Protein 2ZXR (pdb70)

Solvent-accessible surface area: 27959 Å² total; per-residue (Å²): 84,136,100,20,12,104,1,84,9,43,56,21,4,71,11,67,62,0,81,111,3,21,78,42,10,123,19,6,2,4,0,0,0,1,0,47,60,66,42,14,89,135,109,102,28,15,90,24,105,41,46,55,16,102,6,125,19,6,209,107,0,1,29,51,0,41,70,6,32,175,99,50,84,118,0,78,0,45,9,28,183,31,0,0,0,0,0,0,1,0,0,0,14,26,1,0,52,78,41,59,16,65,19,34,46,64,55,113,68,60,3,44,0,28,11,23,61,117,73,90,72,0,46,0,0,26,79,162,65,58,0,25,11,82,73,22,104,120,44,159,36,106,2,0,0,0,0,0,0,0,0,0,0,13,7,0,20,94,127,64,68,71,100,59,6,56,75,10,0,1,0,0,0,0,0,0,14,24,27,97,7,28,5,118,28,7,1,1,7,0,0,51,51,0,13,78,88,0,72,84,14,60,15,34,0,0,104,44,0,1,90,53,16,44,27,100,29,90,8,86,16,0,39,150,115,0,2,28,53,0,18,0,0,21,87,30,58,46,11,75,55,0,7,108,0,0,32,3,108,75,52,71,53,0,125,70,20,11,38,48,0,61,121,5,6,48,130,23,85,83,37,8,88,62,10,18,190,114,2,65,107,77,42,19,107,102,34,76,2,0,2,8,56,9,66,148,6,67,55,18,1,6,13,48,0,0,43,95,0,18,110,50,7,4,1,0,0,2,1,1,0,95,15,90,8,12,0,60,8,34,60,62,5,9,0,18,64,0,0,108,37,0,88,106,22,20,134,138,59,35,45,103,136,117,23,8,32,3,6,2,80,48,86,72,20,94,49,0,64,61,82,0,53,57,21,2,64,171,56,98,55,1,76,86,96,10,42,0,3,1,14,19,5,118,55,69,34,3,35,63,0,55,128,12,10,42,84,0,57,9,46,26,103,13,4,84,70,7,29,0,2,9,24,3,57,30,76,113,64,100,113,78,60,166,27,98,50,11,0,1,61,2,145,50,6,57,0,27,2,155,21,130,36,118,36,86,28,36,121,76,0,0,0,0,0,41,7,21,66,51,70,207,120,78,124,104,45,47,15,1,61,14,76,28,26,29,134,27,101,89,13,71,21,30,60,87,62,22,0,53,12,15,40,21,145,92,0,35,43,70,1,138,152,35,57,8,0,16,14,9,138,92,25,91,118,20,16,76,103,0,166,159,55,67,14,142,50,39,53,20,102,95,0,36,0,0,18,0,18,1,87,168,76,19,106,84,53,143,1,39,0,0,5,3,145,138,22,136,27,21,76,21,66,68,127,35,163,78,110,88,75,24,19,0,78,26,0,0,24,56,2,2,20,17,0,3,81,56,96,31,40,7,1,0,0,11,1,0,57,8,45,10,49,11,71,229

B-factor: mean 34.52, std 11.87, range [12.74, 74.95]

Secondary structure (DSSP, 8-state):
--TTEEEEEPPPPPHHHHHHHHHHHT--HHHHHHHHHTT--SGGGTS--------TTHHHHHHHHHHHHHTT-EEEEE--SSHHHHHHHHHHHHHHHHTT-EEEE-----EEEES----EEEEE-----EE-GGGSTT------HHHHHHHHHHHHHHHTT----GGGHHHHHHHHHHTT---SHHHHHHHHHHHHHGGG-SSHHHHHHHHHTT--S-HHHIIIIIHHHHHHHHHTT-HHHHHHHHH---HHHHHHHHHHHHHHHHHHHHHHHHHHHHHTTSS-TT-SSEEEE-TT--HHHHHHHHHHHHHHH-S-EEEEETTEEEEE--TT--HHHHHHHTGGG-SEEEE-SSEEEEE--GGGHHHHHHHHHHHHHTSPPP-EEEEE-EE---GGGHHHHHHHHGGGPSPSSSSPPP-EEEEE--EEEEESSSSSEEEEEETTEEEEEE--SS-S--SSEEEEEEEEEEEETTEEEEEEEEEEEES----B---S--EEE--HHHHHHHHHTT-EEE--SSSHHHHHHHHTTT-EE--TTT-SEESS--SS---S--EEE---SS-STT---S----SSTHHHHHHHHHHHHHHHHTT-HHHHHHHHHHHHHTT-

Radius of gyration: 29.1 Å; Cα contacts (8 Å, |Δi|>4): 1239; chains: 1; bounding box: 92×57×66 Å

Organism: Thermus thermophilus (strain ATCC 27634 / DSM 579 / HB8) (NCBI:txid300852)

Sequence (616 aa):
MRDRVRWRVLSLPPLAQWREVMAALEVGPEAALAYWHRGFRRKEDLDPPLALLPLKGLREAAALLEEALRQGKRIRVHGDYDADGLTGTAILVRGLAALGADVHPFIPSDLFLTVDCGVEVIVTDHHTLVVHPALTPDLKEKPTGAGVAFLLLWALHERLGLPPPLEYADLAAVGTIADVAPLWGWNRALVKEGLARIPASSWVGLRLLAEAVGYTGKAVEVAFRIAPRINAASRLGEAEKALRLLLTDDAAEAQALVGELHRLNARRQTLEEAMLRKLLPQADPEAKAIVLLDPEGHPGVMGIVASRILEATLRPVFLVAQGKGTVRSLAPISAVEALRSAEDLLLRYGGHKEAAGFAMDEALFPAFKARVEAYAARFPDPVREVALLDLLPEPGLLPQVFRELALLEPYGEGNPEPLFLLFGAPEEARRLGEGRHLAFRLKGVRVLAWKQGDLALPPEVEVAGLLSENAWNGHLAYEVQAVDLRKPEALEGGIAPFAYPLPLLEALARARLGEGVYVPEDNPEGLDYAWKAGFRLLPPEEAGLWLGLPPRPVLGRRVEVALGREARARLSAPPVLHTPEARLKALVHRRLLFAYERRHPGLFSEALLAYWEVNR

InterPro domains:
  IPR001667 DDH domain [PF01368] (74-218)
  IPR003156 DHHA1 domain [PF02272] (331-418)
  IPR038763 DHH phosphoesterase superfamily [SSF64182] (53-424)
  IPR041122 RecJ, OB domain [PF17768] (441-524)
  IPR051673 Single-stranded-DNA-specific exonuclease RecJ [PTHR30255] (13-529)
  IPR054598 Single-stranded-DNA-specific exonuclease RecJ, C-terminal domain, thermales [PF22047] (540-655)

Structure (mmCIF, N/CA/C/O backbone):
data_2ZXR
#
_entry.id   2ZXR
#
_cell.length_a   83.357
_cell.length_b   83.357
_cell.length_c   251.056
_cell.angle_alpha   90.00
_cell.angle_beta   90.00
_cell.angle_gamma   90.00
#
_symmetry.space_group_name_H-M   'P 43 21 2'
#
loop_
_entity.id
_entity.type
_entity.pdbx_description
1 polymer 'Single-stranded DNA specific exonuclease RecJ'
2 non-polymer 'MAGNESIUM ION'
3 water water
#
loop_
_atom_site.group_PDB
_atom_site.id
_atom_site.type_symbol
_atom_site.label_atom_id
_atom_site.label_alt_id
_atom_site.label_comp_id
_atom_site.label_asym_id
_atom_site.label_entity_id
_atom_site.label_seq_id
_atom_site.pdbx_PDB_ins_code
_atom_site.Cartn_x
_atom_site.Cartn_y
_atom_site.Cartn_z
_atom_site.occupancy
_atom_site.B_iso_or_equiv
_atom_site.auth_seq_id
_atom_site.auth_comp_id
_atom_site.auth_asym_id
_atom_site.auth_atom_id
_atom_site.pdbx_PDB_model_num
ATOM 1 N N . MET A 1 1 ? 32.444 1.690 106.353 1.00 70.15 1 MET A N 1
ATOM 2 C CA . MET A 1 1 ? 33.435 1.018 105.464 1.00 70.30 1 MET A CA 1
ATOM 3 C C . MET A 1 1 ? 33.054 1.303 104.013 1.00 69.88 1 MET A C 1
ATOM 4 O O . MET A 1 1 ? 33.810 1.931 103.261 1.00 70.01 1 MET A O 1
ATOM 9 N N . ARG A 1 2 ? 31.868 0.815 103.644 1.00 69.00 2 ARG A N 1
ATOM 10 C CA . ARG A 1 2 ? 31.292 0.972 102.307 1.00 67.37 2 ARG A CA 1
ATOM 11 C C . ARG A 1 2 ? 29.806 1.335 102.434 1.00 65.64 2 ARG A C 1
ATOM 12 O O . ARG A 1 2 ? 29.191 1.858 101.494 1.00 65.75 2 ARG A O 1
ATOM 20 N N . ASP A 1 3 ? 29.246 1.060 103.609 1.00 62.73 3 ASP A N 1
ATOM 21 C CA . ASP A 1 3 ? 27.849 1.362 103.889 1.00 59.68 3 ASP A CA 1
ATOM 22 C C . ASP A 1 3 ? 27.748 2.775 104.473 1.00 56.95 3 ASP A C 1
ATOM 23 O O . ASP A 1 3 ? 26.650 3.281 104.747 1.00 57.15 3 ASP A O 1
ATOM 28 N N . ARG A 1 4 ? 28.905 3.405 104.671 1.00 52.56 4 ARG A N 1
ATOM 29 C CA . ARG A 1 4 ? 28.959 4.769 105.177 1.00 48.09 4 ARG A CA 1
ATOM 30 C C . ARG A 1 4 ? 29.602 5.666 104.101 1.00 46.38 4 ARG A C 1
ATOM 31 O O . ARG A 1 4 ? 30.209 6.698 104.406 1.00 46.13 4 ARG A O 1
ATOM 39 N N . VAL A 1 5 ? 29.447 5.253 102.842 1.00 43.61 5 VAL A N 1
ATOM 40 C CA . VAL A 1 5 ? 29.970 5.972 101.685 1.00 41.56 5 VAL A CA 1
ATOM 41 C C . VAL A 1 5 ? 28.811 6.610 100.919 1.00 40.55 5 VAL A C 1
ATOM 42 O O . VAL A 1 5 ? 27.980 5.904 100.368 1.00 40.24 5 VAL A O 1
ATOM 46 N N . ARG A 1 6 ? 28.766 7.934 100.874 1.00 39.22 6 ARG A N 1
ATOM 47 C CA . ARG A 1 6 ? 27.704 8.642 100.158 1.00 39.37 6 ARG A CA 1
ATOM 48 C C . ARG A 1 6 ? 28.205 9.184 98.817 1.00 37.85 6 ARG A C 1
ATOM 49 O O . ARG A 1 6 ? 29.285 9.773 98.755 1.00 37.54 6 ARG A O 1
ATOM 57 N N . TRP A 1 7 ? 27.438 8.977 97.752 1.00 35.50 7 TRP A N 1
ATOM 58 C CA . TRP A 1 7 ? 27.803 9.538 96.450 1.00 33.38 7 TRP A CA 1
ATOM 59 C C . TRP A 1 7 ? 27.008 10.835 96.272 1.00 33.37 7 TRP A C 1
ATOM 60 O O . TRP A 1 7 ? 25.809 10.882 96.545 1.00 33.12 7 TRP A O 1
ATOM 71 N N . ARG A 1 8 ? 27.685 11.882 95.826 1.00 32.84 8 ARG A N 1
ATOM 72 C CA . ARG A 1 8 ? 27.064 13.170 95.592 1.00 33.30 8 ARG A CA 1
ATOM 73 C C . ARG A 1 8 ? 27.440 13.713 94.210 1.00 33.38 8 ARG A C 1
ATOM 74 O O . ARG A 1 8 ? 28.590 13.570 93.757 1.00 33.43 8 ARG A O 1
ATOM 82 N N . VAL A 1 9 ? 26.475 14.344 93.550 1.00 31.76 9 VAL A N 1
ATOM 83 C CA . VAL A 1 9 ? 26.718 14.925 92.239 1.00 31.64 9 VAL A CA 1
ATOM 84 C C . VAL A 1 9 ? 26.951 16.414 92.398 1.00 31.78 9 VAL A C 1
ATOM 85 O O . VAL A 1 9 ? 26.113 17.126 92.965 1.00 33.46 9 VAL A O 1
ATOM 89 N N . LEU A 1 10 ? 28.084 16.899 91.916 1.00 30.87 10 LEU A N 1
ATOM 90 C CA . LEU A 1 10 ? 28.379 18.318 92.021 1.00 30.82 10 LEU A CA 1
ATOM 91 C C . LEU A 1 10 ? 27.283 19.160 91.340 1.00 31.07 10 LEU A C 1
ATOM 92 O O . LEU A 1 10 ? 26.739 18.786 90.299 1.00 30.76 10 LEU A O 1
ATOM 97 N N . SER A 1 11 ? 26.983 20.309 91.931 1.00 30.93 11 SER A N 1
ATOM 98 C CA . SER A 1 11 ? 25.942 21.196 91.436 1.00 31.46 11 SER A CA 1
ATOM 99 C C . SER A 1 11 ? 26.222 21.765 90.054 1.00 31.43 11 SER A C 1
ATOM 100 O O . SER A 1 11 ? 27.384 21.895 89.653 1.00 31.68 11 SER A O 1
ATOM 103 N N . LEU A 1 12 ? 25.169 22.110 89.315 1.00 30.63 12 LEU A N 1
ATOM 104 C CA . LEU A 1 12 ? 25.387 22.727 88.007 1.00 29.90 12 LEU A CA 1
ATOM 105 C C . LEU A 1 12 ? 25.604 24.209 88.289 1.00 30.73 12 LEU A C 1
ATOM 106 O O . LEU A 1 12 ? 24.907 24.820 89.129 1.00 29.96 12 LEU A O 1
ATOM 111 N N . PRO A 1 13 ? 26.596 24.812 87.622 1.00 31.62 13 PRO A N 1
ATOM 112 C CA . PRO A 1 13 ? 26.823 26.240 87.875 1.00 32.85 13 PRO A CA 1
ATOM 113 C C . PRO A 1 13 ? 25.818 27.075 87.094 1.00 33.54 13 PRO A C 1
ATOM 114 O O . PRO A 1 13 ? 25.070 26.545 86.262 1.00 33.37 13 PRO A O 1
ATOM 118 N N . PRO A 1 14 ? 25.761 28.385 87.375 1.00 34.13 14 PRO A N 1
ATOM 119 C CA . PRO A 1 14 ? 24.812 29.209 86.619 1.00 34.24 14 PRO A CA 1
ATOM 120 C C . PRO A 1 14 ? 25.276 29.244 85.158 1.00 34.92 14 PRO A C 1
ATOM 121 O O . PRO A 1 14 ? 26.468 29.418 84.855 1.00 33.66 14 PRO A O 1
ATOM 125 N N . LEU A 1 15 ? 24.331 29.059 84.248 1.00 34.93 15 LEU A N 1
ATOM 126 C CA . LEU A 1 15 ? 24.664 29.021 82.832 1.00 35.30 15 LEU A CA 1
ATOM 127 C C . LEU A 1 15 ? 25.566 30.121 82.274 1.00 34.85 15 LEU A C 1
ATOM 128 O O . LEU A 1 15 ? 26.499 29.823 81.528 1.00 34.23 15 LEU A O 1
ATOM 133 N N . ALA A 1 16 ? 25.298 31.379 82.606 1.00 34.13 16 ALA A N 1
ATOM 134 C CA . ALA A 1 16 ? 26.148 32.448 82.083 1.00 34.99 16 ALA A CA 1
ATOM 135 C C . ALA A 1 16 ? 27.602 32.282 82.537 1.00 35.20 16 ALA A C 1
ATOM 136 O O . ALA A 1 16 ? 28.512 32.595 81.778 1.00 36.11 16 ALA A O 1
ATOM 138 N N . GLN A 1 17 ? 27.832 31.791 83.760 1.00 35.48 17 GLN A N 1
ATOM 139 C CA . GLN A 1 17 ? 29.205 31.582 84.218 1.00 35.34 17 GLN A CA 1
ATOM 140 C C . GLN A 1 17 ? 29.774 30.303 83.585 1.00 34.70 17 GLN A C 1
ATOM 141 O O . GLN A 1 17 ? 30.953 30.236 83.252 1.00 34.81 17 GLN A O 1
ATOM 147 N N . TRP A 1 18 ? 28.936 29.290 83.401 1.00 33.80 18 TRP A N 1
ATOM 148 C CA . TRP A 1 18 ? 29.397 28.033 82.801 1.00 32.64 18 TRP A CA 1
ATOM 149 C C . TRP A 1 18 ? 29.931 28.383 81.411 1.00 32.64 18 TRP A C 1
ATOM 150 O O . TRP A 1 18 ? 31.011 27.944 80.993 1.00 30.53 18 TRP A O 1
ATOM 161 N N . ARG A 1 19 ? 29.145 29.184 80.702 1.00 32.81 19 ARG A N 1
ATOM 162 C CA . ARG A 1 19 ? 29.495 29.630 79.367 1.00 33.71 19 ARG A CA 1
ATOM 163 C C . ARG A 1 19 ? 30.7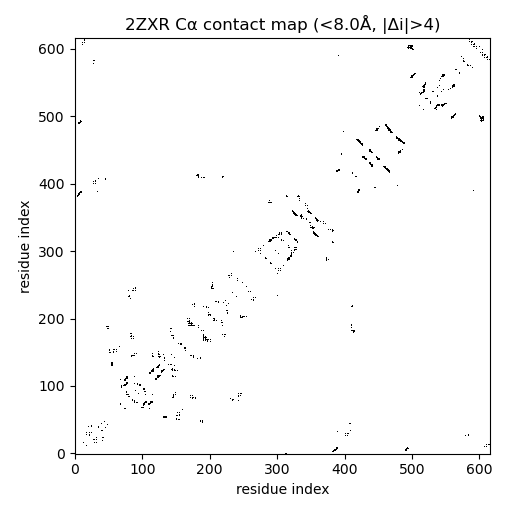72 30.468 79.345 1.00 33.70 19 ARG A C 1
ATOM 164 O O . ARG A 1 19 ? 31.594 30.317 78.442 1.00 32.88 19 ARG A O 1
ATOM 172 N N . GLU A 1 20 ? 30.922 31.355 80.325 1.00 34.86 20 GLU A N 1
ATOM 173 C CA . GLU A 1 20 ? 32.109 32.207 80.419 1.00 36.42 20 GLU A CA 1
ATOM 174 C C . GLU A 1 20 ? 33.363 31.351 80.559 1.00 35.86 20 GLU A C 1
ATOM 175 O O . GLU A 1 20 ? 34.380 31.618 79.907 1.00 36.54 20 GLU A O 1
ATOM 181 N N . VAL A 1 21 ? 33.283 30.311 81.381 1.00 34.67 21 VAL A N 1
ATOM 182 C CA . VAL A 1 21 ? 34.429 29.430 81.578 1.00 34.97 21 VAL A CA 1
ATOM 183 C C . VAL A 1 21 ? 34.748 28.661 80.304 1.00 34.99 21 VAL A C 1
ATOM 184 O O . VAL A 1 21 ? 35.910 28.576 79.895 1.00 34.61 21 VAL A O 1
ATOM 188 N N . MET A 1 22 ? 33.717 28.128 79.656 1.00 33.82 22 MET A N 1
ATOM 189 C CA . MET A 1 22 ? 33.926 27.391 78.427 1.00 33.38 22 MET A CA 1
ATOM 190 C C . MET A 1 22 ? 34.610 28.254 77.364 1.00 34.05 22 MET A C 1
ATOM 191 O O . MET A 1 22 ? 35.443 27.773 76.584 1.00 32.56 22 MET A O 1
ATOM 196 N N . ALA A 1 23 ? 34.225 29.524 77.315 1.00 34.00 23 ALA A N 1
ATOM 197 C CA . ALA A 1 23 ? 34.779 30.446 76.332 1.00 35.31 23 ALA A CA 1
ATOM 198 C C . ALA A 1 23 ? 36.192 30.876 76.673 1.00 35.72 23 ALA A C 1
ATOM 199 O O . ALA A 1 23 ? 37.073 30.852 75.825 1.00 36.69 23 ALA A O 1
ATOM 201 N N . ALA A 1 24 ? 36.399 31.259 77.926 1.00 36.83 24 ALA A N 1
ATOM 202 C CA . ALA A 1 24 ? 37.693 31.746 78.381 1.00 37.01 24 ALA A CA 1
ATOM 203 C C . ALA A 1 24 ? 38.768 30.685 78.542 1.00 37.73 24 ALA A C 1
ATOM 204 O O . ALA A 1 24 ? 39.940 31.022 78.701 1.00 39.12 24 ALA A O 1
ATOM 206 N N . LEU A 1 25 ? 38.388 29.411 78.529 1.00 37.05 25 LEU A N 1
ATOM 207 C CA . LEU A 1 25 ? 39.382 28.353 78.644 1.00 36.08 25 LEU A CA 1
ATOM 208 C C . LEU A 1 25 ? 39.359 27.485 77.396 1.00 35.97 25 LEU A C 1
ATOM 209 O O . LEU A 1 25 ? 40.173 26.572 77.249 1.00 35.97 25 LEU A O 1
ATOM 214 N N . GLU A 1 26 ? 38.419 27.773 76.500 1.00 35.04 26 GLU A N 1
ATOM 215 C CA . GLU A 1 26 ? 38.285 27.026 75.261 1.00 34.97 26 GLU A CA 1
ATOM 216 C C . GLU A 1 26 ? 38.078 25.520 75.489 1.00 33.59 26 GLU A C 1
ATOM 217 O O . GLU A 1 26 ? 38.829 24.701 74.966 1.00 33.15 26 GLU A O 1
ATOM 223 N N . VAL A 1 27 ? 37.055 25.162 76.265 1.00 30.79 27 VAL A N 1
ATOM 224 C CA . VAL A 1 27 ? 36.764 23.756 76.535 1.00 28.81 27 VAL A CA 1
ATOM 225 C C . VAL A 1 27 ? 35.268 23.474 76.544 1.00 27.71 27 VAL A C 1
ATOM 226 O O . VAL A 1 27 ? 34.451 24.383 76.678 1.00 27.43 27 VAL A O 1
ATOM 230 N N . GLY A 1 28 ? 34.916 22.205 76.388 1.00 26.88 28 GLY A N 1
ATOM 231 C CA . GLY A 1 28 ? 33.524 21.810 76.437 1.00 26.73 28 GLY A CA 1
ATOM 232 C C . GLY A 1 28 ? 32.918 21.961 77.829 1.00 26.83 28 GLY A C 1
ATOM 233 O O . GLY A 1 28 ? 33.609 22.352 78.779 1.00 25.78 28 GLY A O 1
ATOM 234 N N . PRO A 1 29 ? 31.618 21.644 77.987 1.00 26.52 29 PRO A N 1
ATOM 235 C CA . PRO A 1 29 ? 30.888 21.745 79.261 1.00 26.52 29 PRO A CA 1
ATOM 236 C C . PRO A 1 29 ? 31.368 20.867 80.444 1.00 26.64 29 PRO A C 1
ATOM 237 O O . PRO A 1 29 ? 31.324 21.302 81.575 1.00 27.26 29 PRO A O 1
ATOM 241 N N . GLU A 1 30 ? 31.838 19.654 80.191 1.00 27.83 30 GLU A N 1
ATOM 242 C CA . GLU A 1 30 ? 32.311 18.789 81.278 1.00 28.28 30 GLU A CA 1
ATOM 243 C C . GLU A 1 30 ? 33.504 19.367 82.002 1.00 27.63 30 GLU A C 1
ATOM 244 O O . GLU A 1 30 ? 33.477 19.575 83.220 1.00 28.45 30 GLU A O 1
ATOM 250 N N . ALA A 1 31 ? 34.563 19.623 81.248 1.00 27.17 31 ALA A N 1
ATOM 251 C CA . ALA A 1 31 ? 35.774 20.187 81.812 1.00 27.02 31 ALA A CA 1
ATOM 252 C C . ALA A 1 31 ? 35.487 21.557 82.436 1.00 27.28 31 ALA A C 1
ATOM 253 O O . ALA A 1 31 ? 35.999 21.882 83.515 1.00 26.17 31 ALA A O 1
ATOM 255 N N . ALA A 1 32 ? 34.661 22.365 81.772 1.00 27.43 32 ALA A N 1
ATOM 256 C CA . ALA A 1 32 ? 34.332 23.684 82.320 1.00 28.32 32 ALA A CA 1
ATOM 257 C C . ALA A 1 32 ? 33.651 23.533 83.677 1.00 28.35 32 ALA A C 1
ATOM 258 O O . ALA A 1 32 ? 33.804 24.376 84.545 1.00 28.94 32 ALA A O 1
ATOM 260 N N . LEU A 1 33 ? 32.889 22.463 83.853 1.00 29.07 33 LEU A N 1
ATOM 261 C CA . LEU A 1 33 ? 32.219 22.217 85.123 1.00 29.71 33 LEU A CA 1
ATOM 262 C C . LEU A 1 33 ? 33.300 22.060 86.207 1.00 30.05 33 LEU A C 1
ATOM 263 O O . LEU A 1 33 ? 33.211 22.651 87.296 1.00 29.61 33 LEU A O 1
ATOM 268 N N . ALA A 1 34 ? 34.315 21.256 85.897 1.00 29.80 34 ALA A N 1
ATOM 269 C CA . ALA A 1 34 ? 35.434 21.005 86.818 1.00 31.21 34 ALA A CA 1
ATOM 270 C C . ALA A 1 34 ? 36.183 22.309 87.129 1.00 32.81 34 ALA A C 1
ATOM 271 O O . ALA A 1 34 ? 36.408 22.658 88.301 1.00 32.82 34 ALA A O 1
ATOM 273 N N . TYR A 1 35 ? 36.559 23.044 86.085 1.00 33.61 35 TYR A N 1
ATOM 274 C CA . TYR A 1 35 ? 37.250 24.309 86.303 1.00 34.74 35 TYR A CA 1
ATOM 275 C C . TYR A 1 35 ? 36.401 25.258 87.152 1.00 35.57 35 TYR A C 1
ATOM 276 O O . TYR A 1 35 ? 36.917 25.865 88.105 1.00 35.03 35 TYR A O 1
ATOM 285 N N . TRP A 1 36 ? 35.105 25.376 86.838 1.00 35.97 36 TRP A N 1
ATOM 286 C CA . TRP A 1 36 ? 34.254 26.273 87.621 1.00 36.91 36 TRP A CA 1
ATOM 287 C C . TRP A 1 36 ? 34.295 25.909 89.108 1.00 38.00 36 TRP A C 1
ATOM 288 O O . TRP A 1 36 ? 34.426 26.787 89.968 1.00 39.08 36 TRP A O 1
ATOM 299 N N . HIS A 1 37 ? 34.199 24.619 89.406 1.00 39.05 37 HIS A N 1
ATOM 300 C CA . HIS A 1 37 ? 34.238 24.144 90.782 1.00 40.44 37 HIS A CA 1
ATOM 301 C C . HIS A 1 37 ? 35.577 24.352 91.486 1.00 41.37 37 HIS A C 1
ATOM 302 O O . HIS A 1 37 ? 35.602 24.585 92.689 1.00 42.30 37 HIS A O 1
ATOM 309 N N . ARG A 1 38 ? 36.678 24.248 90.744 1.00 42.09 38 ARG A N 1
ATOM 310 C CA . ARG A 1 38 ? 38.012 24.387 91.309 1.00 42.35 38 ARG A CA 1
ATOM 311 C C . ARG A 1 38 ? 38.425 25.836 91.307 1.00 43.17 38 ARG A C 1
ATOM 312 O O . ARG A 1 38 ? 39.557 26.154 91.646 1.00 44.32 38 ARG A O 1
ATOM 320 N N . GLY A 1 39 ? 37.519 26.711 90.896 1.00 44.20 39 GLY A N 1
ATOM 321 C CA . GLY A 1 39 ? 37.823 28.131 90.862 1.00 44.75 39 GLY A CA 1
ATOM 322 C C . GLY A 1 39 ? 38.633 28.623 89.677 1.00 45.71 39 GLY A C 1
ATOM 323 O O . GLY A 1 39 ? 39.126 29.750 89.709 1.00 45.51 39 GLY A O 1
ATOM 324 N N . PHE A 1 40 ? 38.801 27.806 88.639 1.00 46.17 40 PHE A N 1
ATOM 325 C CA . PHE A 1 40 ? 39.549 28.255 87.463 1.00 47.58 40 PHE A CA 1
ATOM 326 C C . PHE A 1 40 ? 38.595 28.999 86.529 1.00 49.46 40 PHE A C 1
ATOM 327 O O . PHE A 1 40 ? 37.697 28.396 85.947 1.00 49.65 40 PHE A O 1
ATOM 335 N N . ARG A 1 41 ? 38.793 30.308 86.385 1.00 51.14 41 ARG A N 1
ATOM 336 C CA . ARG A 1 41 ? 37.922 31.123 85.546 1.00 52.68 41 ARG A CA 1
ATOM 337 C C . ARG A 1 41 ? 38.565 31.678 84.278 1.00 53.35 41 ARG A C 1
ATOM 338 O O . ARG A 1 41 ? 37.950 31.648 83.215 1.00 53.19 41 ARG A O 1
ATOM 346 N N . ARG A 1 42 ? 39.791 32.186 84.389 1.00 54.23 42 ARG A N 1
ATOM 347 C CA . ARG A 1 42 ? 40.505 32.748 83.238 1.00 54.97 42 ARG A CA 1
ATOM 348 C C . ARG A 1 42 ? 41.707 31.868 82.910 1.00 55.03 42 ARG A C 1
ATOM 349 O O . ARG A 1 42 ? 42.094 31.033 83.727 1.00 55.05 42 ARG A O 1
ATOM 357 N N . LYS A 1 43 ? 42.295 32.047 81.727 1.00 54.94 43 LYS A N 1
ATOM 358 C CA . LYS A 1 43 ? 43.454 31.244 81.333 1.00 54.90 43 LYS A CA 1
ATOM 359 C C . LYS A 1 43 ? 44.614 31.327 82.325 1.00 55.19 43 LYS A C 1
ATOM 360 O O . LYS A 1 43 ? 45.330 30.346 82.534 1.00 54.89 43 LYS A O 1
ATOM 366 N N . GLU A 1 44 ? 44.797 32.493 82.939 1.00 55.42 44 GLU A N 1
ATOM 367 C CA . GLU A 1 44 ? 45.890 32.686 83.896 1.00 55.46 44 GLU A CA 1
ATOM 368 C C . GLU A 1 44 ? 45.681 31.996 85.244 1.00 54.68 44 GLU A C 1
ATOM 369 O O . GLU A 1 44 ? 46.557 32.045 86.115 1.00 55.00 44 GLU A O 1
ATOM 375 N N . ASP A 1 45 ? 44.528 31.353 85.418 1.00 53.41 45 ASP A N 1
ATOM 376 C CA . ASP A 1 45 ? 44.223 30.648 86.664 1.00 51.90 45 ASP A CA 1
ATOM 377 C C . ASP A 1 45 ? 44.761 29.228 86.529 1.00 50.30 45 ASP A C 1
ATOM 378 O O . ASP A 1 45 ? 44.967 28.520 87.519 1.00 49.49 45 ASP A O 1
ATOM 383 N N . LEU A 1 46 ? 44.967 28.821 85.282 1.00 48.24 46 LEU A N 1
ATOM 384 C CA . LEU A 1 46 ? 45.490 27.503 84.974 1.00 46.94 46 LEU A CA 1
ATOM 385 C C . LEU A 1 46 ? 46.997 27.555 85.102 1.00 46.76 46 LEU A C 1
ATOM 386 O O . LEU A 1 46 ? 47.651 26.573 85.467 1.00 46.03 46 LEU A O 1
ATOM 391 N N . ASP A 1 47 ? 47.548 28.719 84.786 1.00 46.32 47 ASP A N 1
ATOM 392 C CA . ASP A 1 47 ? 48.977 28.917 84.884 1.00 46.23 47 ASP A CA 1
ATOM 393 C C . ASP A 1 47 ? 49.294 30.140 85.701 1.00 44.23 47 ASP A C 1
ATOM 394 O O . ASP A 1 47 ? 49.729 31.167 85.179 1.00 43.42 47 ASP A O 1
ATOM 399 N N . PRO A 1 48 ? 49.077 30.039 87.016 1.00 42.95 48 PRO A N 1
ATOM 400 C CA . PRO A 1 48 ? 49.364 31.182 87.875 1.00 41.47 48 PRO A CA 1
ATOM 401 C C . PRO A 1 48 ? 50.841 31.562 87.743 1.00 40.61 48 PRO A C 1
ATOM 402 O O . PRO A 1 48 ? 51.693 30.741 87.344 1.00 38.66 48 PRO A O 1
ATOM 406 N N . PRO A 1 49 ? 51.159 32.829 88.030 1.00 40.09 49 PRO A N 1
ATOM 407 C CA . PRO A 1 49 ? 52.557 33.265 87.934 1.00 38.68 49 PRO A CA 1
ATOM 408 C C . PRO A 1 49 ? 53.306 32.758 89.164 1.00 36.41 49 PRO A C 1
ATOM 409 O O . PRO A 1 49 ? 52.752 32.737 90.269 1.00 35.08 49 PRO A O 1
ATOM 413 N N . LEU A 1 50 ? 54.542 32.313 88.975 1.00 34.73 50 LEU A N 1
ATOM 414 C CA . LEU A 1 50 ? 55.339 31.890 90.120 1.00 32.52 50 LEU A CA 1
ATOM 415 C C . LEU A 1 50 ? 55.988 33.195 90.558 1.00 32.61 50 LEU A C 1
ATOM 416 O O . LEU A 1 50 ? 56.800 33.764 89.825 1.00 32.39 50 LEU A O 1
ATOM 421 N N . ALA A 1 51 ? 55.621 33.686 91.730 1.00 31.38 51 ALA A N 1
ATOM 422 C CA . ALA A 1 51 ? 56.170 34.939 92.200 1.00 32.23 51 ALA A CA 1
ATOM 423 C C . ALA A 1 51 ? 56.700 34.842 93.623 1.00 32.11 51 ALA A C 1
ATOM 424 O O . ALA A 1 51 ? 56.462 33.857 94.326 1.00 32.27 51 ALA A O 1
ATOM 426 N N . LEU A 1 52 ? 57.415 35.873 94.046 1.00 31.40 52 LEU A N 1
ATOM 427 C CA . LEU A 1 52 ? 57.936 35.906 95.400 1.00 31.98 52 LEU A CA 1
ATOM 428 C C . LEU A 1 52 ? 56.821 36.412 96.317 1.00 33.29 52 LEU A C 1
ATOM 429 O O . LEU A 1 52 ? 56.517 37.607 96.315 1.00 34.23 52 LEU A O 1
ATOM 434 N N . LEU A 1 53 ? 56.210 35.505 97.085 1.00 34.27 53 LEU A N 1
ATOM 435 C CA . LEU A 1 53 ? 55.125 35.851 98.012 1.00 34.39 53 LEU A CA 1
ATOM 436 C C . LEU A 1 53 ? 55.664 36.712 99.139 1.00 35.50 53 LEU A C 1
ATOM 437 O O . LEU A 1 53 ? 56.736 36.450 99.654 1.00 34.58 53 LEU A O 1
ATOM 442 N N . PRO A 1 54 ? 54.904 37.741 99.552 1.00 36.35 54 PRO A N 1
ATOM 443 C CA . PRO A 1 54 ? 55.290 38.663 100.624 1.00 36.63 54 PRO A CA 1
ATOM 444 C C . PRO A 1 54 ? 54.999 38.140 102.029 1.00 36.51 54 PRO A C 1
ATOM 445 O O . PRO A 1 54 ? 54.219 38.748 102.777 1.00 37.68 54 PRO A O 1
ATOM 449 N N . LEU A 1 55 ? 55.629 37.028 102.399 1.00 35.25 55 LEU A N 1
ATOM 450 C CA . LEU A 1 55 ? 55.404 36.453 103.719 1.00 33.83 55 LEU A CA 1
ATOM 451 C C . LEU A 1 55 ? 56.021 37.365 104.751 1.00 33.54 55 LEU A C 1
ATOM 452 O O . LEU A 1 55 ? 57.049 37.991 104.496 1.00 32.47 55 LEU A O 1
ATOM 457 N N . LYS A 1 56 ? 55.405 37.411 105.928 1.00 33.79 56 LYS A N 1
ATOM 458 C CA . LYS A 1 56 ? 55.903 38.235 107.008 1.00 33.57 56 LYS A CA 1
ATOM 459 C C . LYS A 1 56 ? 57.231 37.679 107.501 1.00 32.52 56 LYS A C 1
ATOM 460 O O . LYS A 1 56 ? 57.374 36.469 107.684 1.00 32.28 56 LYS A O 1
ATOM 466 N N . GLY A 1 57 ? 58.195 38.570 107.712 1.00 31.79 57 GLY A N 1
ATOM 467 C CA . GLY A 1 57 ? 59.511 38.168 108.182 1.00 29.79 57 GLY A CA 1
ATOM 468 C C . GLY A 1 57 ? 60.462 37.820 107.050 1.00 29.81 57 GLY A C 1
ATOM 469 O O . GLY A 1 57 ? 61.665 37.729 107.256 1.00 30.05 57 GLY A O 1
ATOM 470 N N . LEU A 1 58 ? 59.931 37.650 105.844 1.00 29.63 58 LEU A N 1
ATOM 471 C CA . LEU A 1 58 ? 60.746 37.278 104.693 1.00 30.47 58 LEU A CA 1
ATOM 472 C C . LEU A 1 58 ? 61.879 38.250 104.357 1.00 31.22 58 LEU A C 1
ATOM 473 O O . LEU A 1 58 ? 63.000 37.837 104.061 0.00 31.44 58 LEU A O 1
ATOM 478 N N . ARG A 1 59 ? 61.570 39.542 104.406 1.00 32.78 59 ARG A N 1
ATOM 479 C CA . ARG A 1 59 ? 62.554 40.575 104.108 1.00 34.02 59 ARG A CA 1
ATOM 480 C C . ARG A 1 59 ? 63.634 40.672 105.187 1.00 33.15 59 ARG A C 1
ATOM 481 O O . ARG A 1 59 ? 64.834 40.760 104.890 1.00 32.54 59 ARG A O 1
ATOM 489 N N . GLU A 1 60 ? 63.212 40.634 106.441 1.00 32.69 60 GLU A N 1
ATOM 490 C CA . GLU A 1 60 ? 64.160 40.718 107.529 1.00 32.76 60 GLU A CA 1
ATOM 491 C C . GLU A 1 60 ? 65.053 39.485 107.480 1.00 31.50 60 GLU A C 1
ATOM 492 O O . GLU A 1 60 ? 66.271 39.572 107.694 1.00 32.63 60 GLU A O 1
ATOM 498 N N . ALA A 1 61 ? 64.454 38.334 107.187 1.00 28.96 61 ALA A N 1
ATOM 499 C CA . ALA A 1 61 ? 65.228 37.102 107.132 1.00 27.97 61 ALA A CA 1
ATOM 500 C C . ALA A 1 61 ? 66.259 37.127 106.012 1.00 26.68 61 ALA A C 1
ATOM 501 O O . ALA A 1 61 ? 67.394 36.682 106.192 1.00 27.34 61 ALA A O 1
ATOM 503 N N . ALA A 1 62 ? 65.880 37.656 104.858 1.00 25.36 62 ALA A N 1
ATOM 504 C CA . ALA A 1 62 ? 66.816 37.744 103.742 1.00 25.19 62 ALA A CA 1
ATOM 505 C C . ALA A 1 62 ? 67.937 38.751 104.058 1.00 25.78 62 ALA A C 1
ATOM 506 O O . ALA A 1 62 ? 69.097 38.537 103.691 1.00 26.43 62 ALA A O 1
ATOM 508 N N . ALA A 1 63 ? 67.591 39.853 104.722 1.00 26.52 63 ALA A N 1
ATOM 509 C CA . ALA A 1 63 ? 68.590 40.863 105.067 1.00 27.98 63 ALA A CA 1
ATOM 510 C C . ALA A 1 63 ? 69.634 40.272 106.019 1.00 28.42 63 ALA A C 1
ATOM 511 O O . ALA A 1 63 ? 70.843 40.521 105.903 1.00 29.35 63 ALA A O 1
ATOM 513 N N . LEU A 1 64 ? 69.146 39.468 106.954 1.00 29.42 64 LEU A N 1
ATOM 514 C CA . LEU A 1 64 ? 69.975 38.817 107.942 1.00 28.80 64 LEU A CA 1
ATOM 515 C C . LEU A 1 64 ? 70.949 37.897 107.232 1.00 29.08 64 LEU A C 1
ATOM 516 O O . LEU A 1 64 ? 72.147 37.868 107.540 1.00 29.78 64 LEU A O 1
ATOM 521 N N . LEU A 1 65 ? 70.441 37.161 106.249 1.00 28.44 65 LEU A N 1
ATOM 522 C CA . LEU A 1 65 ? 71.272 36.241 105.497 1.00 27.98 65 LEU A CA 1
ATOM 523 C C . LEU A 1 65 ? 72.309 36.988 104.650 1.00 27.65 65 LEU A C 1
ATOM 524 O O . LEU A 1 65 ? 73.440 36.519 104.491 1.00 27.21 65 LEU A O 1
ATOM 529 N N . GLU A 1 66 ? 71.928 38.128 104.083 1.00 27.95 66 GLU A N 1
ATOM 530 C CA . GLU A 1 66 ? 72.889 38.900 103.292 1.00 29.05 66 GLU A CA 1
ATOM 531 C C . GLU A 1 66 ? 74.047 39.296 104.239 1.00 29.04 66 GLU A C 1
ATOM 532 O O . GLU A 1 66 ? 75.227 39.207 103.882 1.00 27.96 66 GLU A O 1
ATOM 538 N N . GLU A 1 67 ? 73.705 39.711 105.454 1.00 28.75 67 GLU A N 1
ATOM 539 C CA . GLU A 1 67 ? 74.745 40.081 106.429 1.00 29.37 67 GLU A CA 1
ATOM 540 C C . GLU A 1 67 ? 75.650 38.894 106.756 1.00 29.02 67 GLU A C 1
ATOM 541 O O . GLU A 1 67 ? 76.877 39.031 106.778 1.00 29.09 67 GLU A O 1
ATOM 547 N N . ALA A 1 68 ? 75.041 37.734 106.994 1.00 28.15 68 ALA A N 1
ATOM 548 C CA . ALA A 1 68 ? 75.782 36.516 107.321 1.00 27.97 68 ALA A CA 1
ATOM 549 C C . ALA A 1 68 ? 76.735 36.174 106.192 1.00 28.44 68 ALA A C 1
ATOM 550 O O . ALA A 1 68 ? 77.895 35.816 106.407 1.00 28.49 68 ALA A O 1
ATOM 552 N N . LEU A 1 69 ? 76.236 36.289 104.972 1.00 28.82 69 LEU A N 1
ATOM 553 C CA . LEU A 1 69 ? 77.036 35.978 103.801 1.00 29.23 69 LEU A CA 1
ATOM 554 C C . LEU A 1 69 ? 78.252 36.884 103.672 1.00 29.49 69 LEU A C 1
ATOM 555 O O . LEU A 1 69 ? 79.391 36.411 103.518 1.00 27.08 69 LEU A O 1
ATOM 560 N N . ARG A 1 70 ? 77.999 38.191 103.711 1.00 28.92 70 ARG A N 1
ATOM 561 C CA . ARG A 1 70 ? 79.076 39.156 103.551 1.00 31.08 70 ARG A CA 1
ATOM 562 C C . ARG A 1 70 ? 80.105 39.079 104.664 1.00 31.06 70 ARG A C 1
ATOM 563 O O . ARG A 1 70 ? 81.297 39.146 104.395 1.00 31.44 70 ARG A O 1
ATOM 571 N N . GLN A 1 71 ? 79.647 38.912 105.903 1.00 31.81 71 GLN A N 1
ATOM 572 C CA . GLN A 1 71 ? 80.540 38.859 107.063 1.00 32.29 71 GLN A CA 1
ATOM 573 C C . GLN A 1 71 ? 81.127 37.493 107.310 1.00 33.08 71 GLN A C 1
ATOM 574 O O . GLN A 1 71 ? 81.871 37.290 108.277 1.00 32.53 71 GLN A O 1
ATOM 580 N N . GLY A 1 72 ? 80.773 36.550 106.445 1.00 33.50 72 GLY A N 1
ATOM 581 C CA . GLY A 1 72 ? 81.287 35.204 106.576 1.00 33.75 72 GLY A CA 1
ATOM 582 C C . GLY A 1 72 ? 80.879 34.459 107.838 1.00 34.20 72 GLY A C 1
ATOM 583 O O . GLY A 1 72 ? 81.653 33.632 108.335 1.00 33.87 72 GLY A O 1
ATOM 584 N N . LYS A 1 73 ? 79.677 34.734 108.343 1.00 33.62 73 LYS A N 1
ATOM 585 C CA . LYS A 1 73 ? 79.159 34.064 109.537 1.00 34.23 73 LYS A CA 1
ATOM 586 C C . LYS A 1 73 ? 78.842 32.616 109.231 1.00 34.81 73 LYS A C 1
ATOM 587 O O . LYS A 1 73 ? 78.472 32.281 108.099 1.00 35.36 73 LYS A O 1
ATOM 593 N N . ARG A 1 74 ? 78.972 31.755 110.238 1.00 34.90 74 ARG A N 1
ATOM 594 C CA . ARG A 1 74 ? 78.725 30.329 110.058 1.00 35.19 74 ARG A CA 1
ATOM 595 C C . ARG A 1 74 ? 77.240 29.981 110.185 1.00 33.99 74 ARG A C 1
ATOM 596 O O . ARG A 1 74 ? 76.646 30.097 111.253 1.00 34.28 74 ARG A O 1
ATOM 604 N N . ILE A 1 75 ? 76.661 29.542 109.075 1.00 32.64 75 ILE A N 1
ATOM 605 C CA . ILE A 1 75 ? 75.237 29.189 108.980 1.00 31.13 75 ILE A CA 1
ATOM 606 C C . ILE A 1 75 ? 74.992 27.681 109.116 1.00 30.77 75 ILE A C 1
ATOM 607 O O . ILE A 1 75 ? 75.617 26.877 108.431 1.00 29.18 75 ILE A O 1
ATOM 612 N N . ARG A 1 76 ? 74.085 27.291 109.999 1.00 31.84 76 ARG A N 1
ATOM 613 C CA . ARG A 1 76 ? 73.786 25.862 110.137 1.00 33.21 76 ARG A CA 1
ATOM 614 C C . ARG A 1 76 ? 72.319 25.648 109.776 1.00 31.87 76 ARG A C 1
ATOM 615 O O . ARG A 1 76 ? 71.437 26.384 110.243 1.00 30.08 76 ARG A O 1
ATOM 623 N N . VAL A 1 77 ? 72.058 24.645 108.940 1.00 31.18 77 VAL A N 1
ATOM 624 C CA . VAL A 1 77 ? 70.691 24.390 108.490 1.00 30.77 77 VAL A CA 1
ATOM 625 C C . VAL A 1 77 ? 70.119 23.083 109.029 1.00 31.98 77 VAL A C 1
ATOM 626 O O . VAL A 1 77 ? 70.737 22.030 108.915 1.00 31.25 77 VAL A O 1
ATOM 630 N N . HIS A 1 78 ? 68.926 23.149 109.608 1.00 32.71 78 HIS A N 1
ATOM 631 C CA . HIS A 1 78 ? 68.309 21.940 110.157 1.00 34.36 78 HIS A CA 1
ATOM 632 C C . HIS A 1 78 ? 66.913 21.636 109.609 1.00 33.57 78 HIS A C 1
ATOM 633 O O . HIS A 1 78 ? 66.074 22.527 109.526 1.00 34.24 78 HIS A O 1
ATOM 640 N N . GLY A 1 79 ? 66.678 20.375 109.261 1.00 32.91 79 GLY A N 1
ATOM 641 C CA . GLY A 1 79 ? 65.392 19.934 108.740 1.00 33.97 79 GLY A CA 1
ATOM 642 C C . GLY A 1 79 ? 65.536 18.564 108.085 1.00 35.33 79 GLY A C 1
ATOM 643 O O . GLY A 1 79 ? 65.901 18.457 106.909 1.00 35.64 79 GLY A O 1
ATOM 644 N N . ASP A 1 80 ? 65.245 17.498 108.828 1.00 35.76 80 ASP A N 1
ATOM 645 C CA . ASP A 1 80 ? 65.411 16.155 108.273 1.00 36.35 80 ASP A CA 1
ATOM 646 C C . ASP A 1 80 ? 64.300 15.164 108.617 1.00 35.46 80 ASP A C 1
ATOM 647 O O . ASP A 1 80 ? 64.451 13.957 108.432 1.00 35.53 80 ASP A O 1
ATOM 652 N N . TYR A 1 81 ? 63.183 15.669 109.102 1.00 34.25 81 TYR A N 1
ATOM 653 C CA . TYR A 1 81 ? 62.111 14.780 109.479 1.00 34.34 81 TYR A CA 1
ATOM 654 C C . TYR A 1 81 ? 61.483 13.993 108.325 1.00 33.61 81 TYR A C 1
ATOM 655 O O . TYR A 1 81 ? 61.157 12.810 108.478 1.00 32.31 81 TYR A O 1
ATOM 664 N N . ASP A 1 82 ? 61.316 14.651 107.180 1.00 31.47 82 ASP A N 1
ATOM 665 C CA . ASP A 1 82 ? 60.670 14.031 106.028 1.00 29.67 82 ASP A CA 1
ATOM 666 C C . ASP A 1 82 ? 61.111 14.755 104.769 1.00 27.56 82 ASP A C 1
ATOM 667 O O . ASP A 1 82 ? 61.919 15.684 104.850 1.00 26.67 82 ASP A O 1
ATOM 672 N N . ALA A 1 83 ? 60.575 14.347 103.622 1.00 24.74 83 ALA A N 1
ATOM 673 C CA . ALA A 1 83 ? 60.961 14.926 102.339 1.00 23.86 83 ALA A CA 1
ATOM 674 C C . ALA A 1 83 ? 60.863 16.453 102.266 1.00 23.11 83 ALA A C 1
ATOM 675 O O . ALA A 1 83 ? 61.709 17.099 101.652 1.00 22.53 83 ALA A O 1
ATOM 677 N N . ASP A 1 84 ? 59.829 17.011 102.881 1.00 20.86 84 ASP A N 1
ATOM 678 C CA . ASP A 1 84 ? 59.636 18.454 102.891 1.00 22.12 84 ASP A CA 1
ATOM 679 C C . ASP A 1 84 ? 60.815 19.135 103.624 1.00 22.09 84 ASP A C 1
ATOM 680 O O . ASP A 1 84 ? 61.376 20.109 103.132 1.00 23.25 84 ASP A O 1
ATOM 685 N N . GLY A 1 85 ? 61.176 18.638 104.805 1.00 21.56 85 GLY A N 1
ATOM 686 C CA . GLY A 1 85 ? 62.297 19.221 105.529 1.00 19.64 85 GLY A CA 1
ATOM 687 C C . GLY A 1 85 ? 63.636 18.978 104.820 1.00 19.56 85 GLY A C 1
ATOM 688 O O . GLY A 1 85 ? 64.497 19.870 104.757 1.00 18.62 85 GLY A O 1
ATOM 689 N N . LEU A 1 86 ? 63.828 17.780 104.279 1.00 18.01 86 LEU A N 1
ATOM 690 C CA . LEU A 1 86 ? 65.076 17.473 103.596 1.00 17.90 86 LEU A CA 1
ATOM 691 C C . LEU A 1 86 ? 65.289 18.249 102.297 1.00 18.23 86 LEU A C 1
ATOM 692 O O . LEU A 1 86 ? 66.421 18.700 102.018 1.00 17.35 86 LEU A O 1
ATOM 697 N N . THR A 1 87 ? 64.230 18.411 101.497 1.00 17.54 87 THR A N 1
ATOM 698 C CA . THR A 1 87 ? 64.396 19.140 100.254 1.00 16.57 87 THR A CA 1
ATOM 699 C C . THR A 1 87 ? 64.594 20.609 100.593 1.00 17.29 87 THR A C 1
ATOM 700 O O . THR A 1 87 ? 65.371 21.301 99.933 1.00 17.64 87 THR A O 1
ATOM 704 N N . GLY A 1 88 ? 63.917 21.068 101.644 1.00 17.37 88 GLY A N 1
ATOM 705 C CA . GLY A 1 88 ? 64.056 22.439 102.077 1.00 17.10 88 GLY A CA 1
ATOM 706 C C . GLY A 1 88 ? 65.487 22.708 102.563 1.00 18.39 88 GLY A C 1
ATOM 707 O O . GLY A 1 88 ? 66.061 23.752 102.256 1.00 17.29 88 GLY A O 1
ATOM 708 N N . THR A 1 89 ? 66.093 21.809 103.334 1.00 19.76 89 THR A N 1
ATOM 709 C CA . THR A 1 89 ? 67.463 22.123 103.742 1.00 20.11 89 THR A CA 1
ATOM 710 C C . THR A 1 89 ? 68.429 21.992 102.544 1.00 20.80 89 THR A C 1
ATOM 711 O O . THR A 1 89 ? 69.383 22.764 102.431 1.00 21.11 89 THR A O 1
ATOM 715 N N . ALA A 1 90 ? 68.158 21.078 101.610 1.00 20.06 90 ALA A N 1
ATOM 716 C CA . ALA A 1 90 ? 69.032 20.972 100.453 1.00 20.23 90 ALA A CA 1
ATOM 717 C C . ALA A 1 90 ? 68.993 22.298 99.695 1.00 20.07 90 ALA A C 1
ATOM 718 O O . ALA A 1 90 ? 70.010 22.752 99.196 1.00 21.09 90 ALA A O 1
ATOM 720 N N . ILE A 1 91 ? 67.826 22.931 99.636 1.00 19.43 91 ILE A N 1
ATOM 721 C CA . ILE A 1 91 ? 67.708 24.193 98.939 1.00 19.16 91 ILE A CA 1
ATOM 722 C C . ILE A 1 91 ? 68.561 25.252 99.627 1.00 20.19 91 ILE A C 1
ATOM 723 O O . ILE A 1 91 ? 69.350 25.929 98.986 1.00 21.12 91 ILE A O 1
ATOM 728 N N . LEU A 1 92 ? 68.393 25.404 100.935 1.00 20.37 92 LEU A N 1
ATOM 729 C CA . LEU A 1 92 ? 69.158 26.409 101.639 1.00 21.16 92 LEU A CA 1
ATOM 730 C C . LEU A 1 92 ? 70.642 26.116 101.657 1.00 21.45 92 LEU A C 1
ATOM 731 O O . LEU A 1 92 ? 71.436 27.039 101.477 1.00 21.69 92 LEU A O 1
ATOM 736 N N . VAL A 1 93 ? 71.031 24.856 101.855 1.00 19.53 93 VAL A N 1
ATOM 737 C CA . VAL A 1 93 ? 72.459 24.553 101.873 1.00 20.79 93 VAL A CA 1
ATOM 738 C C . VAL A 1 93 ? 73.100 24.763 100.496 1.00 20.72 93 VAL A C 1
ATOM 739 O O . VAL A 1 93 ? 74.103 25.471 100.385 1.00 22.19 93 VAL A O 1
ATOM 743 N N . ARG A 1 94 ? 72.550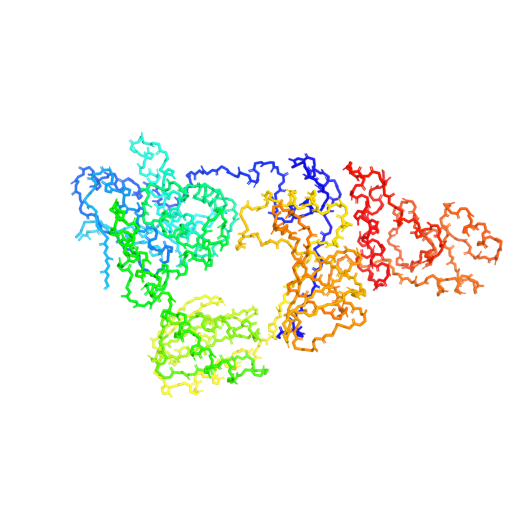 24.164 99.444 1.00 20.41 94 ARG A N 1
ATOM 744 C CA . ARG A 1 94 ? 73.130 24.379 98.114 1.00 20.16 94 ARG A CA 1
ATOM 745 C C . ARG A 1 94 ? 73.045 25.869 97.750 1.00 20.80 94 ARG A C 1
ATOM 746 O O . ARG A 1 94 ? 74.024 26.464 97.331 1.00 21.28 94 ARG A O 1
ATOM 754 N N . GLY A 1 95 ? 71.867 26.463 97.896 1.00 21.27 95 GLY A N 1
ATOM 755 C CA . GLY A 1 95 ? 71.694 27.860 97.536 1.00 22.45 95 GLY A CA 1
ATOM 756 C C . GLY A 1 95 ? 72.626 28.853 98.221 1.00 23.62 95 GLY A C 1
ATOM 757 O O . GLY A 1 95 ? 73.208 29.729 97.568 1.00 23.07 95 GLY A O 1
ATOM 758 N N . LEU A 1 96 ? 72.752 28.746 99.540 1.00 23.07 96 LEU A N 1
ATOM 759 C CA . LEU A 1 96 ? 73.613 29.651 100.278 1.00 22.60 96 LEU A CA 1
ATOM 760 C C . LEU A 1 96 ? 75.087 29.338 99.970 1.00 23.55 96 LEU A C 1
ATOM 761 O O . LEU A 1 96 ? 75.898 30.251 99.834 1.00 24.04 96 LEU A O 1
ATOM 766 N N . ALA A 1 97 ? 75.433 28.060 99.844 1.00 23.08 97 ALA A N 1
ATOM 767 C CA . ALA A 1 97 ? 76.802 27.697 99.538 1.00 22.90 97 ALA A CA 1
ATOM 768 C C . ALA A 1 97 ? 77.180 28.183 98.127 1.00 24.24 97 ALA A C 1
ATOM 769 O O . ALA A 1 97 ? 78.355 28.489 97.854 1.00 23.99 97 ALA A O 1
ATOM 771 N N . ALA A 1 98 ? 76.206 28.268 97.225 1.00 23.76 98 ALA A N 1
ATOM 772 C CA . ALA A 1 98 ? 76.524 28.748 95.882 1.00 23.95 98 ALA A CA 1
ATOM 773 C C . ALA A 1 98 ? 76.838 30.244 95.940 1.00 24.12 98 ALA A C 1
ATOM 774 O O . ALA A 1 98 ? 77.510 30.766 95.057 1.00 23.31 98 ALA A O 1
ATOM 776 N N . LEU A 1 99 ? 76.347 30.935 96.966 1.00 24.55 99 LEU A N 1
ATOM 777 C CA . LEU A 1 99 ? 76.619 32.367 97.076 1.00 26.85 99 LEU A CA 1
ATOM 778 C C . LEU A 1 99 ? 77.906 32.641 97.874 1.00 28.40 99 LEU A C 1
ATOM 779 O O . LEU A 1 99 ? 78.275 33.787 98.099 1.00 29.69 99 LEU A O 1
ATOM 784 N N . GLY A 1 100 ? 78.575 31.582 98.315 1.00 29.41 100 GLY A N 1
ATOM 785 C CA . GLY A 1 100 ? 79.806 31.752 99.055 1.00 30.42 100 GLY A CA 1
ATOM 786 C C . GLY A 1 100 ? 79.627 31.781 100.559 1.00 31.03 100 GLY A C 1
ATOM 787 O O . GLY A 1 100 ? 80.479 32.293 101.275 1.00 31.27 100 GLY A O 1
ATOM 788 N N . ALA A 1 101 ? 78.525 31.221 101.046 1.00 31.65 101 ALA A N 1
ATOM 789 C CA . ALA A 1 101 ? 78.261 31.201 102.479 1.00 32.16 101 ALA A CA 1
ATOM 790 C C . ALA A 1 101 ? 79.002 30.057 103.134 1.00 33.03 101 ALA A C 1
ATOM 791 O O . ALA A 1 101 ? 79.374 29.088 102.469 1.00 33.51 101 ALA A O 1
ATOM 793 N N . ASP A 1 102 ? 79.233 30.184 104.435 1.00 33.19 102 ASP A N 1
ATOM 794 C CA . ASP A 1 102 ? 79.861 29.114 105.203 1.00 34.07 102 ASP A CA 1
ATOM 795 C C . ASP A 1 102 ? 78.647 28.470 105.887 1.00 33.08 102 ASP A C 1
ATOM 796 O O . ASP A 1 102 ? 78.286 28.783 107.020 1.00 32.58 102 ASP A O 1
ATOM 801 N N . VAL A 1 103 ? 78.008 27.577 105.150 1.00 32.59 103 VAL A N 1
ATOM 802 C CA . VAL A 1 103 ? 76.797 26.920 105.604 1.00 32.36 103 VAL A CA 1
ATOM 803 C C . VAL A 1 103 ? 76.982 25.408 105.625 1.00 32.84 103 VAL A C 1
ATOM 804 O O . VAL A 1 103 ? 77.759 24.855 104.861 1.00 32.49 103 VAL A O 1
ATOM 808 N N . HIS A 1 104 ? 76.278 24.733 106.515 1.00 33.75 104 HIS A N 1
ATOM 809 C CA . HIS A 1 104 ? 76.396 23.284 106.584 1.00 35.39 104 HIS A CA 1
ATOM 810 C C . HIS A 1 104 ? 75.111 22.766 107.183 1.00 35.60 104 HIS A C 1
ATOM 811 O O . HIS A 1 104 ? 74.462 23.438 107.984 1.00 35.23 104 HIS A O 1
ATOM 818 N N . PRO A 1 105 ? 74.707 21.563 106.792 1.00 36.51 105 PRO A N 1
ATOM 819 C CA . PRO A 1 105 ? 73.463 21.051 107.367 1.00 38.79 105 PRO A CA 1
ATOM 820 C C . PRO A 1 105 ? 73.737 20.456 108.741 1.00 41.24 105 PRO A C 1
ATOM 821 O O . PRO A 1 105 ? 74.862 20.063 109.042 1.00 40.68 105 PRO A O 1
ATOM 825 N N . PHE A 1 106 ? 72.721 20.404 109.583 1.00 44.53 106 PHE A N 1
ATOM 826 C CA . PHE A 1 106 ? 72.915 19.802 110.885 1.00 48.91 106 PHE A CA 1
ATOM 827 C C . PHE A 1 106 ? 72.021 18.578 111.047 1.00 51.06 106 PHE A C 1
ATOM 828 O O . PHE A 1 106 ? 70.808 18.710 111.240 1.00 51.51 106 PHE A O 1
ATOM 836 N N . ILE A 1 107 ? 72.614 17.390 110.939 1.00 53.61 107 ILE A N 1
ATOM 837 C CA . ILE A 1 107 ? 71.865 16.143 111.123 1.00 56.38 107 ILE A CA 1
ATOM 838 C C . ILE A 1 107 ? 72.158 15.581 112.518 1.00 57.62 107 ILE A C 1
ATOM 839 O O . ILE A 1 107 ? 73.287 15.184 112.824 1.00 57.71 107 ILE A O 1
ATOM 844 N N . PRO A 1 108 ? 71.139 15.556 113.385 1.00 58.72 108 PRO A N 1
ATOM 845 C CA . PRO A 1 108 ? 71.298 15.040 114.746 1.00 59.77 108 PRO A CA 1
ATOM 846 C C . PRO A 1 108 ? 70.664 13.652 114.900 1.00 60.35 108 PRO A C 1
ATOM 847 O O . PRO A 1 108 ? 71.399 12.700 115.252 1.00 60.58 108 PRO A O 1
ATOM 851 N N . SER A 1 129 ? 78.028 27.646 115.494 1.00 45.03 129 SER A N 1
ATOM 852 C CA . SER A 1 129 ? 77.280 28.402 114.449 1.00 45.14 129 SER A CA 1
ATOM 853 C C . SER A 1 129 ? 76.911 29.819 114.893 1.00 44.25 129 SER A C 1
ATOM 854 O O . SER A 1 129 ? 76.796 30.099 116.086 1.00 44.54 129 SER A O 1
ATOM 857 N N . ASP A 1 130 ? 76.722 30.712 113.923 1.00 42.79 130 ASP A N 1
ATOM 858 C CA . ASP A 1 130 ? 76.348 32.088 114.209 1.00 40.96 130 ASP A CA 1
ATOM 859 C C . ASP A 1 130 ? 74.880 32.343 113.881 1.00 40.37 130 ASP A C 1
ATOM 860 O O . ASP A 1 130 ? 74.246 33.210 114.482 1.00 40.63 130 ASP A O 1
ATOM 865 N N . LEU A 1 131 ? 74.360 31.610 112.900 1.00 38.85 131 LEU A N 1
ATOM 866 C CA . LEU A 1 131 ? 72.972 31.751 112.463 1.00 37.36 131 LEU A CA 1
ATOM 867 C C . LEU A 1 131 ? 72.448 30.324 112.317 1.00 36.38 131 LEU A C 1
ATOM 868 O O . LEU A 1 131 ? 73.133 29.478 111.753 1.00 34.59 131 LEU A O 1
ATOM 873 N N . PHE A 1 132 ? 71.254 30.061 112.840 1.00 36.63 132 PHE A N 1
ATOM 874 C CA . PHE A 1 132 ? 70.669 28.717 112.791 1.00 36.88 132 PHE A CA 1
ATOM 875 C C . PHE A 1 132 ? 69.356 28.740 112.002 1.00 36.05 132 PHE A C 1
ATOM 876 O O . PHE A 1 132 ? 68.424 29.453 112.359 1.00 35.83 132 PHE A O 1
ATOM 884 N N . LEU A 1 133 ? 69.290 27.968 110.920 1.00 34.39 133 LEU A N 1
ATOM 885 C CA . LEU A 1 133 ? 68.081 27.921 110.084 1.00 33.37 133 LEU A CA 1
ATOM 886 C C . LEU A 1 133 ? 67.392 26.568 110.252 1.00 32.29 133 LEU A C 1
ATOM 887 O O . LEU A 1 133 ? 67.996 25.529 110.046 1.00 31.70 133 LEU A O 1
ATOM 892 N N . THR A 1 134 ? 66.123 26.585 110.624 1.00 32.65 134 THR A N 1
ATOM 893 C CA . THR A 1 134 ? 65.392 25.339 110.828 1.00 32.63 134 THR A CA 1
ATOM 894 C C . THR A 1 134 ? 64.242 25.253 109.847 1.00 31.71 134 THR A C 1
ATOM 895 O O . THR A 1 134 ? 63.388 26.123 109.834 1.00 30.34 134 THR A O 1
ATOM 899 N N . VAL A 1 135 ? 64.222 24.196 109.047 1.00 30.93 135 VAL A N 1
ATOM 900 C CA . VAL A 1 135 ? 63.192 24.008 108.038 1.00 31.44 135 VAL A CA 1
ATOM 901 C C . VAL A 1 135 ? 62.027 23.117 108.516 1.00 32.36 135 VAL A C 1
ATOM 902 O O . VAL A 1 135 ? 62.246 22.121 109.197 1.00 32.15 135 VAL A O 1
ATOM 906 N N . ASP A 1 136 ? 60.809 23.509 108.128 1.00 32.68 136 ASP A N 1
ATOM 907 C CA . ASP A 1 136 ? 59.518 22.857 108.428 1.00 34.36 136 ASP A CA 1
ATOM 908 C C . ASP A 1 136 ? 59.060 23.042 109.877 1.00 37.46 136 ASP A C 1
ATOM 909 O O . ASP A 1 136 ? 58.619 22.098 110.529 1.00 36.71 136 ASP A O 1
ATOM 914 N N . CYS A 1 137 ? 59.177 24.295 110.325 1.00 40.44 137 CYS A N 1
ATOM 915 C CA . CYS A 1 137 ? 58.841 24.826 111.643 1.00 43.90 137 CYS A CA 1
ATOM 916 C C . CYS A 1 137 ? 60.029 24.841 112.611 1.00 45.41 137 CYS A C 1
ATOM 917 O O . CYS A 1 137 ? 60.620 25.929 112.728 1.00 45.41 137 CYS A O 1
ATOM 920 N N . GLY A 1 152 ? 74.799 34.102 122.050 1.00 54.48 152 GLY A N 1
ATOM 921 C CA . GLY A 1 152 ? 74.278 34.879 120.888 1.00 54.57 152 GLY A CA 1
ATOM 922 C C . GLY A 1 152 ? 73.562 33.971 119.904 1.00 54.59 152 GLY A C 1
ATOM 923 O O . GLY A 1 152 ? 72.598 33.297 120.267 1.00 54.75 152 GLY A O 1
ATOM 924 N N . VAL A 1 153 ? 74.027 33.952 118.658 1.00 54.07 153 VAL A N 1
ATOM 925 C CA . VAL A 1 153 ? 73.433 33.101 117.621 1.00 53.67 153 VAL A CA 1
ATOM 926 C C . VAL A 1 153 ? 72.013 33.529 117.226 1.00 52.86 153 VAL A C 1
ATOM 927 O O . VAL A 1 153 ? 71.084 33.410 118.018 1.00 52.98 153 VAL A O 1
ATOM 931 N N . GLU A 1 154 ? 71.844 34.031 116.005 1.00 51.94 154 GLU A N 1
ATOM 932 C CA . GLU A 1 154 ? 70.515 34.448 115.559 1.00 50.82 154 GLU A CA 1
ATOM 933 C C . GLU A 1 154 ? 69.817 33.254 114.964 1.00 49.22 154 GLU A C 1
ATOM 934 O O . GLU A 1 154 ? 70.439 32.348 114.397 1.00 48.94 154 GLU A O 1
ATOM 940 N N . VAL A 1 155 ? 68.507 33.251 115.084 1.00 48.35 155 VAL A N 1
ATOM 941 C CA . VAL A 1 155 ? 67.759 32.152 114.534 1.00 47.24 155 VAL A CA 1
ATOM 942 C C . VAL A 1 155 ? 66.660 32.554 113.576 1.00 45.61 155 VAL A C 1
ATOM 943 O O . VAL A 1 155 ? 65.954 33.546 113.749 1.00 44.84 155 VAL A O 1
ATOM 947 N N . ILE A 1 156 ? 66.552 31.768 112.527 1.00 45.14 156 ILE A N 1
ATOM 948 C CA . ILE A 1 156 ? 65.516 31.976 111.557 1.00 44.21 156 ILE A CA 1
ATOM 949 C C . ILE A 1 156 ? 64.812 30.631 111.466 1.00 44.78 156 ILE A C 1
ATOM 950 O O . ILE A 1 156 ? 65.382 29.589 111.117 1.00 43.68 156 ILE A O 1
ATOM 955 N N . VAL A 1 157 ? 63.564 30.661 111.875 1.00 46.74 157 VAL A N 1
ATOM 956 C CA . VAL A 1 157 ? 62.717 29.488 111.868 1.00 49.31 157 VAL A CA 1
ATOM 957 C C . VAL A 1 157 ? 61.933 29.757 110.586 1.00 50.48 157 VAL A C 1
ATOM 958 O O . VAL A 1 157 ? 60.863 30.361 110.564 1.00 51.59 157 VAL A O 1
ATOM 962 N N . THR A 1 158 ? 62.525 29.333 109.496 1.00 52.34 158 THR A N 1
ATOM 963 C CA . THR A 1 158 ? 61.968 29.590 108.187 1.00 53.74 158 THR A CA 1
ATOM 964 C C . THR A 1 158 ? 61.080 28.508 107.653 1.00 53.35 158 THR A C 1
ATOM 965 O O . THR A 1 158 ? 61.472 27.824 106.693 1.00 53.68 158 THR A O 1
ATOM 969 N N . ASP A 1 159 ? 59.883 28.343 108.226 1.00 52.97 159 ASP A N 1
ATOM 970 C CA . ASP A 1 159 ? 59.027 27.272 107.732 1.00 52.80 159 ASP A CA 1
ATOM 971 C C . ASP A 1 159 ? 57.546 27.248 108.020 1.00 51.44 159 ASP A C 1
ATOM 972 O O . ASP A 1 159 ? 56.956 28.204 108.510 1.00 52.16 159 ASP A O 1
ATOM 977 N N . HIS A 1 160 ? 56.969 26.097 107.697 1.00 49.12 160 HIS A N 1
ATOM 978 C CA . HIS A 1 160 ? 55.564 25.833 107.871 1.00 47.35 160 HIS A CA 1
ATOM 979 C C . HIS A 1 160 ? 55.355 24.500 108.586 1.00 45.98 160 HIS A C 1
ATOM 980 O O . HIS A 1 160 ? 56.125 23.575 108.394 1.00 45.02 160 HIS A O 1
ATOM 987 N N . HIS A 1 161 ? 54.319 24.425 109.405 1.00 44.73 161 HIS A N 1
ATOM 988 C CA . HIS A 1 161 ? 53.931 23.192 110.087 1.00 45.41 161 HIS A CA 1
ATOM 989 C C . HIS A 1 161 ? 53.439 23.321 111.487 1.00 44.57 161 HIS A C 1
ATOM 990 O O . HIS A 1 161 ? 54.144 23.063 112.470 1.00 43.68 161 HIS A O 1
ATOM 997 N N . THR A 1 162 ? 52.152 23.665 111.506 1.00 45.12 162 THR A N 1
ATOM 998 C CA . THR A 1 162 ? 51.348 23.905 112.675 1.00 44.74 162 THR A CA 1
ATOM 999 C C . THR A 1 162 ? 51.313 25.415 112.719 1.00 44.39 162 THR A C 1
ATOM 1000 O O . THR A 1 162 ? 52.209 26.008 113.345 1.00 44.14 162 THR A O 1
ATOM 1004 N N . LEU A 1 171 ? 62.764 34.751 115.008 1.00 47.44 171 LEU A N 1
ATOM 1005 C CA . LEU A 1 171 ? 62.313 35.178 113.651 1.00 46.90 171 LEU A CA 1
ATOM 1006 C C . LEU A 1 171 ? 61.783 33.980 112.883 1.00 47.09 171 LEU A C 1
ATOM 1007 O O . LEU A 1 171 ? 62.541 33.122 112.427 1.00 47.87 171 LEU A O 1
ATOM 1012 N N . VAL A 1 172 ? 60.466 33.927 112.738 1.00 46.53 172 VAL A N 1
ATOM 1013 C CA . VAL A 1 172 ? 59.819 32.824 112.046 1.00 45.84 172 VAL A CA 1
ATOM 1014 C C . VAL A 1 172 ? 59.082 33.309 110.811 1.00 44.28 172 VAL A C 1
ATOM 1015 O O . VAL A 1 172 ? 58.265 34.231 110.878 1.00 43.84 172 VAL A O 1
ATOM 1019 N N . VAL A 1 173 ? 59.374 32.675 109.684 1.00 42.11 173 VAL A N 1
ATOM 1020 C CA . VAL A 1 173 ? 58.734 33.025 108.432 1.00 40.50 173 VAL A CA 1
ATOM 1021 C C . VAL A 1 173 ? 57.671 31.967 108.195 1.00 40.69 173 VAL A C 1
ATOM 1022 O O . VAL A 1 173 ? 57.989 30.794 108.001 1.00 39.61 173 VAL A O 1
ATOM 1026 N N . HIS A 1 174 ? 56.409 32.387 108.231 1.00 41.25 174 HIS A N 1
ATOM 1027 C CA . HIS A 1 174 ? 55.283 31.471 108.060 1.00 41.77 174 HIS A CA 1
ATOM 1028 C C . HIS A 1 174 ? 54.040 32.163 107.493 1.00 42.05 174 HIS A C 1
ATOM 1029 O O . HIS A 1 174 ? 53.594 33.188 108.009 1.00 41.32 174 HIS A O 1
ATOM 1036 N N . PRO A 1 175 ? 53.452 31.585 106.437 1.00 42.38 175 PRO A N 1
ATOM 1037 C CA . PRO A 1 175 ? 52.254 32.121 105.774 1.00 43.15 175 PRO A CA 1
ATOM 1038 C C . PRO A 1 175 ? 51.162 32.553 106.763 1.00 43.71 175 PRO A C 1
ATOM 1039 O O . PRO A 1 175 ? 50.639 33.661 106.682 1.00 43.93 175 PRO A O 1
ATOM 1043 N N . ALA A 1 176 ? 50.824 31.664 107.689 1.00 44.19 176 ALA A N 1
ATOM 1044 C CA . ALA A 1 176 ? 49.793 31.938 108.684 1.00 45.61 176 ALA A CA 1
ATOM 1045 C C . ALA A 1 176 ? 49.987 33.282 109.393 1.00 46.39 176 ALA A C 1
ATOM 1046 O O . ALA A 1 176 ? 49.011 33.899 109.808 1.00 46.28 176 ALA A O 1
ATOM 1048 N N . LEU A 1 177 ? 51.233 33.728 109.539 1.00 47.67 177 LEU A N 1
ATOM 1049 C CA . LEU A 1 177 ? 51.505 35.013 110.193 1.00 49.78 177 LEU A CA 1
ATOM 1050 C C . LEU A 1 177 ? 51.019 36.158 109.326 1.00 51.45 177 LEU A C 1
ATOM 1051 O O . LEU A 1 177 ? 50.768 37.266 109.804 1.00 52.30 177 LEU A O 1
ATOM 1056 N N . THR A 1 178 ? 50.895 35.862 108.039 1.00 52.86 178 THR A N 1
ATOM 1057 C CA . THR A 1 178 ? 50.473 36.815 107.032 1.00 53.94 178 THR A CA 1
ATOM 1058 C C . THR A 1 178 ? 48.956 36.762 106.889 1.00 54.63 178 THR A C 1
ATOM 1059 O O . THR A 1 178 ? 48.399 35.943 106.148 1.00 54.47 178 THR A O 1
ATOM 1063 N N . PRO A 1 179 ? 48.266 37.660 107.599 1.00 55.45 179 PRO A N 1
ATOM 1064 C CA . PRO A 1 179 ? 46.805 37.732 107.573 1.00 55.50 179 PRO A CA 1
ATOM 1065 C C . PRO A 1 179 ? 46.293 38.099 106.190 1.00 55.16 179 PRO A C 1
ATOM 1066 O O . PRO A 1 179 ? 46.758 39.076 105.600 1.00 55.93 179 PRO A O 1
ATOM 1070 N N . ASP A 1 180 ? 45.354 37.298 105.681 1.00 54.24 180 ASP A N 1
ATOM 1071 C CA . ASP A 1 180 ? 44.720 37.520 104.381 1.00 53.10 180 ASP A CA 1
ATOM 1072 C C . ASP A 1 180 ? 45.454 36.948 103.186 1.00 51.91 180 ASP A C 1
ATOM 1073 O O . ASP A 1 180 ? 44.908 36.899 102.084 1.00 52.06 180 ASP A O 1
ATOM 1078 N N . LEU A 1 181 ? 46.694 36.524 103.385 1.00 50.41 181 LEU A N 1
ATOM 1079 C CA . LEU A 1 181 ? 47.417 35.907 102.287 1.00 48.48 181 LEU A CA 1
ATOM 1080 C C . LEU A 1 181 ? 46.812 34.510 102.132 1.00 47.31 181 LEU A C 1
ATOM 1081 O O . LEU A 1 181 ? 46.860 33.698 103.060 1.00 47.40 181 LEU A O 1
ATOM 1086 N N . LYS A 1 182 ? 46.231 34.233 100.971 1.00 45.57 182 LYS A N 1
ATOM 1087 C CA . LYS A 1 182 ? 45.617 32.929 100.733 1.00 43.64 182 LYS A CA 1
ATOM 1088 C C . LYS A 1 182 ? 46.533 32.056 99.873 1.00 41.17 182 LYS A C 1
ATOM 1089 O O . LYS A 1 182 ? 46.248 31.821 98.696 1.00 40.31 182 LYS A O 1
ATOM 1095 N N . GLU A 1 183 ? 47.644 31.621 100.480 1.00 38.05 183 GLU A N 1
ATOM 1096 C CA . GLU A 1 183 ? 48.655 30.754 99.856 1.00 35.33 183 GLU A CA 1
ATOM 1097 C C . GLU A 1 183 ? 49.118 29.801 100.953 1.00 33.29 183 GLU A C 1
ATOM 1098 O O . GLU A 1 183 ? 49.164 30.188 102.120 1.00 33.34 183 GLU A O 1
ATOM 1104 N N . LYS A 1 184 ? 49.472 28.571 100.594 1.00 30.19 184 LYS A N 1
ATOM 1105 C CA . LYS A 1 184 ? 49.915 27.619 101.606 1.00 28.79 184 LYS A CA 1
ATOM 1106 C C . LYS A 1 184 ? 51.253 26.931 101.291 1.00 26.83 184 LYS A C 1
ATOM 1107 O O . LYS A 1 184 ? 51.331 25.708 101.180 1.00 26.50 184 LYS A O 1
ATOM 1113 N N . PRO A 1 185 ? 52.326 27.721 101.143 1.00 25.74 185 PRO A N 1
ATOM 1114 C CA . PRO A 1 185 ? 53.636 27.130 100.844 1.00 24.32 185 PRO A CA 1
ATOM 1115 C C . PRO A 1 185 ? 54.064 26.179 101.969 1.00 24.35 185 PRO A C 1
ATOM 1116 O O . PRO A 1 185 ? 53.613 26.304 103.106 1.00 25.20 185 PRO A O 1
ATOM 1120 N N . THR A 1 186 ? 54.907 25.203 101.662 1.00 22.76 186 THR A N 1
ATOM 1121 C CA . THR A 1 186 ? 55.319 24.252 102.699 1.00 21.97 186 THR A CA 1
ATOM 1122 C C . THR A 1 186 ? 56.698 24.614 103.261 1.00 21.02 186 THR A C 1
ATOM 1123 O O . THR A 1 186 ? 57.218 25.693 102.999 1.00 19.55 186 THR A O 1
ATOM 1127 N N . GLY A 1 187 ? 57.283 23.702 104.029 1.00 21.13 187 GLY A N 1
ATOM 1128 C CA . GLY A 1 187 ? 58.600 23.964 104.582 1.00 20.99 187 GLY A CA 1
ATOM 1129 C C . GLY A 1 187 ? 59.612 24.214 103.469 1.00 19.95 187 GLY A C 1
ATOM 1130 O O . GLY A 1 187 ? 60.429 25.132 103.556 1.00 19.87 187 GLY A O 1
ATOM 1131 N N . ALA A 1 188 ? 59.575 23.385 102.431 1.00 18.58 188 ALA A N 1
ATOM 1132 C CA . ALA A 1 188 ? 60.494 23.529 101.314 1.00 19.23 188 ALA A CA 1
ATOM 1133 C C . ALA A 1 188 ? 60.088 24.735 100.460 1.00 19.15 188 ALA A C 1
ATOM 1134 O O . ALA A 1 188 ? 60.939 25.386 99.846 1.00 18.98 188 ALA A O 1
ATOM 1136 N N . GLY A 1 189 ? 58.787 25.022 100.421 1.00 18.59 189 GLY A N 1
ATOM 1137 C CA . GLY A 1 189 ? 58.311 26.164 99.656 1.00 19.33 189 GLY A CA 1
ATOM 1138 C C . GLY A 1 189 ? 58.823 27.470 100.250 1.00 20.04 189 GLY A C 1
ATOM 1139 O O . GLY A 1 189 ? 59.236 28.392 99.520 1.00 19.77 189 GLY A O 1
ATOM 1140 N N . VAL A 1 190 ? 58.787 27.546 101.585 1.00 18.82 190 VAL A N 1
ATOM 1141 C CA . VAL A 1 190 ? 59.255 28.724 102.308 1.00 19.31 190 VAL A CA 1
ATOM 1142 C C . VAL A 1 190 ? 60.801 28.818 102.225 1.00 18.43 190 VAL A C 1
ATOM 1143 O O . VAL A 1 190 ? 61.334 29.912 102.057 1.00 18.05 190 VAL A O 1
ATOM 1147 N N . ALA A 1 191 ? 61.508 27.690 102.316 1.00 16.54 191 ALA A N 1
ATOM 1148 C CA . ALA A 1 191 ? 62.972 27.710 102.157 1.00 17.45 191 ALA A CA 1
ATOM 1149 C C . ALA A 1 191 ? 63.298 28.308 100.762 1.00 18.71 191 ALA A C 1
ATOM 1150 O O . ALA A 1 191 ? 64.235 29.097 100.590 1.00 17.30 191 ALA A O 1
ATOM 1152 N N . PHE A 1 192 ? 62.516 27.899 99.770 1.00 17.93 192 PHE A N 1
ATOM 1153 C CA . PHE A 1 192 ? 62.682 28.376 98.399 1.00 19.14 192 PHE A CA 1
ATOM 1154 C C . PHE A 1 192 ? 62.392 29.890 98.343 1.00 19.13 192 PHE A C 1
ATOM 1155 O O . PHE A 1 192 ? 63.132 30.642 97.744 1.00 19.27 192 PHE A O 1
ATOM 1163 N N . LEU A 1 193 ? 61.312 30.331 98.974 1.00 19.56 193 LEU A N 1
ATOM 1164 C CA . LEU A 1 193 ? 60.966 31.751 98.971 1.00 20.72 193 LEU A CA 1
ATOM 1165 C C . LEU A 1 193 ? 62.073 32.572 99.622 1.00 21.84 193 LEU A C 1
ATOM 1166 O O . LEU A 1 193 ? 62.424 33.646 99.127 1.00 21.62 193 LEU A O 1
ATOM 1171 N N . LEU A 1 194 ? 62.624 32.047 100.720 1.00 21.98 194 LEU A N 1
ATOM 1172 C CA . LEU A 1 194 ? 63.705 32.695 101.450 1.00 22.33 194 LEU A CA 1
ATOM 1173 C C . LEU A 1 194 ? 64.943 32.823 100.573 1.00 22.68 194 LEU A C 1
ATOM 1174 O O . LEU A 1 194 ? 65.565 33.893 100.530 1.00 23.35 194 LEU A O 1
ATOM 1179 N N . LEU A 1 195 ? 65.333 31.745 99.889 1.00 21.77 195 LEU A N 1
ATOM 1180 C CA . LEU A 1 195 ? 66.499 31.835 99.015 1.00 21.73 195 LEU A CA 1
ATOM 1181 C C . LEU A 1 195 ? 66.215 32.906 97.937 1.00 23.32 195 LEU A C 1
ATOM 1182 O O . LEU A 1 195 ? 67.094 33.682 97.556 1.00 23.11 195 LEU A O 1
ATOM 1187 N N . TRP A 1 196 ? 64.970 32.943 97.461 1.00 23.83 196 TRP A N 1
ATOM 1188 C CA . TRP A 1 196 ? 64.554 33.888 96.421 1.00 24.22 196 TRP A CA 1
ATOM 1189 C C . TRP A 1 196 ? 64.627 35.343 96.938 1.00 24.41 196 TRP A C 1
ATOM 1190 O O . TRP A 1 196 ? 65.097 36.252 96.233 1.00 23.42 196 TRP A O 1
ATOM 1201 N N . ALA A 1 197 ? 64.150 35.554 98.161 1.00 23.99 197 ALA A N 1
ATOM 1202 C CA . ALA A 1 197 ? 64.195 36.874 98.779 1.00 23.91 197 ALA A CA 1
ATOM 1203 C C . ALA A 1 197 ? 65.655 37.339 98.856 1.00 23.96 197 ALA A C 1
ATOM 1204 O O . ALA A 1 197 ? 65.954 38.496 98.588 1.00 25.12 197 ALA A O 1
ATOM 1206 N N . LEU A 1 198 ? 66.561 36.435 99.218 1.00 23.89 198 LEU A N 1
ATOM 1207 C CA . LEU A 1 198 ? 67.980 36.770 99.295 1.00 24.26 198 LEU A CA 1
ATOM 1208 C C . LEU A 1 198 ? 68.536 37.138 97.900 1.00 24.62 198 LEU A C 1
ATOM 1209 O O . LEU A 1 198 ? 69.324 38.073 97.764 1.00 23.59 198 LEU A O 1
ATOM 1214 N N . HIS A 1 199 ? 68.150 36.376 96.877 1.00 24.91 199 HIS A N 1
ATOM 1215 C CA . HIS A 1 199 ? 68.590 36.655 95.506 1.00 25.18 199 HIS A CA 1
ATOM 1216 C C . HIS A 1 199 ? 68.135 38.043 95.083 1.00 26.19 199 HIS A C 1
ATOM 1217 O O . HIS A 1 199 ? 68.867 38.790 94.431 1.00 26.47 199 HIS A O 1
ATOM 1224 N N . GLU A 1 200 ? 66.907 38.380 95.443 1.00 27.76 200 GLU A N 1
ATOM 1225 C CA . GLU A 1 200 ? 66.381 39.689 95.119 1.00 29.56 200 GLU A CA 1
ATOM 1226 C C . GLU A 1 200 ? 67.261 40.764 95.760 1.00 28.92 200 GLU A C 1
ATOM 1227 O O . GLU A 1 200 ? 67.632 41.729 95.092 1.00 28.88 200 GLU A O 1
ATOM 1233 N N . ARG A 1 201 ? 67.580 40.606 97.046 1.00 28.24 201 ARG A N 1
ATOM 1234 C CA . ARG A 1 201 ? 68.434 41.574 97.739 1.00 29.19 201 ARG A CA 1
ATOM 1235 C C . ARG A 1 201 ? 69.797 41.692 97.080 1.00 28.66 201 ARG A C 1
ATOM 1236 O O . ARG A 1 201 ? 70.352 42.786 97.008 1.00 30.07 201 ARG A O 1
ATOM 1244 N N . LEU A 1 202 ? 70.332 40.566 96.614 1.00 26.96 202 LEU A N 1
ATOM 1245 C CA . LEU A 1 202 ? 71.641 40.534 95.999 1.00 26.13 202 LEU A CA 1
ATOM 1246 C C . LEU A 1 202 ? 71.622 40.912 94.536 1.00 26.45 202 LEU A C 1
ATOM 1247 O O . LEU A 1 202 ? 72.659 40.882 93.890 1.00 25.12 202 LEU A O 1
ATOM 1252 N N . GLY A 1 203 ? 70.445 41.260 94.014 1.00 25.77 203 GLY A N 1
ATOM 1253 C CA . GLY A 1 203 ? 70.352 41.615 92.607 1.00 25.97 203 GLY A CA 1
ATOM 1254 C C . GLY A 1 203 ? 70.537 40.436 91.668 1.00 26.04 203 GLY A C 1
ATOM 1255 O O . GLY A 1 203 ? 71.039 40.601 90.557 1.00 25.96 203 GLY A O 1
ATOM 1256 N N . LEU A 1 204 ? 70.133 39.240 92.101 1.00 25.56 204 LEU A N 1
ATOM 1257 C CA . LEU A 1 204 ? 70.265 38.057 91.265 1.00 24.52 204 LEU A CA 1
ATOM 1258 C C . LEU A 1 204 ? 68.884 37.583 90.780 1.00 24.65 204 LEU A C 1
ATOM 1259 O O . LEU A 1 204 ? 67.864 37.851 91.408 1.00 24.77 204 LEU A O 1
ATOM 1264 N N . PRO A 1 205 ? 68.840 36.837 89.664 1.00 23.92 205 PRO A N 1
ATOM 1265 C CA . PRO A 1 205 ? 67.563 36.354 89.147 1.00 23.58 205 PRO A CA 1
ATOM 1266 C C . PRO A 1 205 ? 66.936 35.296 90.060 1.00 24.40 205 PRO A C 1
ATOM 1267 O O . PRO A 1 205 ? 67.601 34.746 90.950 1.00 24.19 205 PRO A O 1
ATOM 1271 N N . PRO A 1 206 ? 65.640 35.009 89.855 1.00 24.93 206 PRO A N 1
ATOM 1272 C CA . PRO A 1 206 ? 64.889 34.009 90.627 1.00 24.67 206 PRO A CA 1
ATOM 1273 C C . PRO A 1 206 ? 65.644 32.659 90.562 1.00 24.53 206 PRO A C 1
ATOM 1274 O O . PRO A 1 206 ? 66.066 32.219 89.492 1.00 24.35 206 PRO A O 1
ATOM 1278 N N . PRO A 1 207 ? 65.828 31.995 91.705 1.00 24.79 207 PRO A N 1
ATOM 1279 C CA . PRO A 1 207 ? 66.533 30.706 91.768 1.00 23.95 207 PRO A CA 1
ATOM 1280 C C . PRO A 1 207 ? 65.650 29.553 91.287 1.00 23.54 207 PRO A C 1
ATOM 1281 O O . PRO A 1 207 ? 65.398 28.617 92.044 1.00 24.19 207 PRO A O 1
ATOM 1285 N N . LEU A 1 208 ? 65.189 29.620 90.040 1.00 21.62 208 LEU A N 1
ATOM 1286 C CA . LEU A 1 208 ? 64.304 28.606 89.491 1.00 22.14 208 LEU A CA 1
ATOM 1287 C C . LEU A 1 208 ? 64.870 27.181 89.418 1.00 21.69 208 LEU A C 1
ATOM 1288 O O . LEU A 1 208 ? 64.098 26.222 89.438 1.00 20.89 208 LEU A O 1
ATOM 1293 N N . GLU A 1 209 ? 66.190 27.029 89.340 1.00 20.08 209 GLU A N 1
ATOM 1294 C CA . GLU A 1 209 ? 66.752 25.689 89.288 1.00 20.94 209 GLU A CA 1
ATOM 1295 C C . GLU A 1 209 ? 66.518 24.924 90.612 1.00 19.10 209 GLU A C 1
ATOM 1296 O O . GLU A 1 209 ? 66.755 23.732 90.679 1.00 19.64 209 GLU A O 1
ATOM 1302 N N . TYR A 1 210 ? 65.997 25.599 91.641 1.00 19.77 210 TYR A N 1
ATOM 1303 C CA . TYR A 1 210 ? 65.720 24.963 92.945 1.00 19.22 210 TYR A CA 1
ATOM 1304 C C . TYR A 1 210 ? 64.243 24.606 93.076 1.00 19.44 210 TYR A C 1
ATOM 1305 O O . TYR A 1 210 ? 63.792 24.083 94.115 1.00 19.64 210 TYR A O 1
ATOM 1314 N N . ALA A 1 211 ? 63.475 24.884 92.026 1.00 18.79 211 ALA A N 1
ATOM 1315 C CA . ALA A 1 211 ? 62.049 24.615 92.096 1.00 17.09 211 ALA A CA 1
ATOM 1316 C C . ALA A 1 211 ? 61.704 23.117 92.052 1.00 17.09 211 ALA A C 1
ATOM 1317 O O . ALA A 1 211 ? 60.641 22.739 92.524 1.00 16.75 211 ALA A O 1
ATOM 1319 N N . ASP A 1 212 ? 62.570 22.273 91.475 1.00 16.89 212 ASP A N 1
ATOM 1320 C CA . ASP A 1 212 ? 62.286 20.829 91.449 1.00 16.71 212 ASP A CA 1
ATOM 1321 C C . ASP A 1 212 ? 62.360 20.300 92.884 1.00 16.89 212 ASP A C 1
ATOM 1322 O O . ASP A 1 212 ? 61.459 19.561 93.326 1.00 16.85 212 ASP A O 1
ATOM 1327 N N . LEU A 1 213 ? 63.400 20.692 93.622 1.00 14.86 213 LEU A N 1
ATOM 1328 C CA . LEU A 1 213 ? 63.510 20.280 95.026 1.00 15.57 213 LEU A CA 1
ATOM 1329 C C . LEU A 1 213 ? 62.297 20.787 95.808 1.00 15.59 213 LEU A C 1
ATOM 1330 O O . LEU A 1 213 ? 61.722 20.064 96.606 1.00 16.36 213 LEU A O 1
ATOM 1335 N N . ALA A 1 214 ? 61.938 22.050 95.584 1.00 15.79 214 ALA A N 1
ATOM 1336 C CA . ALA A 1 214 ? 60.819 22.673 96.293 1.00 16.18 214 ALA A CA 1
ATOM 1337 C C . ALA A 1 214 ? 59.476 21.990 95.987 1.00 15.99 214 ALA A C 1
ATOM 1338 O O . ALA A 1 214 ? 58.634 21.839 96.879 1.00 14.30 214 ALA A O 1
ATOM 1340 N N . ALA A 1 215 ? 59.281 21.611 94.724 1.00 15.11 215 ALA A N 1
ATOM 1341 C CA . ALA A 1 215 ? 58.059 20.913 94.287 1.00 16.62 215 ALA A CA 1
ATOM 1342 C C . ALA A 1 215 ? 57.959 19.533 94.954 1.00 16.52 215 ALA A C 1
ATOM 1343 O O . ALA A 1 215 ? 56.878 19.118 95.389 1.00 16.99 215 ALA A O 1
ATOM 1345 N N . VAL A 1 216 ? 59.083 18.819 95.020 1.00 16.33 216 VAL A N 1
ATOM 1346 C CA . VAL A 1 216 ? 59.081 17.502 95.662 1.00 16.20 216 VAL A CA 1
ATOM 1347 C C . VAL A 1 216 ? 58.661 17.647 97.136 1.00 16.79 216 VAL A C 1
ATOM 1348 O O . VAL A 1 216 ? 57.847 16.857 97.650 1.00 16.25 216 VAL A O 1
ATOM 1352 N N . GLY A 1 217 ? 59.195 18.653 97.832 1.00 16.81 217 GLY A N 1
ATOM 1353 C CA . GLY A 1 217 ? 58.795 18.824 99.229 1.00 16.09 217 GLY A CA 1
ATOM 1354 C C . GLY A 1 217 ? 57.316 19.196 99.364 1.00 16.53 217 GLY A C 1
ATOM 1355 O O . GLY A 1 217 ? 56.618 18.742 100.272 1.00 17.08 217 GLY A O 1
ATOM 1356 N N . THR A 1 218 ? 56.841 20.049 98.462 1.00 17.56 218 THR A N 1
ATOM 1357 C CA . THR A 1 218 ? 5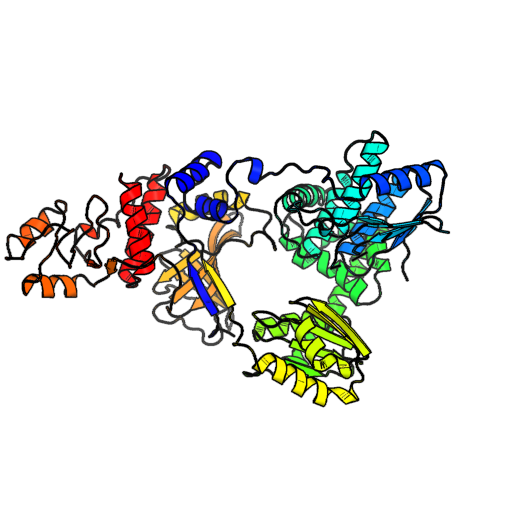5.445 20.519 98.441 1.00 17.27 218 THR A CA 1
ATOM 1358 C C . THR A 1 218 ? 54.469 19.343 98.263 1.00 17.78 218 THR A C 1
ATOM 1359 O O . THR A 1 218 ? 53.481 19.208 98.987 1.00 18.21 218 THR A O 1
ATOM 1363 N N . ILE A 1 219 ? 54.761 18.493 97.291 1.00 17.93 219 ILE A N 1
ATOM 1364 C CA . ILE A 1 219 ? 53.932 17.324 97.033 1.00 18.68 219 ILE A CA 1
ATOM 1365 C C . ILE A 1 219 ? 53.996 16.358 98.236 1.00 18.84 219 ILE A C 1
ATOM 1366 O O . ILE A 1 219 ? 52.973 15.889 98.734 1.00 18.57 219 ILE A O 1
ATOM 1371 N N . ALA A 1 220 ? 55.202 16.106 98.731 1.00 18.59 220 ALA A N 1
ATOM 1372 C CA . ALA A 1 220 ? 55.393 15.208 99.874 1.00 18.84 220 ALA A CA 1
ATOM 1373 C C . ALA A 1 220 ? 54.652 15.689 101.126 1.00 19.93 220 ALA A C 1
ATOM 1374 O O . ALA A 1 220 ? 54.180 14.880 101.923 1.00 21.49 220 ALA A O 1
ATOM 1376 N N . ASP A 1 221 ? 54.574 16.998 101.317 1.00 19.87 221 ASP A N 1
ATOM 1377 C CA . ASP A 1 221 ? 53.900 17.575 102.474 1.00 21.33 221 ASP A CA 1
ATOM 1378 C C . ASP A 1 221 ? 52.383 17.431 102.386 1.00 22.45 221 ASP A C 1
ATOM 1379 O O . ASP A 1 221 ? 51.686 17.655 103.379 1.00 21.98 221 ASP A O 1
ATOM 1384 N N . VAL A 1 222 ? 51.889 17.097 101.188 1.00 22.67 222 VAL A N 1
ATOM 1385 C CA . VAL A 1 222 ? 50.464 16.948 100.921 1.00 23.43 222 VAL A CA 1
ATOM 1386 C C . VAL A 1 222 ? 49.725 18.257 101.148 1.00 24.21 222 VAL A C 1
ATOM 1387 O O . VAL A 1 222 ? 48.637 18.282 101.695 1.00 24.33 222 VAL A O 1
ATOM 1391 N N . ALA A 1 223 ? 50.338 19.351 100.714 1.00 24.23 223 ALA A N 1
ATOM 1392 C CA . ALA A 1 223 ? 49.739 20.655 100.831 1.00 24.60 223 ALA A CA 1
ATOM 1393 C C . ALA A 1 223 ? 48.828 20.842 99.607 1.00 25.77 223 ALA A C 1
ATOM 1394 O O . ALA A 1 223 ? 48.980 20.160 98.587 1.00 25.82 223 ALA A O 1
ATOM 1396 N N . PRO A 1 224 ? 47.857 21.752 99.713 1.00 25.55 224 PRO A N 1
ATOM 1397 C CA . PRO A 1 224 ? 46.906 22.047 98.644 1.00 25.78 224 PRO A CA 1
ATOM 1398 C C . PRO A 1 224 ? 47.623 22.595 97.407 1.00 25.89 224 PRO A C 1
ATOM 1399 O O . PRO A 1 224 ? 48.362 23.598 97.475 1.00 24.65 224 PRO A O 1
ATOM 1403 N N . LEU A 1 225 ? 47.380 21.941 96.276 1.00 25.06 225 LEU A N 1
ATOM 1404 C CA . LEU A 1 225 ? 47.987 22.337 95.039 1.00 24.53 225 LEU A CA 1
ATOM 1405 C C . LEU A 1 225 ? 47.206 23.390 94.245 1.00 25.61 225 LEU A C 1
ATOM 1406 O O . LEU A 1 225 ? 46.640 23.115 93.196 1.00 25.60 225 LEU A O 1
ATOM 1411 N N . TRP A 1 226 ? 47.153 24.600 94.771 1.00 27.78 226 TRP A N 1
ATOM 1412 C CA . TRP A 1 226 ? 46.508 25.690 94.061 1.00 29.71 226 TRP A CA 1
ATOM 1413 C C . TRP A 1 226 ? 47.329 26.960 94.226 1.00 28.51 226 TRP A C 1
ATOM 1414 O O . TRP A 1 226 ? 48.236 27.021 95.067 1.00 29.53 226 TRP A O 1
ATOM 1425 N N . GLY A 1 227 ? 47.042 27.951 93.393 1.00 26.45 227 GLY A N 1
ATOM 1426 C CA . GLY A 1 227 ? 47.755 29.203 93.450 1.00 24.32 227 GLY A CA 1
ATOM 1427 C C . GLY A 1 227 ? 49.256 29.008 93.334 1.00 24.58 227 GLY A C 1
ATOM 1428 O O . GLY A 1 227 ? 49.738 28.290 92.451 1.00 24.12 227 GLY A O 1
ATOM 1429 N N . TRP A 1 228 ? 49.992 29.649 94.241 1.00 23.32 228 TRP A N 1
ATOM 1430 C CA . TRP A 1 228 ? 51.447 29.571 94.264 1.00 22.55 228 TRP A CA 1
ATOM 1431 C C . TRP A 1 228 ? 51.951 28.117 94.285 1.00 21.00 228 TRP A C 1
ATOM 1432 O O . TRP A 1 228 ? 52.888 27.761 93.559 1.00 19.86 228 TRP A O 1
ATOM 1443 N N . ASN A 1 229 ? 51.350 27.276 95.113 1.00 19.87 229 ASN A N 1
ATOM 1444 C CA . ASN A 1 229 ? 51.803 25.883 95.136 1.00 19.66 229 ASN A CA 1
ATOM 1445 C C . ASN A 1 229 ? 51.613 25.235 93.752 1.00 18.71 229 ASN A C 1
ATOM 1446 O O . ASN A 1 229 ? 52.467 24.495 93.324 1.00 19.00 229 ASN A O 1
ATOM 1451 N N . ARG A 1 230 ? 50.513 25.511 93.046 1.00 19.92 230 ARG A N 1
ATOM 1452 C CA . ARG A 1 230 ? 50.329 24.936 91.697 1.00 19.39 230 ARG A CA 1
ATOM 1453 C C . ARG A 1 230 ? 51.418 25.424 90.754 1.00 18.81 230 ARG A C 1
ATOM 1454 O O . ARG A 1 230 ? 51.956 24.659 89.959 1.00 19.58 230 ARG A O 1
ATOM 1462 N N . ALA A 1 231 ? 51.728 26.712 90.817 1.00 18.08 231 ALA A N 1
ATOM 1463 C CA . ALA A 1 231 ? 52.735 27.272 89.934 1.00 18.49 231 ALA A CA 1
ATOM 1464 C C . ALA A 1 231 ? 54.116 26.695 90.236 1.00 19.67 231 ALA A C 1
ATOM 1465 O O . ALA A 1 231 ? 54.893 26.417 89.319 1.00 18.78 231 ALA A O 1
ATOM 1467 N N . LEU A 1 232 ? 54.411 26.513 91.524 1.00 18.68 232 LEU A N 1
ATOM 1468 C CA . LEU A 1 232 ? 55.711 25.997 91.929 1.00 17.77 232 LEU A CA 1
ATOM 1469 C C . LEU A 1 232 ? 55.888 24.576 91.439 1.00 17.45 232 LEU A C 1
ATOM 1470 O O . LEU A 1 232 ? 56.940 24.227 90.859 1.00 17.51 232 LEU A O 1
ATOM 1475 N N . VAL A 1 233 ? 54.858 23.760 91.645 1.00 16.04 233 VAL A N 1
ATOM 1476 C CA . VAL A 1 233 ? 54.910 22.367 91.222 1.00 16.91 233 VAL A CA 1
ATOM 1477 C C . VAL A 1 233 ? 55.022 22.247 89.685 1.00 17.42 233 VAL A C 1
ATOM 1478 O O . VAL A 1 233 ? 55.804 21.458 89.183 1.00 17.78 233 VAL A O 1
ATOM 1482 N N . LYS A 1 234 ? 54.275 23.048 88.940 1.00 17.74 234 LYS A N 1
ATOM 1483 C CA . LYS A 1 234 ? 54.381 22.962 87.488 1.00 19.74 234 LYS A CA 1
ATOM 1484 C C . LYS A 1 234 ? 55.837 23.243 87.076 1.00 19.81 234 LYS A C 1
ATOM 1485 O O . LYS A 1 234 ? 56.418 22.505 86.290 1.00 20.94 234 LYS A O 1
ATOM 1491 N N . GLU A 1 235 ? 56.420 24.300 87.620 1.00 19.33 235 GLU A N 1
ATOM 1492 C CA . GLU A 1 235 ? 57.804 24.643 87.308 1.00 20.28 235 GLU A CA 1
ATOM 1493 C C . GLU A 1 235 ? 58.775 23.513 87.703 1.00 19.39 235 GLU A C 1
ATOM 1494 O O . GLU A 1 235 ? 59.588 23.078 86.896 1.00 19.77 235 GLU A O 1
ATOM 1500 N N . GLY A 1 236 ? 58.689 23.044 88.947 1.00 19.06 236 GLY A N 1
ATOM 1501 C CA . GLY A 1 236 ? 59.591 22.006 89.408 1.00 18.22 236 GLY A CA 1
ATOM 1502 C C . GLY A 1 236 ? 59.449 20.656 88.727 1.00 17.91 236 GLY A C 1
ATOM 1503 O O . GLY A 1 236 ? 60.458 20.011 88.424 1.00 18.25 236 GLY A O 1
ATOM 1504 N N . LEU A 1 237 ? 58.219 20.219 88.475 1.00 17.14 237 LEU A N 1
ATOM 1505 C CA . LEU A 1 237 ? 58.037 18.929 87.819 1.00 17.92 237 LEU A CA 1
ATOM 1506 C C . LEU A 1 237 ? 58.679 18.965 86.451 1.00 18.96 237 LEU A C 1
ATOM 1507 O O . LEU A 1 237 ? 59.237 17.970 85.999 1.00 19.97 237 LEU A O 1
ATOM 1512 N N . ALA A 1 238 ? 58.585 20.118 85.788 1.00 20.19 238 ALA A N 1
ATOM 1513 C CA . ALA A 1 238 ? 59.183 20.284 84.461 1.00 20.77 238 ALA A CA 1
ATOM 1514 C C . ALA A 1 238 ? 60.722 20.241 84.538 1.00 20.77 238 ALA A C 1
ATOM 1515 O O . ALA A 1 238 ? 61.370 19.796 83.596 1.00 19.40 238 ALA A O 1
ATOM 1517 N N . ARG A 1 239 ? 61.302 20.676 85.663 1.00 20.32 239 ARG A N 1
ATOM 1518 C CA . ARG A 1 239 ? 62.777 20.698 85.769 1.00 20.94 239 ARG A CA 1
ATOM 1519 C C . ARG A 1 239 ? 63.452 19.391 86.212 1.00 20.13 239 ARG A C 1
ATOM 1520 O O . ARG A 1 239 ? 64.642 19.183 85.975 1.00 20.68 239 ARG A O 1
ATOM 1528 N N . ILE A 1 240 ? 62.693 18.481 86.806 1.00 18.94 240 ILE A N 1
ATOM 1529 C CA . ILE A 1 240 ? 63.287 17.250 87.282 1.00 19.68 240 ILE A CA 1
ATOM 1530 C C . ILE A 1 240 ? 64.063 16.418 86.255 1.00 20.12 240 ILE A C 1
ATOM 1531 O O . ILE A 1 240 ? 65.168 15.974 86.531 1.00 19.58 240 ILE A O 1
ATOM 1536 N N . PRO A 1 241 ? 63.506 16.214 85.053 1.00 21.00 241 PRO A N 1
ATOM 1537 C CA . PRO A 1 241 ? 64.254 15.401 84.081 1.00 21.73 241 PRO A CA 1
ATOM 1538 C C . PRO A 1 241 ? 65.674 15.861 83.751 1.00 22.33 241 PRO A C 1
ATOM 1539 O O . PRO A 1 241 ? 66.521 15.049 83.399 1.00 22.94 241 PRO A O 1
ATOM 1543 N N . ALA A 1 242 ? 65.938 17.154 83.865 1.00 23.06 242 ALA A N 1
ATOM 1544 C CA . ALA A 1 242 ? 67.271 17.667 83.595 1.00 22.65 242 ALA A CA 1
ATOM 1545 C C . ALA A 1 242 ? 67.743 18.457 84.829 1.00 22.46 242 ALA A C 1
ATOM 1546 O O . ALA A 1 242 ? 68.425 19.474 84.730 1.00 21.57 242 ALA A O 1
ATOM 1548 N N . SER A 1 243 ? 67.397 17.965 86.010 1.00 22.71 243 SER A N 1
ATOM 1549 C CA . SER A 1 243 ? 67.774 18.647 87.233 1.00 22.34 243 SER A CA 1
ATOM 1550 C C . SER A 1 243 ? 69.223 19.042 87.347 1.00 22.40 243 SER A C 1
ATOM 1551 O O . SER A 1 243 ? 70.101 18.355 86.843 1.00 22.05 243 SER A O 1
ATOM 1554 N N . SER A 1 244 ? 69.475 20.151 88.030 1.00 21.88 244 SER A N 1
ATOM 1555 C CA . SER A 1 244 ? 70.854 20.576 88.269 1.00 23.32 244 SER A CA 1
ATOM 1556 C C . SER A 1 244 ? 71.394 19.680 89.399 1.00 23.68 244 SER A C 1
ATOM 1557 O O . SER A 1 244 ? 72.594 19.672 89.658 1.00 22.31 244 SER A O 1
ATOM 1560 N N . TRP A 1 245 ? 70.487 18.945 90.063 1.00 22.69 245 TRP A N 1
ATOM 1561 C CA . TRP A 1 245 ? 70.855 18.070 91.191 1.00 22.96 245 TRP A CA 1
ATOM 1562 C C . TRP A 1 245 ? 70.821 16.632 90.725 1.00 21.93 245 TRP A C 1
ATOM 1563 O O . TRP A 1 245 ? 69.768 16.020 90.715 1.00 22.99 245 TRP A O 1
ATOM 1574 N N . VAL A 1 246 ? 71.988 16.090 90.369 1.00 21.40 246 VAL A N 1
ATOM 1575 C CA . VAL A 1 246 ? 72.079 14.738 89.821 1.00 20.98 246 VAL A CA 1
ATOM 1576 C C . VAL A 1 246 ? 71.398 13.645 90.630 1.00 20.16 246 VAL A C 1
ATOM 1577 O O . VAL A 1 246 ? 70.864 12.712 90.058 1.00 21.31 246 VAL A O 1
ATOM 1581 N N . GLY A 1 247 ? 71.387 13.771 91.953 1.00 20.23 247 GLY A N 1
ATOM 1582 C CA . GLY A 1 247 ? 70.734 12.778 92.797 1.00 19.07 247 GLY A CA 1
ATOM 1583 C C . GLY A 1 247 ? 69.218 12.728 92.608 1.00 19.38 247 GLY A C 1
ATOM 1584 O O . GLY A 1 247 ? 68.606 11.649 92.627 1.00 18.86 247 GLY A O 1
ATOM 1585 N N . LEU A 1 248 ? 68.609 13.895 92.420 1.00 18.25 248 LEU A N 1
ATOM 1586 C CA . LEU A 1 248 ? 67.172 13.953 92.225 1.00 18.55 248 LEU A CA 1
ATOM 1587 C C . LEU A 1 248 ? 66.845 13.404 90.831 1.00 19.89 248 LEU A C 1
ATOM 1588 O O . LEU A 1 248 ? 65.913 12.626 90.650 1.00 19.15 248 LEU A O 1
ATOM 1593 N N . ARG A 1 249 ? 67.613 13.814 89.834 1.00 20.78 249 ARG A N 1
ATOM 1594 C CA . ARG A 1 249 ? 67.355 13.314 88.494 1.00 23.45 249 ARG A CA 1
ATOM 1595 C C . ARG A 1 249 ? 67.445 11.772 88.482 1.00 23.01 249 ARG A C 1
ATOM 1596 O O . ARG A 1 249 ? 66.580 11.094 87.957 1.00 23.72 249 ARG A O 1
ATOM 1604 N N . LEU A 1 250 ? 68.487 11.228 89.092 1.00 23.41 250 LEU A N 1
ATOM 1605 C CA . LEU A 1 250 ? 68.679 9.780 89.148 1.00 23.32 250 LEU A CA 1
ATOM 1606 C C . LEU A 1 250 ? 67.577 9.082 89.973 1.00 22.35 250 LEU A C 1
ATOM 1607 O O . LEU A 1 250 ? 67.126 7.996 89.619 1.00 21.74 250 LEU A O 1
ATOM 1612 N N . LEU A 1 251 ? 67.137 9.681 91.075 1.00 21.52 251 LEU A N 1
ATOM 1613 C CA . LEU A 1 251 ? 66.080 9.017 91.837 1.00 21.68 251 LEU A CA 1
ATOM 1614 C C . LEU A 1 251 ? 64.828 8.986 90.951 1.00 22.07 251 LEU A C 1
ATOM 1615 O O . LEU A 1 251 ? 64.150 7.957 90.855 1.00 21.50 251 LEU A O 1
ATOM 1620 N N . ALA A 1 252 ? 64.542 10.109 90.287 1.00 21.40 252 ALA A N 1
ATOM 1621 C CA . ALA A 1 252 ? 63.375 10.203 89.404 1.00 21.56 252 ALA A CA 1
ATOM 1622 C C . ALA A 1 252 ? 63.431 9.152 88.279 1.00 21.85 252 ALA A C 1
ATOM 1623 O O . ALA A 1 252 ? 62.451 8.453 88.029 1.00 21.84 252 ALA A O 1
ATOM 1625 N N . GLU A 1 253 ? 64.563 9.040 87.595 1.00 22.87 253 GLU A N 1
ATOM 1626 C CA . GLU A 1 253 ? 64.660 8.047 86.515 1.00 24.61 253 GLU A CA 1
ATOM 1627 C C . GLU A 1 253 ? 64.511 6.623 87.052 1.00 24.29 253 GLU A C 1
ATOM 1628 O O . GLU A 1 253 ? 63.847 5.797 86.429 1.00 24.80 253 GLU A O 1
ATOM 1634 N N . ALA A 1 254 ? 65.099 6.356 88.214 1.00 23.20 254 ALA A N 1
ATOM 1635 C CA . ALA A 1 254 ? 65.026 5.025 88.830 1.00 24.34 254 ALA A CA 1
ATOM 1636 C C . ALA A 1 254 ? 63.586 4.572 88.966 1.00 25.35 254 ALA A C 1
ATOM 1637 O O . ALA A 1 254 ? 63.287 3.389 88.790 1.00 26.13 254 ALA A O 1
ATOM 1639 N N . VAL A 1 255 ? 62.693 5.499 89.292 1.00 24.60 255 VAL A N 1
ATOM 1640 C CA . VAL A 1 255 ? 61.299 5.121 89.455 1.00 25.31 255 VAL A CA 1
ATOM 1641 C C . VAL A 1 255 ? 60.441 5.321 88.208 1.00 25.07 255 VAL A C 1
ATOM 1642 O O . VAL A 1 255 ? 59.225 5.180 88.266 1.00 26.65 255 VAL A O 1
ATOM 1646 N N . GLY A 1 256 ? 61.068 5.626 87.079 1.00 24.25 256 GLY A N 1
ATOM 1647 C CA . GLY A 1 256 ? 60.300 5.780 85.845 1.00 23.98 256 GLY A CA 1
ATOM 1648 C C . GLY A 1 256 ? 59.480 7.041 85.709 1.00 23.56 256 GLY A C 1
ATOM 1649 O O . GLY A 1 256 ? 58.414 7.042 85.122 1.00 24.80 256 GLY A O 1
ATOM 1650 N N . TYR A 1 257 ? 59.979 8.122 86.273 1.00 23.80 257 TYR A N 1
ATOM 1651 C CA . TYR A 1 257 ? 59.331 9.423 86.218 1.00 22.64 257 TYR A CA 1
ATOM 1652 C C . TYR A 1 257 ? 58.955 9.849 84.806 1.00 23.06 257 TYR A C 1
ATOM 1653 O O . TYR A 1 257 ? 59.743 9.692 83.879 1.00 21.65 257 TYR A O 1
ATOM 1662 N N . THR A 1 258 ? 57.749 10.387 84.646 1.00 24.40 258 THR A N 1
ATOM 1663 C CA . THR A 1 258 ? 57.323 10.900 83.345 1.00 25.85 258 THR A CA 1
ATOM 1664 C C . THR A 1 258 ? 56.703 12.302 83.482 1.00 26.10 258 THR A C 1
ATOM 1665 O O . THR A 1 258 ? 55.882 12.698 82.649 1.00 25.89 258 THR A O 1
ATOM 1669 N N . GLY A 1 259 ? 57.061 13.030 84.550 1.00 24.96 259 GLY A N 1
ATOM 1670 C CA . GLY A 1 259 ? 56.557 14.389 84.739 1.00 23.77 259 GLY A CA 1
ATOM 1671 C C . GLY A 1 259 ? 55.271 14.588 85.538 1.00 23.99 259 GLY A C 1
ATOM 1672 O O . GLY A 1 259 ? 54.684 15.701 85.562 1.00 23.37 259 GLY A O 1
ATOM 1673 N N . LYS A 1 260 ? 54.819 13.515 86.176 1.00 22.51 260 LYS A N 1
ATOM 1674 C CA . LYS A 1 260 ? 53.596 13.542 86.960 1.00 23.31 260 LYS A CA 1
ATOM 1675 C C . LYS A 1 260 ? 53.787 13.777 88.468 1.00 22.33 260 LYS A C 1
ATOM 1676 O O . LYS A 1 260 ? 54.714 13.266 89.080 1.00 21.40 260 LYS A O 1
ATOM 1682 N N . ALA A 1 261 ? 52.897 14.560 89.052 1.00 20.86 261 ALA A N 1
ATOM 1683 C CA . ALA A 1 261 ? 52.960 14.835 90.471 1.00 20.79 261 ALA A CA 1
ATOM 1684 C C . ALA A 1 261 ? 52.722 13.534 91.234 1.00 21.55 261 ALA A C 1
ATOM 1685 O O . ALA A 1 261 ? 53.310 13.320 92.300 1.00 21.92 261 ALA A O 1
ATOM 1687 N N . VAL A 1 262 ? 51.859 12.669 90.690 1.00 20.73 262 VAL A N 1
ATOM 1688 C CA . VAL A 1 262 ? 51.529 11.398 91.326 1.00 21.16 262 VAL A CA 1
ATOM 1689 C C . VAL A 1 262 ? 52.740 10.470 91.428 1.00 20.53 262 VAL A C 1
ATOM 1690 O O . VAL A 1 262 ? 52.843 9.671 92.348 1.00 20.32 262 VAL A O 1
ATOM 1694 N N . GLU A 1 263 ? 53.664 10.568 90.485 1.00 20.39 263 GLU A N 1
ATOM 1695 C CA . GLU A 1 263 ? 54.858 9.738 90.561 1.00 21.51 263 GLU A CA 1
ATOM 1696 C C . GLU A 1 263 ? 55.740 10.244 91.733 1.00 21.29 263 GLU A C 1
ATOM 1697 O O . GLU A 1 263 ? 56.369 9.439 92.438 1.00 21.54 263 GLU A O 1
ATOM 1703 N N . VAL A 1 264 ? 55.764 11.568 91.951 1.00 20.31 264 VAL A N 1
ATOM 1704 C CA . VAL A 1 264 ? 56.528 12.152 93.065 1.00 18.64 264 VAL A CA 1
ATOM 1705 C C . VAL A 1 264 ? 55.917 11.680 94.408 1.00 18.71 264 VAL A C 1
ATOM 1706 O O . VAL A 1 264 ? 56.618 11.228 95.319 1.00 18.18 264 VAL A O 1
ATOM 1710 N N . ALA A 1 265 ? 54.598 11.761 94.492 1.00 17.98 265 ALA A N 1
ATOM 1711 C CA . ALA A 1 265 ? 53.857 11.399 95.693 1.00 18.60 265 ALA A CA 1
ATOM 1712 C C . ALA A 1 265 ? 53.977 9.922 96.096 1.00 19.75 265 ALA A C 1
ATOM 1713 O O . ALA A 1 265 ? 54.142 9.590 97.271 1.00 19.51 265 ALA A O 1
ATOM 1715 N N . PHE A 1 266 ? 53.900 9.039 95.119 1.00 20.29 266 PHE A N 1
ATOM 1716 C CA . PHE A 1 266 ? 53.961 7.620 95.399 1.00 22.36 266 PHE A CA 1
ATOM 1717 C C . PHE A 1 266 ? 55.276 6.916 95.140 1.00 21.84 266 PHE A C 1
ATOM 1718 O O . PHE A 1 266 ? 55.455 5.781 95.592 1.00 22.38 266 PHE A O 1
ATOM 1726 N N . ARG A 1 267 ? 56.194 7.540 94.418 1.00 20.78 267 ARG A N 1
ATOM 1727 C CA . ARG A 1 267 ? 57.457 6.848 94.153 1.00 21.28 267 ARG A CA 1
ATOM 1728 C C . ARG A 1 267 ? 58.704 7.553 94.646 1.00 19.86 267 ARG A C 1
ATOM 1729 O O . ARG A 1 267 ? 59.598 6.931 95.231 1.00 20.46 267 ARG A O 1
ATOM 1737 N N . ILE A 1 268 ? 58.765 8.852 94.442 1.00 19.04 268 ILE A N 1
ATOM 1738 C CA . ILE A 1 268 ? 59.934 9.584 94.866 1.00 19.34 268 ILE A CA 1
ATOM 1739 C C . ILE A 1 268 ? 59.951 9.919 96.358 1.00 19.80 268 ILE A C 1
ATOM 1740 O O . ILE A 1 268 ? 60.873 9.532 97.076 1.00 21.12 268 ILE A O 1
ATOM 1745 N N . ALA A 1 269 ? 58.935 10.619 96.831 1.00 20.11 269 ALA A N 1
ATOM 1746 C CA . ALA A 1 269 ? 58.900 11.005 98.224 1.00 21.06 269 ALA A CA 1
ATOM 1747 C C . ALA A 1 269 ? 58.960 9.826 99.194 1.00 20.58 269 ALA A C 1
ATOM 1748 O O . ALA A 1 269 ? 59.621 9.913 100.219 1.00 21.57 269 ALA A O 1
ATOM 1750 N N . PRO A 1 270 ? 58.239 8.727 98.908 1.00 21.70 270 PRO A N 1
ATOM 1751 C CA . PRO A 1 270 ? 58.308 7.597 99.844 1.00 22.05 270 PRO A CA 1
ATOM 1752 C C . PRO A 1 270 ? 59.724 7.060 100.029 1.00 22.62 270 PRO A C 1
ATOM 1753 O O . PRO A 1 270 ? 60.070 6.613 101.129 1.00 23.56 270 PRO A O 1
ATOM 1757 N N . ARG A 1 271 ? 60.544 7.081 98.977 1.00 22.79 271 ARG A N 1
ATOM 1758 C CA . ARG A 1 271 ? 61.926 6.581 99.107 1.00 23.59 271 ARG A CA 1
ATOM 1759 C C . ARG A 1 271 ? 62.723 7.482 100.060 1.00 22.85 271 ARG A C 1
ATOM 1760 O O . ARG A 1 271 ? 63.492 7.014 100.904 1.00 20.68 271 ARG A O 1
ATOM 1768 N N . ILE A 1 272 ? 62.530 8.783 99.900 1.00 20.68 272 ILE A N 1
ATOM 1769 C CA . ILE A 1 272 ? 63.195 9.752 100.731 1.00 20.56 272 ILE A CA 1
ATOM 1770 C C . ILE A 1 272 ? 62.674 9.633 102.167 1.00 21.28 272 ILE A C 1
ATOM 1771 O O . ILE A 1 272 ? 63.461 9.645 103.125 1.00 20.44 272 ILE A O 1
ATOM 1776 N N . ASN A 1 273 ? 61.349 9.504 102.325 1.00 20.55 273 ASN A N 1
ATOM 1777 C CA . ASN A 1 273 ? 60.788 9.423 103.673 1.00 21.45 273 ASN A CA 1
ATOM 1778 C C . ASN A 1 273 ? 61.207 8.173 104.416 1.00 22.08 273 ASN A C 1
ATOM 1779 O O . ASN A 1 273 ? 61.369 8.211 105.628 1.00 22.75 273 ASN A O 1
ATOM 1784 N N . ALA A 1 274 ? 61.373 7.071 103.695 1.00 21.93 274 ALA A N 1
ATOM 1785 C CA . ALA A 1 274 ? 61.762 5.809 104.316 1.00 23.14 274 ALA A CA 1
ATOM 1786 C C . ALA A 1 274 ? 63.119 5.920 104.982 1.00 23.97 274 ALA A C 1
ATOM 1787 O O . ALA A 1 274 ? 63.341 5.320 106.026 1.00 22.70 274 ALA A O 1
ATOM 1789 N N . ALA A 1 275 ? 64.029 6.673 104.362 1.00 25.20 275 ALA A N 1
ATOM 1790 C CA . ALA A 1 275 ? 65.379 6.841 104.902 1.00 26.36 275 ALA A CA 1
ATOM 1791 C C . ALA A 1 275 ? 65.276 7.498 106.257 1.00 27.47 275 ALA A C 1
ATOM 1792 O O . ALA A 1 275 ? 65.900 7.076 107.236 1.00 27.59 275 ALA A O 1
ATOM 1794 N N . SER A 1 276 ? 64.464 8.534 106.310 1.00 28.15 276 SER A N 1
ATOM 1795 C CA . SER A 1 276 ? 64.278 9.248 107.546 1.00 30.60 276 SER A CA 1
ATOM 1796 C C . SER A 1 276 ? 63.520 8.412 108.576 1.00 30.87 276 SER A C 1
ATOM 1797 O O . SER A 1 276 ? 63.948 8.330 109.723 1.00 31.86 276 SER A O 1
ATOM 1800 N N . ARG A 1 277 ? 62.407 7.791 108.178 1.00 30.38 277 ARG A N 1
ATOM 1801 C CA . ARG A 1 277 ? 61.623 6.990 109.111 1.00 31.26 277 ARG A CA 1
ATOM 1802 C C . ARG A 1 277 ? 62.508 5.887 109.682 1.00 30.87 277 ARG A C 1
ATOM 1803 O O . ARG A 1 277 ? 62.285 5.432 110.787 1.00 29.57 277 ARG A O 1
ATOM 1811 N N . LEU A 1 278 ? 63.516 5.463 108.920 1.00 30.78 278 LEU A N 1
ATOM 1812 C CA . LEU A 1 278 ? 64.402 4.394 109.359 1.00 31.17 278 LEU A CA 1
ATOM 1813 C C . LEU A 1 278 ? 65.736 4.835 110.006 1.00 31.37 278 LEU A C 1
ATOM 1814 O O . LEU A 1 278 ? 66.648 4.027 110.207 1.00 31.94 278 LEU A O 1
ATOM 1819 N N . GLY A 1 279 ? 65.849 6.109 110.347 1.00 31.87 279 GLY A N 1
ATOM 1820 C CA . GLY A 1 279 ? 67.080 6.575 110.967 1.00 31.99 279 GLY A CA 1
ATOM 1821 C C . GLY A 1 279 ? 68.258 6.780 110.028 1.00 32.29 279 GLY A C 1
ATOM 1822 O O . GLY A 1 279 ? 69.410 6.802 110.473 1.00 33.72 279 GLY A O 1
ATOM 1823 N N . GLU A 1 280 ? 68.013 6.909 108.731 1.00 30.62 280 GLU A N 1
ATOM 1824 C CA . GLU A 1 280 ? 69.133 7.160 107.826 1.00 29.96 280 GLU A CA 1
ATOM 1825 C C . GLU A 1 280 ? 68.865 8.401 106.968 1.00 27.96 280 GLU A C 1
ATOM 1826 O O . GLU A 1 280 ? 69.152 8.430 105.779 1.00 26.80 280 GLU A O 1
ATOM 1832 N N . ALA A 1 281 ? 68.333 9.439 107.608 1.00 27.69 281 ALA A N 1
ATOM 1833 C CA . ALA A 1 281 ? 68.037 10.712 106.933 1.00 28.33 281 ALA A CA 1
ATOM 1834 C C . ALA A 1 281 ? 69.269 11.330 106.228 1.00 28.25 281 ALA A C 1
ATOM 1835 O O . ALA A 1 281 ? 69.126 11.953 105.179 1.00 27.65 281 ALA A O 1
ATOM 1837 N N . GLU A 1 282 ? 70.467 11.142 106.788 1.00 29.06 282 GLU A N 1
ATOM 1838 C CA . GLU A 1 282 ? 71.696 11.663 106.174 1.00 28.86 282 GLU A CA 1
ATOM 1839 C C . GLU A 1 282 ? 71.821 11.116 104.768 1.00 26.81 282 GLU A C 1
ATOM 1840 O O . GLU A 1 282 ? 72.246 11.807 103.868 1.00 26.98 282 GLU A O 1
ATOM 1846 N N . LYS A 1 283 ? 71.480 9.848 104.592 1.00 26.28 283 LYS A N 1
ATOM 1847 C CA . LYS A 1 283 ? 71.564 9.214 103.284 1.00 24.53 283 LYS A CA 1
ATOM 1848 C C . LYS A 1 283 ? 70.739 9.974 102.256 1.00 23.57 283 LYS A C 1
ATOM 1849 O O . LYS A 1 283 ? 71.205 10.242 101.130 1.00 21.24 283 LYS A O 1
ATOM 1855 N N . ALA A 1 284 ? 69.500 10.294 102.627 1.00 22.16 284 ALA A N 1
ATOM 1856 C CA . ALA A 1 284 ? 68.625 11.016 101.697 1.00 22.06 284 ALA A CA 1
ATOM 1857 C C . ALA A 1 284 ? 69.168 12.424 101.473 1.00 21.65 284 ALA A C 1
ATOM 1858 O O . ALA A 1 284 ? 69.276 12.875 100.329 1.00 21.58 284 ALA A O 1
ATOM 1860 N N . LEU A 1 285 ? 69.518 13.112 102.561 1.00 20.90 285 LEU A N 1
ATOM 1861 C CA . LEU A 1 285 ? 70.032 14.459 102.419 1.00 21.31 285 LEU A CA 1
ATOM 1862 C C . LEU A 1 285 ? 71.250 14.453 101.498 1.00 21.66 285 LEU A C 1
ATOM 1863 O O . LEU A 1 285 ? 71.332 15.256 100.570 1.00 20.84 285 LEU A O 1
ATOM 1868 N N . ARG A 1 286 ? 72.180 13.533 101.729 1.00 21.58 286 ARG A N 1
ATOM 1869 C CA . ARG A 1 286 ? 73.381 13.483 100.891 1.00 22.30 286 ARG A CA 1
ATOM 1870 C C . ARG A 1 286 ? 73.025 13.248 99.414 1.00 21.96 286 ARG A C 1
ATOM 1871 O O . ARG A 1 286 ? 73.655 13.806 98.519 1.00 21.42 286 ARG A O 1
ATOM 1879 N N . LEU A 1 287 ? 72.000 12.443 99.154 1.00 21.42 287 LEU A N 1
ATOM 1880 C CA . LEU A 1 287 ? 71.636 12.189 97.783 1.00 21.44 287 LEU A CA 1
ATOM 1881 C C . LEU A 1 287 ? 71.272 13.512 97.105 1.00 20.93 287 LEU A C 1
ATOM 1882 O O . LEU A 1 287 ? 71.581 13.715 95.937 1.00 21.70 287 LEU A O 1
ATOM 1887 N N . LEU A 1 288 ? 70.643 14.411 97.853 1.00 19.57 288 LEU A N 1
ATOM 1888 C CA . LEU A 1 288 ? 70.188 15.701 97.320 1.00 20.60 288 LEU A CA 1
ATOM 1889 C C . LEU A 1 288 ? 71.287 16.770 97.208 1.00 20.41 288 LEU A C 1
ATOM 1890 O O . LEU A 1 288 ? 71.123 17.764 96.474 1.00 19.66 288 LEU A O 1
ATOM 1895 N N . LEU A 1 289 ? 72.386 16.564 97.932 1.00 19.63 289 LEU A N 1
ATOM 1896 C CA . LEU A 1 289 ? 73.502 17.511 97.944 1.00 20.16 289 LEU A CA 1
ATOM 1897 C C . LEU A 1 289 ? 74.694 17.169 97.035 1.00 21.58 289 LEU A C 1
ATOM 1898 O O . LEU A 1 289 ? 75.451 18.069 96.643 1.00 19.32 289 LE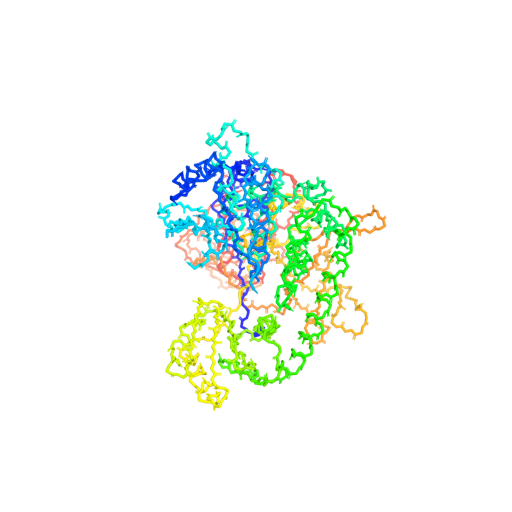U A O 1
ATOM 1903 N N . THR A 1 290 ? 74.860 15.889 96.681 1.00 21.79 290 THR A N 1
ATOM 1904 C CA . THR A 1 290 ? 76.009 15.521 95.877 1.00 22.63 290 THR A CA 1
ATOM 1905 C C . THR A 1 290 ? 75.900 15.838 94.384 1.00 23.52 290 THR A C 1
ATOM 1906 O O . THR A 1 290 ? 74.821 15.872 93.825 1.00 23.06 290 THR A O 1
ATOM 1910 N N . ASP A 1 291 ? 77.046 16.073 93.748 1.00 23.89 291 ASP A N 1
ATOM 1911 C CA . ASP A 1 291 ? 77.107 16.367 92.315 1.00 23.50 291 ASP A CA 1
ATOM 1912 C C . ASP A 1 291 ? 77.868 15.214 91.658 1.00 23.27 291 ASP A C 1
ATOM 1913 O O . ASP A 1 291 ? 78.113 15.215 90.454 1.00 23.35 291 ASP A O 1
ATOM 1918 N N . ASP A 1 292 ? 78.238 14.227 92.466 1.00 22.37 292 ASP A N 1
ATOM 1919 C CA . ASP A 1 292 ? 78.981 13.060 91.979 1.00 22.49 292 ASP A CA 1
ATOM 1920 C C . ASP A 1 292 ? 77.929 12.020 91.595 1.00 22.13 292 ASP A C 1
ATOM 1921 O O . ASP A 1 292 ? 77.259 11.460 92.450 1.00 21.55 292 ASP A O 1
ATOM 1926 N N . ALA A 1 293 ? 77.788 11.762 90.307 1.00 21.61 293 ALA A N 1
ATOM 1927 C CA . ALA A 1 293 ? 76.767 10.829 89.837 1.00 22.15 293 ALA A CA 1
ATOM 1928 C C . ALA A 1 293 ? 76.903 9.401 90.363 1.00 23.25 293 ALA A C 1
ATOM 1929 O O . ALA A 1 293 ? 75.894 8.736 90.610 1.00 22.56 293 ALA A O 1
ATOM 1931 N N . ALA A 1 294 ? 78.145 8.937 90.515 1.00 22.94 294 ALA A N 1
ATOM 1932 C CA . ALA A 1 294 ? 78.416 7.594 91.001 1.00 24.23 294 ALA A CA 1
ATOM 1933 C C . ALA A 1 294 ? 77.999 7.472 92.457 1.00 24.13 294 ALA A C 1
ATOM 1934 O O . ALA A 1 294 ? 77.433 6.477 92.855 1.00 24.97 294 ALA A O 1
ATOM 1936 N N . GLU A 1 295 ? 78.305 8.482 93.255 1.00 24.59 295 GLU A N 1
ATOM 1937 C CA . GLU A 1 295 ? 77.920 8.463 94.649 1.00 24.90 295 GLU A CA 1
ATOM 1938 C C . GLU A 1 295 ? 76.384 8.541 94.718 1.00 24.69 295 GLU A C 1
ATOM 1939 O O . GLU A 1 295 ? 75.744 7.834 95.489 1.00 24.25 295 GLU A O 1
ATOM 1945 N N . ALA A 1 296 ? 75.794 9.403 93.900 1.00 24.89 296 ALA A N 1
ATOM 1946 C CA . ALA A 1 296 ? 74.342 9.531 93.894 1.00 24.56 296 ALA A CA 1
ATOM 1947 C C . ALA A 1 296 ? 73.730 8.166 93.507 1.00 24.98 296 ALA A C 1
ATOM 1948 O O . ALA A 1 296 ? 72.810 7.680 94.180 1.00 24.11 296 ALA A O 1
ATOM 1950 N N . GLN A 1 297 ? 74.250 7.547 92.442 1.00 24.88 297 GLN A N 1
ATOM 1951 C CA . GLN A 1 297 ? 73.745 6.240 91.992 1.00 25.99 297 GLN A CA 1
ATOM 1952 C C . GLN A 1 297 ? 73.726 5.247 93.159 1.00 25.96 297 GLN A C 1
ATOM 1953 O O . GLN A 1 297 ? 72.716 4.586 93.420 1.00 24.66 297 GLN A O 1
ATOM 1959 N N . ALA A 1 298 ? 74.840 5.160 93.876 1.00 25.45 298 ALA A N 1
ATOM 1960 C CA . ALA A 1 298 ? 74.926 4.269 95.026 1.00 25.80 298 ALA A CA 1
ATOM 1961 C C . ALA A 1 298 ? 73.858 4.623 96.079 1.00 25.80 298 ALA A C 1
ATOM 1962 O O . ALA A 1 298 ? 73.219 3.726 96.638 1.00 26.71 298 ALA A O 1
ATOM 1964 N N . LEU A 1 299 ? 73.672 5.914 96.358 1.00 24.14 299 LEU A N 1
ATOM 1965 C CA . LEU A 1 299 ? 72.684 6.336 97.355 1.00 24.30 299 LEU A CA 1
ATOM 1966 C C . LEU A 1 299 ? 71.264 6.000 96.918 1.00 24.16 299 LEU A C 1
ATOM 1967 O O . LEU A 1 299 ? 70.430 5.660 97.744 1.00 23.99 299 LEU A O 1
ATOM 1972 N N . VAL A 1 300 ? 70.978 6.117 95.623 1.00 23.99 300 VAL A N 1
ATOM 1973 C CA . VAL A 1 300 ? 69.655 5.767 95.126 1.00 24.22 300 VAL A CA 1
ATOM 1974 C C . VAL A 1 300 ? 69.460 4.274 95.461 1.00 24.79 300 VAL A C 1
ATOM 1975 O O . VAL A 1 300 ? 68.405 3.866 95.941 1.00 24.15 300 VAL A O 1
ATOM 1979 N N . GLY A 1 301 ? 70.492 3.467 95.237 1.00 25.24 301 GLY A N 1
ATOM 1980 C CA . GLY A 1 301 ? 70.390 2.052 95.574 1.00 26.03 301 GLY A CA 1
ATOM 1981 C C . GLY A 1 301 ? 70.068 1.899 97.056 1.00 26.87 301 GLY A C 1
ATOM 1982 O O . GLY A 1 301 ? 69.225 1.091 97.463 1.00 26.72 301 GLY A O 1
ATOM 1983 N N . GLU A 1 302 ? 70.737 2.693 97.882 1.00 27.11 302 GLU A N 1
ATOM 1984 C CA . GLU A 1 302 ? 70.494 2.652 99.322 1.00 28.51 302 GLU A CA 1
ATOM 1985 C C . GLU A 1 302 ? 69.030 3.052 99.667 1.00 26.65 302 GLU A C 1
ATOM 1986 O O . GLU A 1 302 ? 68.369 2.394 100.466 1.00 25.44 302 GLU A O 1
ATOM 1992 N N . LEU A 1 303 ? 68.528 4.137 99.089 1.00 26.04 303 LEU A N 1
ATOM 1993 C CA . LEU A 1 303 ? 67.145 4.529 99.383 1.00 25.81 303 LEU A CA 1
ATOM 1994 C C . LEU A 1 303 ? 66.199 3.403 98.940 1.00 25.05 303 LEU A C 1
ATOM 1995 O O . LEU A 1 303 ? 65.193 3.155 99.601 1.00 24.60 303 LEU A O 1
ATOM 2000 N N . HIS A 1 304 ? 66.505 2.730 97.831 1.00 23.86 304 HIS A N 1
ATOM 2001 C CA . HIS A 1 304 ? 65.636 1.628 97.390 1.00 25.52 304 HIS A CA 1
ATOM 2002 C C . HIS A 1 304 ? 65.586 0.527 98.445 1.00 25.90 304 HIS A C 1
ATOM 2003 O O . HIS A 1 304 ? 64.525 -0.052 98.700 1.00 25.33 304 HIS A O 1
ATOM 2010 N N . ARG A 1 305 ? 66.732 0.264 99.075 1.00 25.04 305 ARG A N 1
ATOM 2011 C CA . ARG A 1 305 ? 66.806 -0.753 100.096 1.00 25.75 305 ARG A CA 1
ATOM 2012 C C . ARG A 1 305 ? 66.047 -0.338 101.349 1.00 24.60 305 ARG A C 1
ATOM 2013 O O . ARG A 1 305 ? 65.339 -1.139 101.950 1.00 24.38 305 ARG A O 1
ATOM 2021 N N . LEU A 1 306 ? 66.195 0.918 101.752 1.00 23.24 306 LEU A N 1
ATOM 2022 C CA . LEU A 1 306 ? 65.493 1.384 102.940 1.00 22.91 306 LEU A CA 1
ATOM 2023 C C . LEU A 1 306 ? 63.969 1.340 102.725 1.00 22.74 306 LEU A C 1
ATOM 2024 O O . LEU A 1 306 ? 63.212 0.957 103.626 1.00 21.71 306 LEU A O 1
ATOM 2029 N N . ASN A 1 307 ? 63.528 1.741 101.537 1.00 21.50 307 ASN A N 1
ATOM 2030 C CA . ASN A 1 307 ? 62.100 1.728 101.222 1.00 23.32 307 ASN A CA 1
ATOM 2031 C C . ASN A 1 307 ? 61.544 0.291 101.209 1.00 23.14 307 ASN A C 1
ATOM 2032 O O . ASN A 1 307 ? 60.409 0.061 101.620 1.00 22.82 307 ASN A O 1
ATOM 2037 N N . ALA A 1 308 ? 62.352 -0.663 100.749 1.00 21.88 308 ALA A N 1
ATOM 2038 C CA . ALA A 1 308 ? 61.937 -2.069 100.724 1.00 23.35 308 ALA A CA 1
ATOM 2039 C C . ALA A 1 308 ? 61.821 -2.579 102.161 1.00 23.80 308 ALA A C 1
ATOM 2040 O O . ALA A 1 308 ? 60.955 -3.402 102.478 1.00 23.61 308 ALA A O 1
ATOM 2042 N N . ARG A 1 309 ? 62.696 -2.084 103.032 1.00 24.17 309 ARG A N 1
ATOM 2043 C CA . ARG A 1 309 ? 62.664 -2.471 104.439 1.00 24.47 309 ARG A CA 1
ATOM 2044 C C . ARG A 1 309 ? 61.396 -1.878 105.075 1.00 24.14 309 ARG A C 1
ATOM 2045 O O . ARG A 1 309 ? 60.641 -2.576 105.737 1.00 23.68 309 ARG A O 1
ATOM 2053 N N . ARG A 1 310 ? 61.156 -0.593 104.849 1.00 23.07 310 ARG A N 1
ATOM 2054 C CA . ARG A 1 310 ? 59.972 0.070 105.378 1.00 22.93 310 ARG A CA 1
ATOM 2055 C C . ARG A 1 310 ? 58.728 -0.706 104.917 1.00 23.58 310 ARG A C 1
ATOM 2056 O O . ARG A 1 310 ? 57.818 -0.970 105.709 1.00 22.09 310 ARG A O 1
ATOM 2064 N N . GLN A 1 311 ? 58.710 -1.089 103.637 1.00 23.26 311 GLN A N 1
ATOM 2065 C CA . GLN A 1 311 ? 57.573 -1.810 103.084 1.00 23.45 311 GLN A CA 1
ATOM 2066 C C . GLN A 1 311 ? 57.357 -3.142 103.762 1.00 23.29 311 GLN A C 1
ATOM 2067 O O . GLN A 1 311 ? 56.227 -3.499 104.061 1.00 22.24 311 GLN A O 1
ATOM 2073 N N . THR A 1 312 ? 58.449 -3.861 104.003 1.00 23.38 312 THR A N 1
ATOM 2074 C CA . THR A 1 312 ? 58.400 -5.160 104.639 1.00 24.23 312 THR A CA 1
ATOM 2075 C C . THR A 1 312 ? 57.856 -5.060 106.049 1.00 24.80 312 THR A C 1
ATOM 2076 O O . THR A 1 312 ? 56.936 -5.784 106.404 1.00 26.28 312 THR A O 1
ATOM 2080 N N . LEU A 1 313 ? 58.416 -4.165 106.853 1.00 25.05 313 LEU A N 1
ATOM 2081 C CA . LEU A 1 313 ? 57.942 -3.971 108.228 1.00 25.00 313 LEU A CA 1
ATOM 2082 C C . LEU A 1 313 ? 56.470 -3.544 108.248 1.00 24.77 313 LEU A C 1
ATOM 2083 O O . LEU A 1 313 ? 55.668 -4.071 109.033 1.00 25.09 313 LEU A O 1
ATOM 2088 N N . GLU A 1 314 ? 56.124 -2.588 107.385 1.00 23.89 314 GLU A N 1
ATOM 2089 C CA . GLU A 1 314 ? 54.766 -2.077 107.313 1.00 24.07 314 GLU A CA 1
ATOM 2090 C C . GLU A 1 314 ? 53.774 -3.193 106.990 1.00 24.95 314 GLU A C 1
ATOM 2091 O O . GLU A 1 314 ? 52.718 -3.305 107.612 1.00 23.79 314 GLU A O 1
ATOM 2097 N N . GLU A 1 315 ? 54.122 -4.012 106.007 1.00 25.04 315 GLU A N 1
ATOM 2098 C CA . GLU A 1 315 ? 53.256 -5.100 105.622 1.00 26.62 315 GLU A CA 1
ATOM 2099 C C . GLU A 1 315 ? 53.128 -6.113 106.776 1.00 26.16 315 GLU A C 1
ATOM 2100 O O . GLU A 1 315 ? 52.033 -6.571 107.054 1.00 25.48 315 GLU A O 1
ATOM 2106 N N . ALA A 1 316 ? 54.219 -6.446 107.461 1.00 24.74 316 ALA A N 1
ATOM 2107 C CA . ALA A 1 316 ? 54.110 -7.366 108.588 1.00 26.35 316 ALA A CA 1
ATOM 2108 C C . ALA A 1 316 ? 53.265 -6.751 109.729 1.00 26.95 316 ALA A C 1
ATOM 2109 O O . ALA A 1 316 ? 52.481 -7.450 110.360 1.00 27.35 316 ALA A O 1
ATOM 2111 N N . MET A 1 317 ? 53.397 -5.450 109.987 1.00 27.01 317 MET A N 1
ATOM 2112 C CA . MET A 1 317 ? 52.603 -4.855 111.055 1.00 27.50 317 MET A CA 1
ATOM 2113 C C . MET A 1 317 ? 51.114 -4.848 110.725 1.00 27.67 317 MET A C 1
ATOM 2114 O O . MET A 1 317 ? 50.271 -5.218 111.558 1.00 27.02 317 MET A O 1
ATOM 2119 N N . LEU A 1 318 ? 50.794 -4.411 109.511 1.00 28.12 318 LEU A N 1
ATOM 2120 C CA . LEU A 1 318 ? 49.412 -4.357 109.053 1.00 29.73 318 LEU A CA 1
ATOM 2121 C C . LEU A 1 318 ? 48.833 -5.787 109.039 1.00 31.23 318 LEU A C 1
ATOM 2122 O O . LEU A 1 318 ? 47.705 -6.014 109.461 1.00 31.05 318 LEU A O 1
ATOM 2127 N N . ARG A 1 319 ? 49.616 -6.759 108.584 1.00 32.33 319 ARG A N 1
ATOM 2128 C CA . ARG A 1 319 ? 49.125 -8.125 108.558 1.00 34.02 319 ARG A CA 1
ATOM 2129 C C . ARG A 1 319 ? 48.740 -8.556 109.976 1.00 34.63 319 ARG A C 1
ATOM 2130 O O . ARG A 1 319 ? 47.698 -9.171 110.181 1.00 34.72 319 ARG A O 1
ATOM 2138 N N . LYS A 1 320 ? 49.566 -8.218 110.960 1.00 34.86 320 LYS A N 1
ATOM 2139 C CA . LYS A 1 320 ? 49.255 -8.573 112.347 1.00 35.25 320 LYS A CA 1
ATOM 2140 C C . LYS A 1 320 ? 48.136 -7.749 112.982 1.00 34.68 320 LYS A C 1
ATOM 2141 O O . LYS A 1 320 ? 47.343 -8.259 113.778 1.00 34.66 320 LYS A O 1
ATOM 2147 N N . LEU A 1 321 ? 48.084 -6.469 112.649 1.00 33.57 321 LEU A N 1
ATOM 2148 C CA . LEU A 1 321 ? 47.098 -5.583 113.257 1.00 32.69 321 LEU A CA 1
ATOM 2149 C C . LEU A 1 321 ? 45.725 -5.490 112.611 1.00 32.38 321 LEU A C 1
ATOM 2150 O O . LEU A 1 321 ? 44.727 -5.485 113.306 1.00 31.07 321 LEU A O 1
ATOM 2155 N N . LEU A 1 322 ? 45.671 -5.417 111.288 1.00 33.17 322 LEU A N 1
ATOM 2156 C CA . LEU A 1 322 ? 44.398 -5.286 110.590 1.00 34.48 322 LEU A CA 1
ATOM 2157 C C . LEU A 1 322 ? 43.339 -6.307 111.000 1.00 36.06 322 LEU A C 1
ATOM 2158 O O . LEU A 1 322 ? 42.154 -5.990 111.053 1.00 35.54 322 LEU A O 1
ATOM 2163 N N . PRO A 1 323 ? 43.742 -7.556 11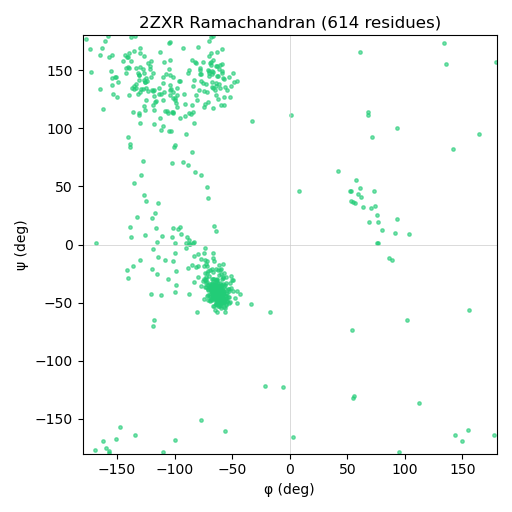1.261 1.00 37.59 323 PRO A N 1
ATOM 2164 C CA . PRO A 1 323 ? 42.727 -8.538 111.658 1.00 39.44 323 PRO A CA 1
ATOM 2165 C C . PRO A 1 323 ? 42.074 -8.209 113.011 1.00 41.38 323 PRO A C 1
ATOM 2166 O O . PRO A 1 323 ? 41.017 -8.766 113.346 1.00 41.92 323 PRO A O 1
ATOM 2170 N N . GLN A 1 324 ? 42.684 -7.295 113.766 1.00 41.91 324 GLN A N 1
ATOM 2171 C CA . GLN A 1 324 ? 42.192 -6.947 115.098 1.00 43.97 324 GLN A CA 1
ATOM 2172 C C . GLN A 1 324 ? 41.228 -5.783 115.302 1.00 45.47 324 GLN A C 1
ATOM 2173 O O . GLN A 1 324 ? 41.002 -4.974 114.417 1.00 45.85 324 GLN A O 1
ATOM 2179 N N . ALA A 1 325 ? 40.701 -5.732 116.524 1.00 47.74 325 ALA A N 1
ATOM 2180 C CA . ALA A 1 325 ? 39.749 -4.739 117.040 1.00 49.73 325 ALA A CA 1
ATOM 2181 C C . ALA A 1 325 ? 39.134 -3.745 116.073 1.00 50.95 325 ALA A C 1
ATOM 2182 O O . ALA A 1 325 ? 39.015 -2.558 116.390 1.00 50.94 325 ALA A O 1
ATOM 2184 N N . ASP A 1 326 ? 38.678 -4.240 114.926 1.00 52.35 326 ASP A N 1
ATOM 2185 C CA . ASP A 1 326 ? 38.114 -3.387 113.896 1.00 52.48 326 ASP A CA 1
ATOM 2186 C C . ASP A 1 326 ? 36.606 -3.228 113.712 1.00 52.77 326 ASP A C 1
ATOM 2187 O O . ASP A 1 326 ? 36.126 -2.108 113.504 1.00 51.40 326 ASP A O 1
ATOM 2192 N N . PRO A 1 327 ? 35.841 -4.330 113.823 1.00 53.55 327 PRO A N 1
ATOM 2193 C CA . PRO A 1 327 ? 34.379 -4.333 113.654 1.00 53.46 327 PRO A CA 1
ATOM 2194 C C . PRO A 1 327 ? 33.692 -2.976 113.468 1.00 53.31 327 PRO A C 1
ATOM 2195 O O . PRO A 1 327 ? 33.998 -2.205 112.531 1.00 53.97 327 PRO A O 1
ATOM 2199 N N . GLU A 1 328 ? 32.752 -2.689 114.357 1.00 52.16 328 GLU A N 1
ATOM 2200 C CA . GLU A 1 328 ? 32.036 -1.429 114.297 1.00 50.14 328 GLU A CA 1
ATOM 2201 C C . GLU A 1 328 ? 32.371 -0.596 115.534 1.00 47.96 328 GLU A C 1
ATOM 2202 O O . GLU A 1 328 ? 31.526 0.127 116.064 1.00 47.85 328 GLU A O 1
ATOM 2208 N N . ALA A 1 329 ? 33.625 -0.708 115.979 1.00 45.03 329 ALA A N 1
ATOM 2209 C CA . ALA A 1 329 ? 34.113 0.044 117.133 1.00 41.36 329 ALA A CA 1
ATOM 2210 C C . ALA A 1 329 ? 34.206 1.507 116.727 1.00 39.20 329 ALA A C 1
ATOM 2211 O O . ALA A 1 329 ? 34.516 1.821 115.584 1.00 39.10 329 ALA A O 1
ATOM 2213 N N . LYS A 1 330 ? 33.934 2.408 117.658 1.00 36.62 330 LYS A N 1
ATOM 2214 C CA . LYS A 1 330 ? 33.988 3.822 117.347 1.00 35.19 330 LYS A CA 1
ATOM 2215 C C . LYS A 1 330 ? 35.439 4.272 117.169 1.00 33.67 330 LYS A C 1
ATOM 2216 O O . LYS A 1 330 ? 35.703 5.320 116.585 1.00 32.02 330 LYS A O 1
ATOM 2222 N N . ALA A 1 331 ? 36.373 3.473 117.678 1.00 31.48 331 ALA A N 1
ATOM 2223 C CA . ALA A 1 331 ? 37.788 3.787 117.565 1.00 30.29 331 ALA A CA 1
ATOM 2224 C C . ALA A 1 331 ? 38.574 2.497 117.627 1.00 29.87 331 ALA A C 1
ATOM 2225 O O . ALA A 1 331 ? 38.252 1.619 118.410 1.00 30.34 331 ALA A O 1
ATOM 2227 N N . ILE A 1 332 ? 39.581 2.373 116.767 1.00 29.00 332 ILE A N 1
ATOM 2228 C CA . ILE A 1 332 ? 40.426 1.200 116.743 1.00 27.58 332 ILE A CA 1
ATOM 2229 C C . ILE A 1 332 ? 41.689 1.579 117.532 1.00 27.40 332 ILE A C 1
ATOM 2230 O O . ILE A 1 332 ? 42.373 2.564 117.219 1.00 26.57 332 ILE A O 1
ATOM 2235 N N . VAL A 1 333 ? 41.965 0.812 118.586 1.00 25.52 333 VAL A N 1
ATOM 2236 C CA . VAL A 1 333 ? 43.093 1.103 119.454 1.00 24.59 333 VAL A CA 1
ATOM 2237 C C . VAL A 1 333 ? 43.872 -0.171 119.639 1.00 25.45 333 VAL A C 1
ATOM 2238 O O . VAL A 1 333 ? 43.411 -1.116 120.267 1.00 25.74 333 VAL A O 1
ATOM 2242 N N . LEU A 1 334 ? 45.069 -0.199 119.078 1.00 26.55 334 LEU A N 1
ATOM 2243 C CA . LEU A 1 334 ? 45.874 -1.400 119.147 1.00 27.47 334 LEU A CA 1
ATOM 2244 C C . LEU A 1 334 ? 47.262 -1.146 119.686 1.00 27.43 334 LEU A C 1
ATOM 2245 O O . LEU A 1 334 ? 47.825 -0.061 119.537 1.00 26.74 334 LEU A O 1
ATOM 2250 N N . LEU A 1 335 ? 47.793 -2.184 120.314 1.00 27.25 335 LEU A N 1
ATOM 2251 C CA . LEU A 1 335 ? 49.097 -2.171 120.932 1.00 27.07 335 LEU A CA 1
ATOM 2252 C C . LEU A 1 335 ? 49.947 -3.223 120.256 1.00 27.24 335 LEU A C 1
ATOM 2253 O O . LEU A 1 335 ? 49.500 -4.348 120.072 1.00 27.44 335 LEU A O 1
ATOM 2258 N N . ASP A 1 336 ? 51.167 -2.856 119.887 1.00 27.27 336 ASP A N 1
ATOM 2259 C CA . ASP A 1 336 ? 52.094 -3.790 119.274 1.00 28.72 336 ASP A CA 1
ATOM 2260 C C . ASP A 1 336 ? 53.436 -3.465 119.920 1.00 29.19 336 ASP A C 1
ATOM 2261 O O . ASP A 1 336 ? 54.249 -2.706 119.376 1.00 28.58 336 ASP A O 1
ATOM 2266 N N . PRO A 1 337 ? 53.673 -4.045 121.110 1.00 29.64 337 PRO A N 1
ATOM 2267 C CA . PRO A 1 337 ? 54.868 -3.878 121.936 1.00 30.67 337 PRO A CA 1
ATOM 2268 C C . PRO A 1 337 ? 56.189 -3.679 121.217 1.00 31.25 337 PRO A C 1
ATOM 2269 O O . PRO A 1 337 ? 56.916 -2.741 121.519 1.00 31.59 337 PRO A O 1
ATOM 2273 N N . GLU A 1 338 ? 56.501 -4.563 120.275 1.00 31.52 338 GLU A N 1
ATOM 2274 C CA . GLU A 1 338 ? 57.766 -4.471 119.568 1.00 32.11 338 GLU A CA 1
ATOM 2275 C C . GLU A 1 338 ? 57.677 -3.869 118.168 1.00 31.28 338 GLU A C 1
ATOM 2276 O O . GLU A 1 338 ? 58.623 -3.985 117.392 1.00 30.68 338 GLU A O 1
ATOM 2282 N N . GLY A 1 339 ? 56.549 -3.237 117.849 1.00 30.07 339 GLY A N 1
ATOM 2283 C CA . GLY A 1 339 ? 56.389 -2.635 116.537 1.00 29.68 339 GLY A CA 1
ATOM 2284 C C . GLY A 1 339 ? 57.403 -1.526 116.319 1.00 29.30 339 GLY A C 1
ATOM 2285 O O . GLY A 1 339 ? 57.881 -0.930 117.284 1.00 28.75 339 GLY A O 1
ATOM 2286 N N . HIS A 1 340 ? 57.752 -1.260 115.063 1.00 28.54 340 HIS A N 1
ATOM 2287 C CA . HIS A 1 340 ? 58.709 -0.204 114.743 1.00 29.02 340 HIS A CA 1
ATOM 2288 C C . HIS A 1 340 ? 57.946 1.140 114.655 1.00 28.63 340 HIS A C 1
ATOM 2289 O O . HIS A 1 340 ? 57.035 1.295 113.862 1.00 28.25 340 HIS A O 1
ATOM 2296 N N . PRO A 1 341 ? 58.298 2.121 115.499 1.00 29.59 341 PRO A N 1
ATOM 2297 C CA . PRO A 1 341 ? 57.596 3.416 115.460 1.00 30.18 341 PRO A CA 1
ATOM 2298 C C . PRO A 1 341 ? 57.677 4.131 114.120 1.00 29.61 341 PRO A C 1
ATOM 2299 O O . PRO A 1 341 ? 56.827 4.961 113.803 1.00 30.41 341 PRO A O 1
ATOM 2303 N N . GLY A 1 342 ? 58.676 3.767 113.329 1.00 29.04 342 GLY A N 1
ATOM 2304 C CA . GLY A 1 342 ? 58.861 4.362 112.023 1.00 28.53 342 GLY A CA 1
ATOM 2305 C C . GLY A 1 342 ? 57.850 3.930 110.970 1.00 29.26 342 GLY A C 1
ATOM 2306 O O . GLY A 1 342 ? 57.706 4.596 109.924 1.00 28.70 342 GLY A O 1
ATOM 2307 N N . VAL A 1 343 ? 57.133 2.836 111.209 1.00 27.81 343 VAL A N 1
ATOM 2308 C CA . VAL A 1 343 ? 56.165 2.416 110.214 1.00 27.83 343 VAL A CA 1
ATOM 2309 C C . VAL A 1 343 ? 54.717 2.477 110.649 1.00 28.17 343 VAL A C 1
ATOM 2310 O O . VAL A 1 343 ? 53.828 2.352 109.793 1.00 28.50 343 VAL A O 1
ATOM 2314 N N . MET A 1 344 ? 54.459 2.696 111.943 1.00 27.06 344 MET A N 1
ATOM 2315 C CA . MET A 1 344 ? 53.073 2.706 112.421 1.00 27.93 344 MET A CA 1
ATOM 2316 C C . MET A 1 344 ? 52.179 3.803 111.843 1.00 26.22 344 MET A C 1
ATOM 2317 O O . MET A 1 344 ? 50.986 3.605 111.694 1.00 24.85 344 MET A O 1
ATOM 2322 N N . GLY A 1 345 ? 52.755 4.948 111.490 1.00 26.04 345 GLY A N 1
ATOM 2323 C CA . GLY A 1 345 ? 51.939 6.018 110.941 1.00 24.95 345 GLY A CA 1
ATOM 2324 C C . GLY A 1 345 ? 51.198 5.572 109.684 1.00 24.47 345 GLY A C 1
ATOM 2325 O O . GLY A 1 345 ? 49.975 5.772 109.568 1.00 24.04 345 GLY A O 1
ATOM 2326 N N . ILE A 1 346 ? 51.929 4.987 108.737 1.00 23.18 346 ILE A N 1
ATOM 2327 C CA . ILE A 1 346 ? 51.291 4.512 107.506 1.00 24.27 346 ILE A CA 1
ATOM 2328 C C . ILE A 1 346 ? 50.354 3.310 107.776 1.00 23.66 346 ILE A C 1
ATOM 2329 O O . ILE A 1 346 ? 49.302 3.200 107.164 1.00 24.30 346 ILE A O 1
ATOM 2334 N N . VAL A 1 347 ? 50.730 2.418 108.689 1.00 23.30 347 VAL A N 1
ATOM 2335 C CA . VAL A 1 347 ? 49.869 1.282 109.014 1.00 22.05 347 VAL A CA 1
ATOM 2336 C C . VAL A 1 347 ? 48.548 1.821 109.588 1.00 21.82 347 VAL A C 1
ATOM 2337 O O . VAL A 1 347 ? 47.482 1.316 109.287 1.00 21.97 347 VAL A O 1
ATOM 2341 N N . ALA A 1 348 ? 48.620 2.870 110.399 1.00 21.90 348 ALA A N 1
ATOM 2342 C CA . ALA A 1 348 ? 47.407 3.458 110.963 1.00 22.00 348 ALA A CA 1
ATOM 2343 C C . ALA A 1 348 ? 46.517 4.038 109.850 1.00 22.84 348 ALA A C 1
ATOM 2344 O O . ALA A 1 348 ? 45.302 3.848 109.868 1.00 22.87 348 ALA A O 1
ATOM 2346 N N . SER A 1 349 ? 47.109 4.759 108.890 1.00 22.68 349 SER A N 1
ATOM 2347 C CA . SER A 1 349 ? 46.311 5.338 107.805 1.00 23.07 349 SER A CA 1
ATOM 2348 C C . SER A 1 349 ? 45.689 4.217 106.979 1.00 23.68 349 SER A C 1
ATOM 2349 O O . SER A 1 349 ? 44.527 4.292 106.558 1.00 23.46 349 SER A O 1
ATOM 2352 N N . ARG A 1 350 ? 46.467 3.169 106.741 1.00 23.14 350 ARG A N 1
ATOM 2353 C CA . ARG A 1 350 ? 45.931 2.063 105.972 1.00 24.42 350 ARG A CA 1
ATOM 2354 C C . ARG A 1 350 ? 44.773 1.396 106.716 1.00 24.20 350 ARG A C 1
ATOM 2355 O O . ARG A 1 350 ? 43.804 0.966 106.100 1.00 25.01 350 ARG A O 1
ATOM 2363 N N . ILE A 1 351 ? 44.844 1.332 108.040 1.00 23.21 351 ILE A N 1
ATOM 2364 C CA . ILE A 1 351 ? 43.737 0.728 108.787 1.00 22.13 351 ILE A CA 1
ATOM 2365 C C . ILE A 1 351 ? 42.528 1.638 108.745 1.00 21.88 351 ILE A C 1
ATOM 2366 O O . ILE A 1 351 ? 41.397 1.191 108.571 1.00 20.68 351 ILE A O 1
ATOM 2371 N N . LEU A 1 352 ? 42.764 2.925 108.929 1.00 22.52 352 LEU A N 1
ATOM 2372 C CA . LEU A 1 352 ? 41.680 3.880 108.893 1.00 23.83 352 LEU A CA 1
ATOM 2373 C C . LEU A 1 352 ? 40.952 3.806 107.548 1.00 26.41 352 LEU A C 1
ATOM 2374 O O . LEU A 1 352 ? 39.725 3.981 107.476 1.00 25.69 352 LEU A O 1
ATOM 2379 N N . GLU A 1 353 ? 41.697 3.521 106.484 1.00 27.66 353 GLU A N 1
ATOM 2380 C CA . GLU A 1 353 ? 41.081 3.491 105.162 1.00 30.12 353 GLU A CA 1
ATOM 2381 C C . GLU A 1 353 ? 40.240 2.247 104.900 1.00 30.12 353 GLU A C 1
ATOM 2382 O O . GLU A 1 353 ? 39.265 2.292 104.164 1.00 31.15 353 GLU A O 1
ATOM 2388 N N . ALA A 1 354 ? 40.626 1.135 105.502 1.00 29.80 354 ALA A N 1
ATOM 2389 C CA . ALA A 1 354 ? 39.913 -0.117 105.318 1.00 30.52 354 ALA A CA 1
ATOM 2390 C C . ALA A 1 354 ? 38.703 -0.121 106.226 1.00 31.31 354 ALA A C 1
ATOM 2391 O O . ALA A 1 354 ? 37.732 -0.840 106.013 1.00 31.56 354 ALA A O 1
ATOM 2393 N N . THR A 1 355 ? 38.771 0.742 107.220 1.00 32.09 355 THR A N 1
ATOM 2394 C CA . THR A 1 355 ? 37.796 0.791 108.289 1.00 32.45 355 THR A CA 1
ATOM 2395 C C . THR A 1 355 ? 36.915 2.047 108.447 1.00 32.60 355 THR A C 1
ATOM 2396 O O . THR A 1 355 ? 35.805 1.986 109.001 1.00 32.92 355 THR A O 1
ATOM 2400 N N . LEU A 1 356 ? 37.407 3.183 107.980 1.00 31.83 356 LEU A N 1
ATOM 2401 C CA . LEU A 1 356 ? 36.673 4.436 108.130 1.00 31.82 356 LEU A CA 1
ATOM 2402 C C . LEU A 1 356 ? 36.439 4.738 109.619 1.00 31.11 356 LEU A C 1
ATOM 2403 O O . LEU A 1 356 ? 35.348 5.141 110.023 1.00 30.94 356 LEU A O 1
ATOM 2408 N N . ARG A 1 357 ? 37.479 4.530 110.428 1.00 29.95 357 ARG A N 1
ATOM 2409 C CA . ARG A 1 357 ? 37.425 4.784 111.867 1.00 28.19 357 ARG A CA 1
ATOM 2410 C C . ARG A 1 357 ? 38.744 5.406 112.335 1.00 27.58 357 ARG A C 1
ATOM 2411 O O . ARG A 1 357 ? 39.797 5.192 111.736 1.00 26.16 357 ARG A O 1
ATOM 2419 N N . PRO A 1 358 ? 38.698 6.188 113.421 1.00 26.92 358 PRO A N 1
ATOM 2420 C CA . PRO A 1 358 ? 39.921 6.804 113.936 1.00 25.83 358 PRO A CA 1
ATOM 2421 C C . PRO A 1 358 ? 40.819 5.631 114.362 1.00 25.64 358 PRO A C 1
ATOM 2422 O O . PRO A 1 358 ? 40.310 4.591 114.816 1.00 24.99 358 PRO A O 1
ATOM 2426 N N . VAL A 1 359 ? 42.133 5.760 114.199 1.00 23.99 359 VAL A N 1
ATOM 2427 C CA . VAL A 1 359 ? 43.017 4.674 114.593 1.00 23.19 359 VAL A CA 1
ATOM 2428 C C . VAL A 1 359 ? 44.124 5.212 115.470 1.00 23.40 359 VAL A C 1
ATOM 2429 O O . VAL A 1 359 ? 44.717 6.264 115.192 1.00 22.77 359 VAL A O 1
ATOM 2433 N N . PHE A 1 360 ? 44.350 4.492 116.567 1.00 22.93 360 PHE A N 1
ATOM 2434 C CA . PHE A 1 360 ? 45.361 4.797 117.563 1.00 21.11 360 PHE A CA 1
ATOM 2435 C C . PHE A 1 360 ? 46.225 3.540 117.680 1.00 21.47 360 PHE A C 1
ATOM 2436 O O . PHE A 1 360 ? 45.712 2.455 117.960 1.00 21.56 360 PHE A O 1
ATOM 2444 N N . LEU A 1 361 ? 47.527 3.691 117.485 1.00 20.18 361 LEU A N 1
ATOM 2445 C CA . LEU A 1 361 ? 48.469 2.582 117.579 1.00 20.27 361 LEU A CA 1
ATOM 2446 C C . LEU A 1 361 ? 49.567 2.974 118.549 1.00 20.65 361 LEU A C 1
ATOM 2447 O O . LEU A 1 361 ? 50.015 4.145 118.574 1.00 20.48 361 LEU A O 1
ATOM 2452 N N . VAL A 1 362 ? 50.001 2.001 119.342 1.00 21.10 362 VAL A N 1
ATOM 2453 C CA . VAL A 1 362 ? 51.062 2.206 120.324 1.00 21.14 362 VAL A CA 1
ATOM 2454 C C . VAL A 1 362 ? 52.089 1.127 120.073 1.00 21.28 362 VAL A C 1
ATOM 2455 O O . VAL A 1 362 ? 51.729 -0.031 119.886 1.00 22.49 362 VAL A O 1
ATOM 2459 N N . ALA A 1 363 ? 53.359 1.494 120.036 1.00 22.01 363 ALA A N 1
ATOM 2460 C CA . ALA A 1 363 ? 54.430 0.509 119.824 1.00 23.04 363 ALA A CA 1
ATOM 2461 C C . ALA A 1 363 ? 55.630 1.046 120.535 1.00 23.30 363 ALA A C 1
ATOM 2462 O O . ALA A 1 363 ? 56.009 2.196 120.320 1.00 23.22 363 ALA A O 1
ATOM 2464 N N . GLN A 1 364 ? 56.218 0.229 121.400 1.00 24.55 364 GLN A N 1
ATOM 2465 C CA . GLN A 1 364 ? 57.396 0.653 122.144 1.00 26.15 364 GLN A CA 1
ATOM 2466 C C . GLN A 1 364 ? 57.164 1.987 122.878 1.00 26.65 364 GLN A C 1
ATOM 2467 O O . GLN A 1 364 ? 58.054 2.835 122.965 1.00 27.46 364 GLN A O 1
ATOM 2473 N N . GLY A 1 365 ? 55.959 2.169 123.398 1.00 26.81 365 GLY A N 1
ATOM 2474 C CA . GLY A 1 365 ? 55.661 3.374 124.146 1.00 27.87 365 GLY A CA 1
ATOM 2475 C C . GLY A 1 365 ? 55.446 4.635 123.337 1.00 27.88 365 GLY A C 1
ATOM 2476 O O . GLY A 1 365 ? 55.246 5.719 123.899 1.00 27.35 365 GLY A O 1
ATOM 2477 N N . LYS A 1 366 ? 55.525 4.521 122.020 1.00 27.77 366 LYS A N 1
ATOM 2478 C CA . LYS A 1 366 ? 55.278 5.687 121.183 1.00 28.24 366 LYS A CA 1
ATOM 2479 C C . LYS A 1 366 ? 53.900 5.488 120.605 1.00 27.22 366 LYS A C 1
ATOM 2480 O O . LYS A 1 366 ? 53.487 4.362 120.346 1.00 28.31 366 LYS A O 1
ATOM 2486 N N . GLY A 1 367 ? 53.165 6.571 120.424 1.00 26.86 367 GLY A N 1
ATOM 2487 C CA . GLY A 1 367 ? 51.827 6.424 119.889 1.00 26.04 367 GLY A CA 1
ATOM 2488 C C . GLY A 1 367 ? 51.547 7.280 118.671 1.00 25.65 367 GLY A C 1
ATOM 2489 O O . GLY A 1 367 ? 52.056 8.395 118.541 1.00 24.25 367 GLY A O 1
ATOM 2490 N N . THR A 1 368 ? 50.713 6.760 117.779 1.00 24.90 368 THR A N 1
ATOM 2491 C CA . THR A 1 368 ? 50.363 7.500 116.591 1.00 25.42 368 THR A CA 1
ATOM 2492 C C . THR A 1 368 ? 48.868 7.457 116.437 1.00 24.49 368 THR A C 1
ATOM 2493 O O . THR A 1 368 ? 48.241 6.470 116.807 1.00 24.89 368 THR A O 1
ATOM 2497 N N . VAL A 1 369 ? 48.302 8.521 115.883 1.00 23.97 369 VAL A N 1
ATOM 2498 C CA . VAL A 1 369 ? 46.866 8.602 115.652 1.00 22.96 369 VAL A CA 1
ATOM 2499 C C . VAL A 1 369 ? 46.578 9.114 114.237 1.00 23.50 369 VAL A C 1
ATOM 2500 O O . VAL A 1 369 ? 47.249 10.026 113.765 1.00 23.70 369 VAL A O 1
ATOM 2504 N N . ARG A 1 370 ? 45.598 8.508 113.571 1.00 22.68 370 ARG A N 1
ATOM 2505 C CA . ARG A 1 370 ? 45.121 8.964 112.279 1.00 22.76 370 ARG A CA 1
ATOM 2506 C C . ARG A 1 370 ? 43.633 9.000 112.522 1.00 23.63 370 ARG A C 1
ATOM 2507 O O . ARG A 1 370 ? 43.061 8.045 113.052 1.00 23.70 370 ARG A O 1
ATOM 2515 N N . SER A 1 371 ? 43.000 10.103 112.164 1.00 23.63 371 SER A N 1
ATOM 2516 C CA . SER A 1 371 ? 41.576 10.221 112.364 1.00 24.94 371 SER A CA 1
ATOM 2517 C C . SER A 1 371 ? 40.918 10.876 111.157 1.00 26.14 371 SER A C 1
ATOM 2518 O O . SER A 1 371 ? 41.590 11.264 110.191 1.00 24.82 371 SER A O 1
ATOM 2521 N N . LEU A 1 372 ? 39.596 11.005 111.229 1.00 26.36 372 LEU A N 1
ATOM 2522 C CA . LEU A 1 372 ? 38.822 11.596 110.143 1.00 28.06 372 LEU A CA 1
ATOM 2523 C C . LEU A 1 372 ? 37.493 12.051 110.690 1.00 29.48 372 LEU A C 1
ATOM 2524 O O . LEU A 1 372 ? 37.232 11.972 111.885 1.00 29.35 372 LEU A O 1
ATOM 2529 N N . ALA A 1 373 ? 36.659 12.514 109.769 1.00 31.37 373 ALA A N 1
ATOM 2530 C CA . ALA A 1 373 ? 35.273 12.870 110.047 1.00 32.78 373 ALA A CA 1
ATOM 2531 C C . ALA A 1 373 ? 35.047 13.874 111.129 1.00 34.77 373 ALA A C 1
ATOM 2532 O O . ALA A 1 373 ? 35.673 14.949 111.108 1.00 38.00 373 ALA A O 1
ATOM 2534 N N . PRO A 1 374 ? 34.137 13.582 112.084 1.00 34.09 374 PRO A N 1
ATOM 2535 C CA . PRO A 1 374 ? 34.045 14.662 113.057 1.00 34.19 374 PRO A CA 1
ATOM 2536 C C . PRO A 1 374 ? 34.939 14.370 114.250 1.00 34.20 374 PRO A C 1
ATOM 2537 O O . PRO A 1 374 ? 34.798 14.988 115.295 1.00 35.01 374 PRO A O 1
ATOM 2541 N N . ILE A 1 375 ? 35.854 13.417 114.117 1.00 33.18 375 ILE A N 1
ATOM 2542 C CA . ILE A 1 375 ? 36.700 13.132 115.265 1.00 31.51 375 ILE A CA 1
ATOM 2543 C C . ILE A 1 375 ? 38.103 13.640 115.113 1.00 30.87 375 ILE A C 1
ATOM 2544 O O . ILE A 1 375 ? 38.862 13.186 114.254 1.00 30.48 375 ILE A O 1
ATOM 2549 N N . SER A 1 376 ? 38.428 14.587 115.981 1.00 29.48 376 SER A N 1
ATOM 2550 C CA . SER A 1 376 ? 39.730 15.211 116.023 1.00 28.27 376 SER A CA 1
ATOM 2551 C C . SER A 1 376 ? 40.744 14.343 116.769 1.00 28.10 376 SER A C 1
ATOM 2552 O O . SER A 1 376 ? 40.534 13.956 117.936 1.00 27.48 376 SER A O 1
ATOM 2555 N N . ALA A 1 377 ? 41.842 14.051 116.075 1.00 27.03 377 ALA A N 1
ATOM 2556 C CA . ALA A 1 377 ? 42.920 13.244 116.604 1.00 27.58 377 ALA A CA 1
ATOM 2557 C C . ALA A 1 377 ? 43.479 13.815 117.904 1.00 28.46 377 ALA A C 1
ATOM 2558 O O . ALA A 1 377 ? 43.466 13.144 118.948 1.00 27.37 377 ALA A O 1
ATOM 2560 N N . VAL A 1 378 ? 43.944 15.060 117.841 1.00 28.12 378 VAL A N 1
ATOM 2561 C CA . VAL A 1 378 ? 44.547 15.674 118.999 1.00 29.26 378 VAL A CA 1
ATOM 2562 C C . VAL A 1 378 ? 43.575 15.930 120.148 1.00 30.36 378 VAL A C 1
ATOM 2563 O O . VAL A 1 378 ? 43.977 15.902 121.311 1.00 31.13 378 VAL A O 1
ATOM 2567 N N . GLU A 1 379 ? 42.301 16.156 119.846 1.00 31.22 379 GLU A N 1
ATOM 2568 C CA . GLU A 1 379 ? 41.324 16.385 120.911 1.00 31.88 379 GLU A CA 1
ATOM 2569 C C . GLU A 1 379 ? 41.013 15.048 121.599 1.00 31.00 379 GLU A C 1
ATOM 2570 O O . GLU A 1 379 ? 40.695 15.011 122.781 1.00 31.11 379 GLU A O 1
ATOM 2576 N N . ALA A 1 380 ? 41.110 13.952 120.857 1.00 30.34 380 ALA A N 1
ATOM 2577 C CA . ALA A 1 380 ? 40.860 12.627 121.432 1.00 29.16 380 ALA A CA 1
ATOM 2578 C C . ALA A 1 380 ? 41.980 12.326 122.444 1.00 29.26 380 ALA A C 1
ATOM 2579 O O . ALA A 1 380 ? 41.737 11.763 123.520 1.00 28.31 380 ALA A O 1
ATOM 2581 N N . LEU A 1 381 ? 43.201 12.727 122.102 1.00 27.94 381 LEU A N 1
ATOM 2582 C CA . LEU A 1 381 ? 44.328 12.525 122.996 1.00 28.69 381 LEU A CA 1
ATOM 2583 C C . LEU A 1 381 ? 44.144 13.444 124.198 1.00 30.11 381 LEU A C 1
ATOM 2584 O O . LEU A 1 381 ? 44.449 13.071 125.336 1.00 28.75 381 LEU A O 1
ATOM 2589 N N . ARG A 1 382 ? 43.652 14.655 123.942 1.00 31.63 382 ARG A N 1
ATOM 2590 C CA . ARG A 1 382 ? 43.429 15.597 125.033 1.00 32.95 382 ARG A CA 1
ATOM 2591 C C . ARG A 1 382 ? 42.472 14.988 126.050 1.00 32.54 382 ARG A C 1
ATOM 2592 O O . ARG A 1 382 ? 42.694 15.103 127.239 1.00 34.22 382 ARG A O 1
ATOM 2600 N N . SER A 1 383 ? 41.427 14.317 125.588 1.00 32.50 383 SER A N 1
ATOM 2601 C CA . SER A 1 383 ? 40.466 13.713 126.504 1.00 32.83 383 SER A CA 1
ATOM 2602 C C . SER A 1 383 ? 41.116 12.683 127.417 1.00 33.24 383 SER A C 1
ATOM 2603 O O . SER A 1 383 ? 40.587 12.380 128.476 1.00 34.45 383 SER A O 1
ATOM 2606 N N . ALA A 1 384 ? 42.260 12.140 127.014 1.00 33.31 384 ALA A N 1
ATOM 2607 C CA . ALA A 1 384 ? 42.959 11.143 127.832 1.00 32.97 384 ALA A CA 1
ATOM 2608 C C . ALA A 1 384 ? 44.363 11.627 128.232 1.00 32.77 384 ALA A C 1
ATOM 2609 O O . ALA A 1 384 ? 45.225 10.811 128.565 1.00 31.00 384 ALA A O 1
ATOM 2611 N N . GLU A 1 385 ? 44.579 12.944 128.231 1.00 32.63 385 GLU A N 1
ATOM 2612 C CA . GLU A 1 385 ? 45.907 13.497 128.495 1.00 34.05 385 GLU A CA 1
ATOM 2613 C C . GLU A 1 385 ? 46.621 13.198 129.811 1.00 34.63 385 GLU A C 1
ATOM 2614 O O . GLU A 1 385 ? 47.859 13.158 129.851 1.00 34.26 385 GLU A O 1
ATOM 2620 N N . ASP A 1 386 ? 45.875 12.991 130.885 1.00 34.95 386 ASP A N 1
ATOM 2621 C CA . ASP A 1 386 ? 46.515 12.697 132.165 1.00 36.23 386 ASP A CA 1
ATOM 2622 C C . ASP A 1 386 ? 47.359 11.414 132.063 1.00 35.47 386 ASP A C 1
ATOM 2623 O O . ASP A 1 386 ? 48.325 11.229 132.811 1.00 34.99 386 ASP A O 1
ATOM 2628 N N . LEU A 1 387 ? 46.982 10.549 131.124 1.00 34.56 387 LEU A N 1
ATOM 2629 C CA . LEU A 1 387 ? 47.632 9.251 130.906 1.00 33.87 387 LEU A CA 1
ATOM 2630 C C . LEU A 1 387 ? 48.886 9.284 130.046 1.00 33.53 387 LEU A C 1
ATOM 2631 O O . LEU A 1 387 ? 49.602 8.298 129.950 1.00 34.68 387 LEU A O 1
ATOM 2636 N N . LEU A 1 388 ? 49.156 10.416 129.420 1.00 34.19 388 LEU A N 1
ATOM 2637 C CA . LEU A 1 388 ? 50.280 10.519 128.495 1.00 33.62 388 LEU A CA 1
ATOM 2638 C C . LEU A 1 388 ? 51.506 11.255 128.992 1.00 34.32 388 LEU A C 1
ATOM 2639 O O . LEU A 1 388 ? 51.406 12.163 129.814 1.00 35.99 388 LEU A O 1
ATOM 2644 N N . LEU A 1 389 ? 52.663 10.863 128.478 1.00 33.30 389 LEU A N 1
ATOM 2645 C CA . LEU A 1 389 ? 53.912 11.504 128.842 1.00 33.30 389 LEU A CA 1
ATOM 2646 C C . LEU A 1 389 ? 54.031 12.804 128.054 1.00 34.47 389 LEU A C 1
ATOM 2647 O O . LEU A 1 389 ? 54.678 13.765 128.488 1.00 34.36 389 LEU A O 1
ATOM 2652 N N . ARG A 1 390 ? 53.411 12.823 126.880 1.00 34.73 390 ARG A N 1
ATOM 2653 C CA . ARG A 1 390 ? 53.421 14.002 126.026 1.00 35.86 390 ARG A CA 1
ATOM 2654 C C . ARG A 1 390 ? 52.635 13.652 124.780 1.00 36.15 390 ARG A C 1
ATOM 2655 O O . ARG A 1 390 ? 52.478 12.467 124.446 1.00 36.34 390 ARG A O 1
ATOM 2663 N N . TYR A 1 391 ? 52.129 14.676 124.103 1.00 35.39 391 TYR A N 1
ATOM 2664 C CA . TYR A 1 391 ? 51.355 14.465 122.886 1.00 34.97 391 TYR A CA 1
ATOM 2665 C C . TYR A 1 391 ? 51.211 15.772 122.119 1.00 34.69 391 TYR A C 1
ATOM 2666 O O . TYR A 1 391 ? 51.420 16.864 122.673 1.00 34.19 391 TYR A O 1
ATOM 2675 N N . GLY A 1 392 ? 50.840 15.650 120.852 1.00 33.44 392 GLY A N 1
ATOM 2676 C CA . GLY A 1 392 ? 50.643 16.818 120.018 1.00 32.99 392 GLY A CA 1
ATOM 2677 C C . GLY A 1 392 ? 50.062 16.409 118.680 1.00 32.45 392 GLY A C 1
ATOM 2678 O O . GLY A 1 392 ? 50.024 15.224 118.362 1.00 32.78 392 GLY A O 1
ATOM 2679 N N . GLY A 1 393 ? 49.601 17.383 117.899 1.00 31.44 393 GLY A N 1
ATOM 2680 C CA . GLY A 1 393 ? 49.043 17.063 116.602 1.00 30.50 393 GLY A CA 1
ATOM 2681 C C . GLY A 1 393 ? 47.865 17.940 116.226 1.00 30.44 393 GLY A C 1
ATOM 2682 O O . GLY A 1 393 ? 47.640 18.991 116.833 1.00 29.34 393 GLY A O 1
ATOM 2683 N N . HIS A 1 394 ? 47.110 17.487 115.233 1.00 29.53 394 HIS A N 1
ATOM 2684 C CA . HIS A 1 394 ? 45.965 18.218 114.732 1.00 29.38 394 HIS A CA 1
ATOM 2685 C C . HIS A 1 394 ? 44.781 17.281 114.555 1.00 29.73 394 HIS A C 1
ATOM 2686 O O . HIS A 1 394 ? 44.782 16.154 115.053 1.00 29.11 394 HIS A O 1
ATOM 2693 N N . LYS A 1 395 ? 43.789 17.738 113.802 1.00 30.06 395 LYS A N 1
ATOM 2694 C CA . LYS A 1 395 ? 42.562 16.979 113.585 1.00 31.71 395 LYS A CA 1
ATOM 2695 C C . LYS A 1 395 ? 42.661 15.644 112.867 1.00 31.27 395 LYS A C 1
ATOM 2696 O O . LYS A 1 395 ? 41.857 14.750 113.131 1.00 31.34 395 LYS A O 1
ATOM 2702 N N . GLU A 1 396 ? 43.628 15.489 111.970 1.00 30.19 396 GLU A N 1
ATOM 2703 C CA . GLU A 1 396 ? 43.718 14.245 111.216 1.00 30.18 396 GLU A CA 1
ATOM 2704 C C . GLU A 1 396 ? 44.881 13.334 111.587 1.00 28.19 396 GLU A C 1
ATOM 2705 O O . GLU A 1 396 ? 44.916 12.163 111.200 1.00 25.86 396 GLU A O 1
ATOM 2711 N N . ALA A 1 397 ? 45.832 13.868 112.338 1.00 26.45 397 ALA A N 1
ATOM 2712 C CA . ALA A 1 397 ? 46.996 13.081 112.717 1.00 25.99 397 ALA A CA 1
ATOM 2713 C C . ALA A 1 397 ? 47.564 13.628 113.996 1.00 25.85 397 ALA A C 1
ATOM 2714 O O . ALA A 1 397 ? 47.579 14.845 114.196 1.00 25.90 397 ALA A O 1
ATOM 2716 N N . ALA A 1 398 ? 48.050 12.744 114.864 1.00 26.16 398 ALA A N 1
ATOM 2717 C CA . ALA A 1 398 ? 48.618 13.195 116.135 1.00 26.30 398 ALA A CA 1
ATOM 2718 C C . ALA A 1 398 ? 49.621 12.178 116.625 1.00 25.87 398 ALA A C 1
ATOM 2719 O O . ALA A 1 398 ? 49.642 11.057 116.147 1.00 27.56 398 ALA A O 1
ATOM 2721 N N . GLY A 1 399 ? 50.462 12.569 117.563 1.00 25.23 399 GLY A N 1
ATOM 2722 C CA . GLY A 1 399 ? 51.458 11.647 118.071 1.00 25.05 399 GLY A CA 1
ATOM 2723 C C . GLY A 1 399 ? 51.545 11.783 119.582 1.00 24.94 399 GLY A C 1
ATOM 2724 O O . GLY A 1 399 ? 51.149 12.814 120.139 1.00 24.21 399 GLY A O 1
ATOM 2725 N N . PHE A 1 400 ? 52.051 10.751 120.249 1.00 23.98 400 PHE A N 1
ATOM 2726 C CA . PHE A 1 400 ? 52.187 10.807 121.693 1.00 22.80 400 PHE A CA 1
ATOM 2727 C C . PHE A 1 400 ? 53.176 9.784 122.189 1.00 23.13 400 PHE A C 1
ATOM 2728 O O . PHE A 1 400 ? 53.728 9.021 121.408 1.00 22.04 400 PHE A O 1
ATOM 2736 N N . ALA A 1 401 ? 53.444 9.815 123.490 1.00 23.79 401 ALA A N 1
ATOM 2737 C CA . ALA A 1 401 ? 54.315 8.851 124.118 1.00 24.94 401 ALA A CA 1
ATOM 2738 C C . ALA A 1 401 ? 53.497 8.470 125.351 1.00 26.53 401 ALA A C 1
ATOM 2739 O O . ALA A 1 401 ? 52.708 9.286 125.860 1.00 26.72 401 ALA A O 1
ATOM 2741 N N . MET A 1 402 ? 53.687 7.249 125.839 1.00 26.83 402 MET A N 1
ATOM 2742 C CA . MET A 1 402 ? 52.915 6.770 126.970 1.00 27.59 402 MET A CA 1
ATOM 2743 C C . MET A 1 402 ? 53.428 5.424 127.473 1.00 28.64 402 MET A C 1
ATOM 2744 O O . MET A 1 402 ? 53.925 4.595 126.702 1.00 28.08 402 MET A O 1
ATOM 2749 N N . ASP A 1 403 ? 53.301 5.203 128.777 1.00 27.92 403 ASP A N 1
ATOM 2750 C CA . ASP A 1 403 ? 53.734 3.949 129.357 1.00 26.93 403 ASP A CA 1
ATOM 2751 C C . ASP A 1 403 ? 52.719 2.918 128.867 1.00 26.41 403 ASP A C 1
ATOM 2752 O O . ASP A 1 403 ? 51.518 3.074 129.087 1.00 24.94 403 ASP A O 1
ATOM 2757 N N . GLU A 1 404 ? 53.187 1.875 128.187 1.00 26.26 404 GLU A N 1
ATOM 2758 C CA . GLU A 1 404 ? 52.260 0.866 127.678 1.00 26.56 404 GLU A CA 1
ATOM 2759 C C . GLU A 1 404 ? 51.392 0.200 128.748 1.00 26.92 404 GLU A C 1
ATOM 2760 O O . GLU A 1 404 ? 50.367 -0.414 128.433 1.00 28.58 404 GLU A O 1
ATOM 2766 N N . ALA A 1 405 ? 51.774 0.326 130.014 1.00 26.58 405 ALA A N 1
ATOM 2767 C CA . ALA A 1 405 ? 50.992 -0.301 131.093 1.00 25.79 405 ALA A CA 1
ATOM 2768 C C . ALA A 1 405 ? 49.635 0.370 131.206 1.00 24.69 405 ALA A C 1
ATOM 2769 O O . ALA A 1 405 ? 48.678 -0.226 131.674 1.00 24.72 405 ALA A O 1
ATOM 2771 N N . LEU A 1 406 ? 49.563 1.613 130.746 1.00 24.38 406 LEU A N 1
ATOM 2772 C CA . LEU A 1 406 ? 48.326 2.384 130.791 1.00 24.88 406 LEU A CA 1
ATOM 2773 C C . LEU A 1 406 ? 47.454 2.199 129.536 1.00 25.56 406 LEU A C 1
ATOM 2774 O O . LEU A 1 406 ? 46.433 2.876 129.384 1.00 25.33 406 LEU A O 1
ATOM 2779 N N . PHE A 1 407 ? 47.852 1.289 128.647 1.00 25.21 407 PHE A N 1
ATOM 2780 C CA . PHE A 1 407 ? 47.097 1.070 127.413 1.00 25.44 407 PHE A CA 1
ATOM 2781 C C . PHE A 1 407 ? 45.608 0.741 127.599 1.00 26.17 407 PHE A C 1
ATOM 2782 O O . PHE A 1 407 ? 44.748 1.362 126.964 1.00 25.35 407 PHE A O 1
ATOM 2790 N N . PRO A 1 408 ? 45.272 -0.255 128.447 1.00 26.82 408 PRO A N 1
ATOM 2791 C CA . PRO A 1 408 ? 43.828 -0.515 128.579 1.00 27.54 408 PRO A CA 1
ATOM 2792 C C . PRO A 1 408 ? 43.024 0.724 129.001 1.00 27.88 408 PRO A C 1
ATOM 2793 O O . PRO A 1 408 ? 41.921 0.956 128.497 1.00 27.95 408 PRO A O 1
ATOM 2797 N N . ALA A 1 409 ? 43.583 1.530 129.895 1.00 27.40 409 ALA A N 1
ATOM 2798 C CA . ALA A 1 409 ? 42.895 2.718 130.376 1.00 28.94 409 ALA A CA 1
ATOM 2799 C C . ALA A 1 409 ? 42.777 3.745 129.253 1.00 29.86 409 ALA A C 1
ATOM 2800 O O . ALA A 1 409 ? 41.750 4.426 129.100 1.00 30.62 409 ALA A O 1
ATOM 2802 N N . PHE A 1 410 ? 43.848 3.854 128.474 1.00 29.67 410 PHE A N 1
ATOM 2803 C CA . PHE A 1 410 ? 43.904 4.779 127.347 1.00 28.95 410 PHE A CA 1
ATOM 2804 C C . PHE A 1 410 ? 42.838 4.379 126.338 1.00 29.59 410 PHE A C 1
ATOM 2805 O O . PHE A 1 410 ? 42.113 5.226 125.818 1.00 28.74 410 PHE A O 1
ATOM 2813 N N . LYS A 1 411 ? 42.747 3.082 126.072 1.00 29.21 411 LYS A N 1
ATOM 2814 C CA . LYS A 1 411 ? 41.775 2.567 125.121 1.00 31.64 411 LYS A CA 1
ATOM 2815 C C . LYS A 1 411 ? 40.322 2.881 125.475 1.00 32.89 411 LYS A C 1
ATOM 2816 O O . LYS A 1 411 ? 39.578 3.381 124.630 1.00 32.92 411 LYS A O 1
ATOM 2822 N N . ALA A 1 412 ? 39.912 2.595 126.714 1.00 32.83 412 ALA A N 1
ATOM 2823 C CA . ALA A 1 412 ? 38.522 2.849 127.104 1.00 33.15 412 ALA A CA 1
ATOM 2824 C C . ALA A 1 412 ? 38.205 4.322 126.952 1.00 32.76 412 ALA A C 1
ATOM 2825 O O . ALA A 1 412 ? 37.129 4.704 126.482 1.00 33.52 412 ALA A O 1
ATOM 2827 N N . ARG A 1 413 ? 39.158 5.144 127.362 1.00 32.18 413 ARG A N 1
ATOM 2828 C CA . ARG A 1 413 ? 39.023 6.579 127.286 1.00 32.41 413 ARG A CA 1
ATOM 2829 C C . ARG A 1 413 ? 38.808 7.073 125.846 1.00 32.69 413 ARG A C 1
ATOM 2830 O O . ARG A 1 413 ? 37.833 7.791 125.557 1.00 33.13 413 ARG A O 1
ATOM 2838 N N . VAL A 1 414 ? 39.700 6.706 124.929 1.00 31.06 414 VAL A N 1
ATOM 2839 C CA . VAL A 1 414 ? 39.511 7.201 123.572 1.00 30.44 414 VAL A CA 1
ATOM 2840 C C . VAL A 1 414 ? 38.282 6.600 122.926 1.00 30.92 414 VAL A C 1
ATOM 2841 O O . VAL A 1 414 ? 37.615 7.269 122.144 1.00 31.51 414 VAL A O 1
ATOM 2845 N N . GLU A 1 415 ? 37.963 5.354 123.258 1.00 31.82 415 GLU A N 1
ATOM 2846 C CA . GLU A 1 415 ? 36.765 4.725 122.704 1.00 33.46 415 GLU A CA 1
ATOM 2847 C C . GLU A 1 415 ? 35.530 5.516 123.128 1.00 34.33 415 GLU A C 1
ATOM 2848 O O . GLU A 1 415 ? 34.571 5.659 122.353 1.00 34.70 415 GLU A O 1
ATOM 2854 N N . ALA A 1 416 ? 35.560 6.019 124.362 1.00 34.69 416 ALA A N 1
ATOM 2855 C CA . ALA A 1 416 ? 34.452 6.788 124.914 1.00 35.43 416 ALA A CA 1
ATOM 2856 C C . ALA A 1 416 ? 34.402 8.151 124.280 1.00 35.25 416 ALA A C 1
ATOM 2857 O O . ALA A 1 416 ? 33.331 8.698 124.065 1.00 35.82 416 ALA A O 1
ATOM 2859 N N . TYR A 1 417 ? 35.563 8.716 123.997 1.00 35.52 417 TYR A N 1
ATOM 2860 C CA . TYR A 1 417 ? 35.597 10.012 123.349 1.00 35.49 417 TYR A CA 1
ATOM 2861 C C . TYR A 1 417 ? 34.922 9.877 121.970 1.00 36.20 417 TYR A C 1
ATOM 2862 O O . TYR A 1 417 ? 34.053 10.679 121.612 1.00 36.20 417 TYR A O 1
ATOM 2871 N N . ALA A 1 418 ? 35.306 8.848 121.217 1.00 36.39 418 ALA A N 1
ATOM 2872 C CA . ALA A 1 418 ? 34.760 8.625 119.873 1.00 37.24 418 ALA A CA 1
ATOM 2873 C C . ALA A 1 418 ? 33.265 8.332 119.886 1.00 37.91 418 ALA A C 1
ATOM 2874 O O . ALA A 1 418 ? 32.549 8.674 118.934 1.00 37.25 418 ALA A O 1
ATOM 2876 N N . ALA A 1 419 ? 32.807 7.688 120.961 1.00 37.93 419 ALA A N 1
ATOM 2877 C CA . ALA A 1 419 ? 31.399 7.346 121.117 1.00 38.66 419 ALA A CA 1
ATOM 2878 C C . ALA A 1 419 ? 30.512 8.588 121.211 1.00 38.48 419 ALA A C 1
ATOM 2879 O O . ALA A 1 419 ? 29.324 8.517 120.952 1.00 38.56 419 ALA A O 1
ATOM 2881 N N . ARG A 1 420 ? 31.095 9.720 121.578 1.00 38.57 420 ARG A N 1
ATOM 2882 C CA . ARG A 1 420 ? 30.352 10.971 121.690 1.00 39.66 420 ARG A CA 1
ATOM 2883 C C . ARG A 1 420 ? 30.022 11.580 120.326 1.00 39.60 420 ARG A C 1
ATOM 2884 O O . ARG A 1 420 ? 29.277 12.563 120.237 1.00 39.75 420 ARG A O 1
ATOM 2892 N N . PHE A 1 421 ? 30.563 10.998 119.259 1.00 38.08 421 PHE A N 1
ATOM 2893 C CA . PHE A 1 421 ? 30.312 11.547 117.939 1.00 37.12 421 PHE A CA 1
ATOM 2894 C C . PHE A 1 421 ? 29.642 10.605 116.965 1.00 36.60 421 PHE A C 1
ATOM 2895 O O . PHE A 1 421 ? 29.651 9.385 117.143 1.00 36.92 421 PHE A O 1
ATOM 2903 N N . PRO A 1 422 ? 29.000 11.172 115.933 1.00 36.36 422 PRO A N 1
ATOM 2904 C CA . PRO A 1 422 ? 28.340 10.329 114.936 1.00 36.62 422 PRO A CA 1
ATOM 2905 C C . PRO A 1 422 ? 29.409 9.561 114.175 1.00 37.10 422 PRO A C 1
ATOM 2906 O O . PRO A 1 422 ? 30.580 9.953 114.181 1.00 37.09 422 PRO A O 1
ATOM 2910 N N . ASP A 1 423 ? 29.029 8.454 113.554 1.00 37.14 423 ASP A N 1
ATOM 2911 C CA . ASP A 1 423 ? 29.995 7.667 112.790 1.00 37.84 423 ASP A CA 1
ATOM 2912 C C . ASP A 1 423 ? 30.562 8.472 111.627 1.00 37.50 423 ASP A C 1
ATOM 2913 O O . ASP A 1 423 ? 29.871 9.308 111.038 1.00 36.81 423 ASP A O 1
ATOM 2918 N N . PRO A 1 424 ? 31.846 8.254 111.303 1.00 37.58 424 PRO A N 1
ATOM 2919 C CA . PRO A 1 424 ? 32.424 9.002 110.174 1.00 37.55 424 PRO A CA 1
ATOM 2920 C C . PRO A 1 424 ? 31.801 8.458 108.878 1.00 38.00 424 PRO A C 1
ATOM 2921 O O . PRO A 1 424 ? 31.440 7.282 108.817 1.00 37.05 424 PRO A O 1
ATOM 2925 N N . VAL A 1 425 ? 31.679 9.310 107.860 1.00 39.42 425 VAL A N 1
ATOM 2926 C CA . VAL A 1 425 ? 31.146 8.908 106.554 1.00 40.50 425 VAL A CA 1
ATOM 2927 C C . VAL A 1 425 ? 32.084 9.387 105.446 1.00 41.86 425 VAL A C 1
ATOM 2928 O O . VAL A 1 425 ? 32.703 10.443 105.566 1.00 42.88 425 VAL A O 1
ATOM 2932 N N . ARG A 1 426 ? 32.189 8.607 104.373 1.00 42.86 426 ARG A N 1
ATOM 2933 C CA . ARG A 1 426 ? 33.052 8.957 103.243 1.00 43.27 426 ARG A CA 1
ATOM 2934 C C . ARG A 1 426 ? 32.177 9.456 102.095 1.00 42.38 426 ARG A C 1
ATOM 2935 O O . ARG A 1 426 ? 31.105 8.909 101.832 1.00 42.28 426 ARG A O 1
ATOM 2943 N N . GLU A 1 427 ? 32.609 10.524 101.444 1.00 41.31 427 GLU A N 1
ATOM 2944 C CA . GLU A 1 427 ? 31.864 11.046 100.305 1.00 40.61 427 GLU A CA 1
ATOM 2945 C C . GLU A 1 427 ? 32.647 10.802 99.012 1.00 38.19 427 GLU A C 1
ATOM 2946 O O . GLU A 1 427 ? 33.874 10.831 99.016 1.00 38.36 427 GLU A O 1
ATOM 2952 N N . VAL A 1 428 ? 31.930 10.510 97.932 1.00 35.27 428 VAL A N 1
ATOM 2953 C CA . VAL A 1 428 ? 32.533 10.335 96.612 1.00 32.62 428 VAL A CA 1
ATOM 2954 C C . VAL A 1 428 ? 31.871 11.455 95.817 1.00 31.78 428 VAL A C 1
ATOM 2955 O O . VAL A 1 428 ? 30.650 11.471 95.663 1.00 32.51 428 VAL A O 1
ATOM 2959 N N . ALA A 1 429 ? 32.667 12.409 95.360 1.00 29.27 429 ALA A N 1
ATOM 2960 C CA . ALA A 1 429 ? 32.162 13.549 94.606 1.00 28.24 429 ALA A CA 1
ATOM 2961 C C . ALA A 1 429 ? 32.181 13.246 93.102 1.00 27.23 429 ALA A C 1
ATOM 2962 O O . ALA A 1 429 ? 33.221 12.951 92.520 1.00 26.78 429 ALA A O 1
ATOM 2964 N N . LEU A 1 430 ? 31.014 13.312 92.479 1.00 27.36 430 LEU A N 1
ATOM 2965 C CA . LEU A 1 430 ? 30.900 13.021 91.057 1.00 26.51 430 LEU A CA 1
ATOM 2966 C C . LEU A 1 430 ? 30.749 14.319 90.295 1.00 25.78 430 LEU A C 1
ATOM 2967 O O . LEU A 1 430 ? 29.903 15.147 90.635 1.00 26.90 430 LEU A O 1
ATOM 2972 N N . LEU A 1 431 ? 31.576 14.489 89.275 1.00 24.10 431 LEU A N 1
ATOM 2973 C CA . LEU A 1 431 ? 31.573 15.685 88.449 1.00 24.97 431 LEU A CA 1
ATOM 2974 C C . LEU A 1 431 ? 30.333 15.730 87.572 1.00 24.21 431 LEU A C 1
ATOM 2975 O O . LEU A 1 431 ? 29.638 16.738 87.517 1.00 24.01 431 LEU A O 1
ATOM 2980 N N . ASP A 1 432 ? 30.039 14.623 86.910 1.00 24.43 432 ASP A N 1
ATOM 2981 C CA . ASP A 1 432 ? 28.901 14.600 86.004 1.00 24.25 432 ASP A CA 1
ATOM 2982 C C . ASP A 1 432 ? 28.746 13.198 85.448 1.00 23.73 432 ASP A C 1
ATOM 2983 O O . ASP A 1 432 ? 29.556 12.317 85.733 1.00 21.75 432 ASP A O 1
ATOM 2988 N N . LEU A 1 433 ? 27.694 13.007 84.654 1.00 23.96 433 LEU A N 1
ATOM 2989 C CA . LEU A 1 433 ? 27.409 11.741 83.980 1.00 22.98 433 LEU A CA 1
ATOM 2990 C C . LEU A 1 433 ? 28.469 11.663 82.878 1.00 23.23 433 LEU A C 1
ATOM 2991 O O . LEU A 1 433 ? 28.757 12.665 82.250 1.00 23.02 433 LEU A O 1
ATOM 2996 N N . LEU A 1 434 ? 29.060 10.497 82.649 1.00 23.28 434 LEU A N 1
ATOM 2997 C CA . LEU A 1 434 ? 30.076 10.369 81.597 1.00 24.14 434 LEU A CA 1
ATOM 2998 C C . LEU A 1 434 ? 29.427 10.641 80.235 1.00 25.51 434 LEU A C 1
ATOM 2999 O O . LEU A 1 434 ? 28.304 10.224 80.003 1.00 23.72 434 LEU A O 1
ATOM 3004 N N . PRO A 1 435 ? 30.120 11.372 79.335 1.00 27.13 435 PRO A N 1
ATOM 3005 C CA . PRO A 1 435 ? 29.614 11.694 77.989 1.00 27.70 435 PRO A CA 1
ATOM 3006 C C . PRO A 1 435 ? 29.596 10.443 77.128 1.00 27.19 435 PRO A C 1
ATOM 3007 O O . PRO A 1 435 ? 30.043 9.393 77.568 1.00 27.69 435 PRO A O 1
ATOM 3011 N N . GLU A 1 436 ? 29.076 10.551 75.905 1.00 28.20 436 GLU A N 1
ATOM 3012 C CA . GLU A 1 436 ? 29.045 9.403 74.994 1.00 27.96 436 GLU A CA 1
ATOM 3013 C C . GLU A 1 436 ? 30.488 9.100 74.587 1.00 27.12 436 GLU A C 1
ATOM 3014 O O . GLU A 1 436 ? 31.369 9.979 74.626 1.00 24.78 436 GLU A O 1
ATOM 3020 N N . PRO A 1 437 ? 30.742 7.848 74.187 1.00 26.61 437 PRO A N 1
ATOM 3021 C CA . PRO A 1 437 ? 32.066 7.364 73.773 1.00 26.98 437 PRO A CA 1
ATOM 3022 C C . PRO A 1 437 ? 32.787 8.236 72.747 1.00 25.93 437 PRO A C 1
ATOM 3023 O O . PRO A 1 437 ? 33.988 8.454 72.848 1.00 26.35 437 PRO A O 1
ATOM 3027 N N . GLY A 1 438 ? 32.044 8.749 71.776 1.00 26.27 438 GLY A N 1
ATOM 3028 C CA . GLY A 1 438 ? 32.649 9.558 70.739 1.00 26.06 438 GLY A CA 1
ATOM 3029 C C . GLY A 1 438 ? 33.304 10.832 71.216 1.00 26.36 438 GLY A C 1
ATOM 3030 O O . GLY A 1 438 ? 34.168 11.388 70.527 1.00 26.11 438 GLY A O 1
ATOM 3031 N N . LEU A 1 439 ? 32.899 11.304 72.391 1.00 25.43 439 LEU A N 1
ATOM 3032 C CA . LEU A 1 439 ? 33.442 12.541 72.928 1.00 25.17 439 LEU A CA 1
ATOM 3033 C C . LEU A 1 439 ? 34.550 12.359 73.980 1.00 23.95 439 LEU A C 1
ATOM 3034 O O . LEU A 1 439 ? 35.185 13.324 74.385 1.00 22.34 439 LEU A O 1
ATOM 3039 N N . LEU A 1 440 ? 34.796 11.128 74.410 1.00 23.60 440 LEU A N 1
ATOM 3040 C CA . LEU A 1 440 ? 35.797 10.894 75.452 1.00 23.23 440 LEU A CA 1
ATOM 3041 C C . LEU A 1 440 ? 37.223 11.418 75.213 1.00 23.73 440 LEU A C 1
ATOM 3042 O O . LEU A 1 440 ? 37.865 11.936 76.130 1.00 24.69 440 LEU A O 1
ATOM 3047 N N . PRO A 1 441 ? 37.751 11.264 73.994 1.00 23.26 441 PRO A N 1
ATOM 3048 C CA . PRO A 1 441 ? 39.110 11.761 73.718 1.00 23.19 441 PRO A CA 1
ATOM 3049 C C . PRO A 1 441 ? 39.192 13.277 73.945 1.00 24.21 441 PRO A C 1
ATOM 3050 O O . PRO A 1 441 ? 40.102 13.781 74.650 1.00 24.08 441 PRO A O 1
ATOM 3054 N N . GLN A 1 442 ? 38.224 13.999 73.385 1.00 23.35 442 GLN A N 1
ATOM 3055 C CA . GLN A 1 442 ? 38.212 15.443 73.527 1.00 25.35 442 GLN A CA 1
ATOM 3056 C C . GLN A 1 442 ? 38.024 15.831 74.983 1.00 25.54 442 GLN A C 1
ATOM 3057 O O . GLN A 1 442 ? 38.662 16.774 75.462 1.00 24.91 442 GLN A O 1
ATOM 3063 N N . VAL A 1 443 ? 37.129 15.131 75.683 1.00 25.04 443 VAL A N 1
ATOM 3064 C CA . VAL A 1 443 ? 36.917 15.449 77.083 1.00 24.83 443 VAL A CA 1
ATOM 3065 C C . VAL A 1 443 ? 38.229 15.190 77.824 1.00 25.31 443 VAL A C 1
ATOM 3066 O O . VAL A 1 443 ? 38.652 16.001 78.641 1.00 24.40 443 VAL A O 1
ATOM 3070 N N . PHE A 1 444 ? 38.860 14.051 77.537 1.00 26.18 444 PHE A N 1
ATOM 3071 C CA . PHE A 1 444 ? 40.120 13.734 78.181 1.00 26.78 444 PHE A CA 1
ATOM 3072 C C . PHE A 1 444 ? 41.153 14.819 77.941 1.00 26.97 444 PHE A C 1
ATOM 3073 O O . PHE A 1 444 ? 41.777 15.275 78.883 1.00 27.07 444 PHE A O 1
ATOM 3081 N N . ARG A 1 445 ? 41.338 15.241 76.690 1.00 27.83 445 ARG A N 1
ATOM 3082 C CA . ARG A 1 445 ? 42.327 16.287 76.400 1.00 29.13 445 ARG A CA 1
ATOM 3083 C C . ARG A 1 445 ? 41.976 17.599 77.101 1.00 29.30 445 ARG A C 1
ATOM 3084 O O . ARG A 1 445 ? 42.873 18.337 77.517 1.00 29.78 445 ARG A O 1
ATOM 3092 N N . GLU A 1 446 ? 40.683 17.886 77.266 1.00 29.30 446 GLU A N 1
ATOM 3093 C CA . GLU A 1 446 ? 40.274 19.134 77.930 1.00 29.04 446 GLU A CA 1
ATOM 3094 C C . GLU A 1 446 ? 40.524 19.130 79.448 1.00 28.77 446 GLU A C 1
ATOM 3095 O O . GLU A 1 446 ? 40.813 20.179 80.033 1.00 28.97 446 GLU A O 1
ATOM 3101 N N . LEU A 1 447 ? 40.409 17.964 80.079 1.00 28.10 447 LEU A N 1
ATOM 3102 C CA . LEU A 1 447 ? 40.650 17.817 81.520 1.00 28.73 447 LEU A CA 1
ATOM 3103 C C . LEU A 1 447 ? 42.148 17.872 81.840 1.00 29.80 447 LEU A C 1
ATOM 3104 O O . LEU A 1 447 ? 42.537 18.106 82.984 1.00 30.33 447 LEU A O 1
ATOM 3109 N N . ALA A 1 448 ? 42.972 17.650 80.819 1.00 29.73 448 ALA A N 1
ATOM 3110 C CA . ALA A 1 448 ? 44.419 17.633 80.956 1.00 30.59 448 ALA A CA 1
ATOM 3111 C C . ALA A 1 448 ? 44.980 18.873 81.621 1.00 31.29 448 ALA A C 1
ATOM 3112 O O . ALA A 1 448 ? 45.905 18.782 82.421 1.00 31.24 448 ALA A O 1
ATOM 3114 N N . LEU A 1 449 ? 44.419 20.029 81.282 1.00 31.85 449 LEU A N 1
ATOM 3115 C CA . LEU A 1 449 ? 44.889 21.293 81.826 1.00 32.38 449 LEU A CA 1
ATOM 3116 C C . LEU A 1 449 ? 44.767 21.421 83.344 1.00 31.75 449 LEU A C 1
ATOM 3117 O O . LEU A 1 449 ? 45.401 22.283 83.935 1.00 31.19 449 LEU A O 1
ATOM 3122 N N . LEU A 1 450 ? 43.948 20.566 83.954 1.00 30.36 450 LEU A N 1
ATOM 3123 C CA . LEU A 1 450 ? 43.737 20.579 85.395 1.00 29.50 450 LEU A CA 1
ATOM 3124 C C . LEU A 1 450 ? 44.971 20.154 86.169 1.00 28.60 450 LEU A C 1
ATOM 3125 O O . LEU A 1 450 ? 45.101 20.429 87.364 1.00 28.18 450 LEU A O 1
ATOM 3130 N N . GLU A 1 451 ? 45.859 19.445 85.495 1.00 27.50 451 GLU A N 1
ATOM 3131 C CA . GLU A 1 451 ? 47.062 18.975 86.142 1.00 27.55 451 GLU A CA 1
ATOM 3132 C C . GLU A 1 451 ? 47.982 20.134 86.478 1.00 26.46 451 GLU A C 1
ATOM 3133 O O . GLU A 1 451 ? 47.965 21.173 85.808 1.00 25.30 451 GLU A O 1
ATOM 3139 N N . PRO A 1 452 ? 48.830 19.955 87.505 1.00 25.07 452 PRO A N 1
ATOM 3140 C CA . PRO A 1 452 ? 48.955 18.737 88.325 1.00 24.04 452 PRO A CA 1
ATOM 3141 C C . PRO A 1 452 ? 47.855 18.447 89.356 1.00 22.75 452 PRO A C 1
ATOM 3142 O O . PRO A 1 452 ? 47.452 19.336 90.123 1.00 23.21 452 PRO A O 1
ATOM 3146 N N . TYR A 1 453 ? 47.373 17.200 89.352 1.00 22.40 453 TYR A N 1
ATOM 3147 C CA . TYR A 1 453 ? 46.375 16.730 90.313 1.00 23.39 453 TYR A CA 1
ATOM 3148 C C . TYR A 1 453 ? 47.080 16.467 91.639 1.00 23.89 453 TYR A C 1
ATOM 3149 O O . TYR A 1 453 ? 48.246 16.037 91.674 1.00 23.08 453 TYR A O 1
ATOM 3158 N N . GLY A 1 454 ? 46.370 16.711 92.727 1.00 25.31 454 GLY A N 1
ATOM 3159 C CA . GLY A 1 454 ? 46.937 16.464 94.047 1.00 26.20 454 GLY A CA 1
ATOM 3160 C C . GLY A 1 454 ? 45.969 16.866 95.136 1.00 27.36 454 GLY A C 1
ATOM 3161 O O . GLY A 1 454 ? 44.774 17.042 94.877 1.00 25.84 454 GLY A O 1
ATOM 3162 N N . GLU A 1 455 ? 46.483 17.001 96.353 1.00 27.93 455 GLU A N 1
ATOM 3163 C CA . GLU A 1 455 ? 45.671 17.410 97.477 1.00 29.95 455 GLU A CA 1
ATOM 3164 C C . GLU A 1 455 ? 44.758 18.559 97.053 1.00 31.00 455 GLU A C 1
ATOM 3165 O O . GLU A 1 455 ? 43.577 18.597 97.398 1.00 32.70 455 GLU A O 1
ATOM 3171 N N . GLY A 1 456 ? 45.271 19.510 96.301 1.00 30.51 456 GLY A N 1
ATOM 3172 C CA . GLY A 1 456 ? 44.355 20.572 95.901 1.00 33.55 456 GLY A CA 1
ATOM 3173 C C . GLY A 1 456 ? 43.179 20.229 94.954 1.00 32.26 456 GLY A C 1
ATOM 3174 O O . GLY A 1 456 ? 42.029 20.571 95.206 1.00 32.06 456 GLY A O 1
ATOM 3175 N N . ASN A 1 457 ? 43.485 19.602 93.826 1.00 31.60 457 ASN A N 1
ATOM 3176 C CA . ASN A 1 457 ? 42.474 19.250 92.844 1.00 29.05 457 ASN A CA 1
ATOM 3177 C C . ASN A 1 457 ? 42.687 17.806 92.513 1.00 26.17 457 ASN A C 1
ATOM 3178 O O . ASN A 1 457 ? 43.652 17.467 91.825 1.00 24.54 457 ASN A O 1
ATOM 3183 N N . PRO A 1 458 ? 41.813 16.926 93.034 1.00 24.65 458 PRO A N 1
ATOM 3184 C CA . PRO A 1 458 ? 41.925 15.497 92.754 1.00 23.88 458 PRO A CA 1
ATOM 3185 C C . PRO A 1 458 ? 41.424 15.279 91.338 1.00 23.45 458 PRO A C 1
ATOM 3186 O O . PRO A 1 458 ? 40.695 16.091 90.800 1.00 22.77 458 PRO A O 1
ATOM 3190 N N . GLU A 1 459 ? 41.841 14.205 90.705 1.00 23.55 459 GLU A N 1
ATOM 3191 C CA . GLU A 1 459 ? 41.356 13.952 89.376 1.00 23.59 459 GLU A CA 1
ATOM 3192 C C . GLU A 1 459 ? 39.810 13.786 89.482 1.00 23.21 459 GLU A C 1
ATOM 3193 O O . GLU A 1 459 ? 39.290 13.168 90.427 1.00 22.43 459 GLU A O 1
ATOM 3199 N N . PRO A 1 460 ? 39.061 14.369 88.537 1.00 22.81 460 PRO A N 1
ATOM 3200 C CA . PRO A 1 460 ? 37.592 14.250 88.570 1.00 22.96 460 PRO A CA 1
ATOM 3201 C C . PRO A 1 460 ? 37.054 12.833 88.329 1.00 22.47 460 PRO A C 1
ATOM 3202 O O . PRO A 1 460 ? 37.648 12.044 87.574 1.00 21.71 460 PRO A O 1
ATOM 3206 N N . LEU A 1 461 ? 35.918 12.526 88.958 1.00 22.29 461 LEU A N 1
ATOM 3207 C CA . LEU A 1 461 ? 35.269 11.232 88.780 1.00 23.40 461 LEU A CA 1
ATOM 3208 C C . LEU A 1 461 ? 33.929 11.410 88.071 1.00 23.81 461 LEU A C 1
ATOM 3209 O O . LEU A 1 461 ? 33.152 12.317 88.412 1.00 24.08 461 LEU A O 1
ATOM 3214 N N . PHE A 1 462 ? 33.662 10.558 87.086 1.00 22.83 462 PHE A N 1
ATOM 3215 C CA . PHE A 1 462 ? 32.401 10.628 86.354 1.00 22.48 462 PHE A CA 1
ATOM 3216 C C . PHE A 1 462 ? 31.492 9.499 86.824 1.00 22.43 462 PHE A C 1
ATOM 3217 O O . PHE A 1 462 ? 31.940 8.471 87.349 1.00 21.75 462 PHE A O 1
ATOM 3225 N N . LEU A 1 463 ? 30.201 9.681 86.603 1.00 22.51 463 LEU A N 1
ATOM 3226 C CA . LEU A 1 463 ? 29.256 8.667 86.991 1.00 22.74 463 LEU A CA 1
ATOM 3227 C C . LEU A 1 463 ? 28.832 7.948 85.726 1.00 23.37 463 LEU A C 1
ATOM 3228 O O . LEU A 1 463 ? 28.565 8.588 84.719 1.00 23.90 463 LEU A O 1
ATOM 3233 N N . LEU A 1 464 ? 28.831 6.624 85.774 1.00 24.11 464 LEU A N 1
ATOM 3234 C CA . LEU A 1 464 ? 28.372 5.793 84.678 1.00 25.79 464 LEU A CA 1
ATOM 3235 C C . LEU A 1 464 ? 27.249 4.989 85.328 1.00 28.61 464 LEU A C 1
ATOM 3236 O O . LEU A 1 464 ? 27.249 4.782 86.561 1.00 27.65 464 LEU A O 1
ATOM 3241 N N . PHE A 1 465 ? 26.295 4.546 84.516 1.00 30.75 465 PHE A N 1
ATOM 3242 C CA . PHE A 1 465 ? 25.144 3.827 85.043 1.00 34.52 465 PHE A CA 1
ATOM 3243 C C . PHE A 1 465 ? 24.595 2.861 84.015 1.00 36.23 465 PHE A C 1
ATOM 3244 O O . PHE A 1 465 ? 24.602 3.153 82.816 1.00 36.38 465 PHE A O 1
ATOM 3252 N N . GLY A 1 466 ? 24.122 1.708 84.480 1.00 37.69 466 GLY A N 1
ATOM 3253 C CA . GLY A 1 466 ? 23.545 0.749 83.559 1.00 39.44 466 GLY A CA 1
ATOM 3254 C C . GLY A 1 466 ? 23.659 -0.716 83.906 1.00 40.99 466 GLY A C 1
ATOM 3255 O O . GLY A 1 466 ? 24.015 -1.101 85.032 1.00 40.80 466 GLY A O 1
ATOM 3256 N N . ALA A 1 467 ? 23.325 -1.542 82.922 1.00 41.89 467 ALA A N 1
ATOM 3257 C CA . ALA A 1 467 ? 23.407 -2.980 83.083 1.00 43.75 467 ALA A CA 1
ATOM 3258 C C . ALA A 1 467 ? 24.734 -3.321 82.438 1.00 44.96 467 ALA A C 1
ATOM 3259 O O . ALA A 1 467 ? 24.944 -3.071 81.256 1.00 44.55 467 ALA A O 1
ATOM 3261 N N . PRO A 1 468 ? 25.662 -3.866 83.225 1.00 46.73 468 PRO A N 1
ATOM 3262 C CA . PRO A 1 468 ? 26.983 -4.234 82.717 1.00 48.64 468 PRO A CA 1
ATOM 3263 C C . PRO A 1 468 ? 26.868 -5.290 81.637 1.00 50.88 468 PRO A C 1
ATOM 3264 O O . PRO A 1 468 ? 25.933 -6.089 81.655 1.00 51.19 468 PRO A O 1
ATOM 3268 N N . GLU A 1 469 ? 27.813 -5.298 80.704 1.00 53.24 469 GLU A N 1
ATOM 3269 C CA . GLU A 1 469 ? 27.802 -6.275 79.621 1.00 56.25 469 GLU A CA 1
ATOM 3270 C C . GLU A 1 469 ? 29.208 -6.682 79.248 1.00 57.97 469 GLU A C 1
ATOM 3271 O O . GLU A 1 469 ? 30.166 -5.952 79.507 1.00 57.99 469 GLU A O 1
ATOM 3277 N N . GLU A 1 470 ? 29.322 -7.856 78.635 1.00 59.85 470 GLU A N 1
ATOM 3278 C CA . GLU A 1 470 ? 30.606 -8.390 78.205 1.00 61.53 470 GLU A CA 1
ATOM 3279 C C . GLU A 1 470 ? 31.577 -8.492 79.369 1.00 62.26 470 GLU A C 1
ATOM 3280 O O . GLU A 1 470 ? 32.781 -8.285 79.205 1.00 62.13 470 GLU A O 1
ATOM 3286 N N . ALA A 1 471 ? 31.049 -8.817 80.546 1.00 63.17 471 ALA A N 1
ATOM 3287 C CA . ALA A 1 471 ? 31.880 -8.947 81.733 1.00 64.12 471 ALA A CA 1
ATOM 3288 C C . ALA A 1 471 ? 32.942 -10.007 81.496 1.00 64.92 471 ALA A C 1
ATOM 3289 O O . ALA A 1 471 ? 32.713 -10.959 80.755 1.00 65.32 471 ALA A O 1
ATOM 3291 N N . ARG A 1 472 ? 34.103 -9.841 82.120 1.00 65.91 472 ARG A N 1
ATOM 3292 C CA . ARG A 1 472 ? 35.187 -10.803 81.967 1.00 67.20 472 ARG A CA 1
ATOM 3293 C C . ARG A 1 472 ? 36.227 -10.654 83.066 1.00 67.65 472 ARG A C 1
ATOM 3294 O O . ARG A 1 472 ? 36.882 -9.622 83.174 1.00 67.69 472 ARG A O 1
ATOM 3302 N N . ARG A 1 473 ? 36.376 -11.692 83.881 1.00 68.08 473 ARG A N 1
ATOM 3303 C CA . ARG A 1 473 ? 37.345 -11.668 84.970 1.00 69.05 473 ARG A CA 1
ATOM 3304 C C . ARG A 1 473 ? 38.774 -11.538 84.433 1.00 68.97 473 ARG A C 1
ATOM 3305 O O . ARG A 1 473 ? 39.022 -11.718 83.240 1.00 69.14 473 ARG A O 1
ATOM 3313 N N . LEU A 1 474 ? 39.701 -11.208 85.325 1.00 68.61 474 LEU A N 1
ATOM 3314 C CA . LEU A 1 474 ? 41.113 -11.065 84.990 1.00 68.55 474 LEU A CA 1
ATOM 3315 C C . LEU A 1 474 ? 41.865 -11.708 86.140 1.00 69.26 474 LEU A C 1
ATOM 3316 O O . LEU A 1 474 ? 42.250 -11.034 87.104 1.00 69.12 474 LEU A O 1
ATOM 3321 N N . GLY A 1 475 ? 42.063 -13.019 86.040 1.00 69.77 475 GLY A N 1
ATOM 3322 C CA . GLY A 1 475 ? 42.741 -13.744 87.096 1.00 70.15 475 GLY A CA 1
ATOM 3323 C C . GLY A 1 475 ? 41.756 -14.676 87.772 1.00 70.30 475 GLY A C 1
ATOM 3324 O O . GLY A 1 475 ? 40.964 -15.326 87.094 1.00 70.73 475 GLY A O 1
ATOM 3325 N N . GLU A 1 476 ? 41.788 -14.736 89.099 1.00 70.28 476 GLU A N 1
ATOM 3326 C CA . GLU A 1 476 ? 40.893 -15.611 89.853 1.00 70.52 476 GLU A CA 1
ATOM 3327 C C . GLU A 1 476 ? 40.103 -14.847 90.909 1.00 70.25 476 GLU A C 1
ATOM 3328 O O . GLU A 1 476 ? 39.415 -15.452 91.742 1.00 70.16 476 GLU A O 1
ATOM 3334 N N . GLY A 1 477 ? 40.208 -13.522 90.889 1.00 69.43 477 GLY A N 1
ATOM 3335 C CA . GLY A 1 477 ? 39.489 -12.743 91.878 1.00 67.99 477 GLY A CA 1
ATOM 3336 C C . GLY A 1 477 ? 39.008 -11.385 91.417 1.00 66.69 477 GLY A C 1
ATOM 3337 O O . GLY A 1 477 ? 38.840 -11.132 90.221 1.00 66.79 477 GLY A O 1
ATOM 3338 N N . ARG A 1 478 ? 38.793 -10.520 92.405 1.00 65.03 478 ARG A N 1
ATOM 3339 C CA . ARG A 1 478 ? 38.319 -9.148 92.231 1.00 63.12 478 ARG A CA 1
ATOM 3340 C C . ARG A 1 478 ? 38.407 -8.493 90.856 1.00 61.34 478 ARG A C 1
ATOM 3341 O O . ARG A 1 478 ? 37.404 -8.043 90.310 1.00 61.42 478 ARG A O 1
ATOM 3349 N N . HIS A 1 479 ? 39.617 -8.424 90.318 1.00 59.56 479 HIS A N 1
ATOM 3350 C CA . HIS A 1 479 ? 39.870 -7.777 89.039 1.00 57.30 479 HIS A CA 1
ATOM 3351 C C . HIS A 1 479 ? 38.991 -8.246 87.891 1.00 55.41 479 HIS A C 1
ATOM 3352 O O . HIS A 1 479 ? 38.917 -9.436 87.621 1.00 54.98 479 HIS A O 1
ATOM 3359 N N . LEU A 1 480 ? 38.335 -7.298 87.218 1.00 53.56 480 LEU A N 1
ATOM 3360 C CA . LEU A 1 480 ? 37.458 -7.603 86.083 1.00 52.10 480 LEU A CA 1
ATOM 3361 C C . LEU A 1 480 ? 37.235 -6.409 85.147 1.00 51.55 480 LEU A C 1
ATOM 3362 O O . LEU A 1 480 ? 37.743 -5.299 85.378 1.00 50.79 480 LEU A O 1
ATOM 3367 N N . ALA A 1 481 ? 36.455 -6.646 84.097 1.00 50.42 481 ALA A N 1
ATOM 3368 C CA . ALA A 1 481 ? 36.154 -5.618 83.120 1.00 49.71 481 ALA A CA 1
ATOM 3369 C C . ALA A 1 481 ? 34.788 -5.861 82.503 1.00 49.29 481 ALA A C 1
ATOM 3370 O O . ALA A 1 481 ? 34.384 -7.004 82.296 1.00 49.49 481 ALA A O 1
ATOM 3372 N N . PHE A 1 482 ? 34.073 -4.782 82.215 1.00 48.73 482 PHE A N 1
ATOM 3373 C CA . PHE A 1 482 ? 32.748 -4.881 81.611 1.00 47.99 482 PHE A CA 1
ATOM 3374 C C . PHE A 1 482 ? 32.420 -3.584 80.886 1.00 47.95 482 PHE A C 1
ATOM 3375 O O . PHE A 1 482 ? 33.237 -2.657 80.867 1.00 47.53 482 PHE A O 1
ATOM 3383 N N . ARG A 1 483 ? 31.234 -3.514 80.290 1.00 47.35 483 ARG A N 1
ATOM 3384 C CA . ARG A 1 483 ? 30.845 -2.323 79.554 1.00 47.13 483 ARG A CA 1
ATOM 3385 C C . ARG A 1 483 ? 29.544 -1.687 79.973 1.00 46.58 483 ARG A C 1
ATOM 3386 O O . ARG A 1 483 ? 28.586 -2.374 80.323 1.00 46.74 483 ARG A O 1
ATOM 3394 N N . LEU A 1 484 ? 29.515 -0.360 79.927 1.00 45.75 484 LEU A N 1
ATOM 3395 C CA . LEU A 1 484 ? 28.312 0.390 80.251 1.00 45.15 484 LEU A CA 1
ATOM 3396 C C . LEU A 1 484 ? 28.111 1.384 79.119 1.00 45.66 484 LEU A C 1
ATOM 3397 O O . LEU A 1 484 ? 28.924 2.306 78.941 1.00 45.25 484 LEU A O 1
ATOM 3402 N N . LYS A 1 485 ? 27.030 1.187 78.357 1.00 45.03 485 LYS A N 1
ATOM 3403 C CA . LYS A 1 485 ? 26.698 2.044 77.225 1.00 43.77 485 LYS A CA 1
ATOM 3404 C C . LYS A 1 485 ? 27.901 2.155 76.281 1.00 42.48 485 LYS A C 1
ATOM 3405 O O . LYS A 1 485 ? 28.268 3.254 75.862 1.00 41.93 485 LYS A O 1
ATOM 3411 N N . GLY A 1 486 ? 28.528 1.025 75.973 1.00 41.20 486 GLY A N 1
ATOM 3412 C CA . GLY A 1 486 ? 29.675 1.040 75.075 1.00 40.75 486 GLY A CA 1
ATOM 3413 C C . GLY A 1 486 ? 31.006 1.528 75.644 1.00 40.21 486 GLY A C 1
ATOM 3414 O O . GLY A 1 486 ?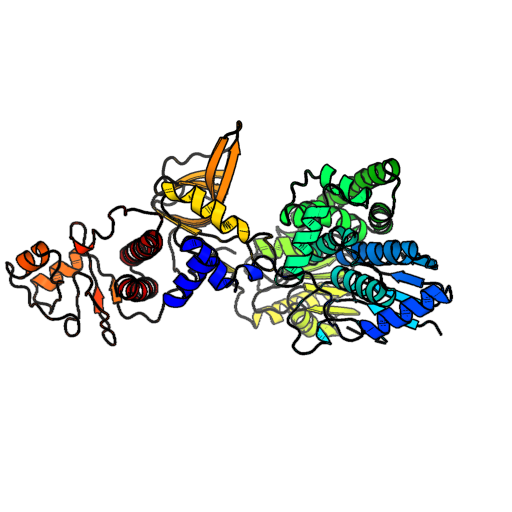 32.002 1.591 74.921 1.00 40.27 486 GLY A O 1
ATOM 3415 N N . VAL A 1 487 ? 31.046 1.884 76.925 1.00 39.36 487 VAL A N 1
ATOM 3416 C CA . VAL A 1 487 ? 32.303 2.344 77.535 1.00 38.48 487 VAL A CA 1
ATOM 3417 C C . VAL A 1 487 ? 32.932 1.218 78.350 1.00 38.75 487 VAL A C 1
ATOM 3418 O O . VAL A 1 487 ? 32.278 0.662 79.231 1.00 38.52 487 VAL A O 1
ATOM 3422 N N . ARG A 1 488 ? 34.194 0.887 78.078 1.00 39.60 488 ARG A N 1
ATOM 3423 C CA . ARG A 1 488 ? 34.841 -0.184 78.825 1.00 40.49 488 ARG A CA 1
ATOM 3424 C C . ARG A 1 488 ? 35.369 0.290 80.167 1.00 40.31 488 ARG A C 1
ATOM 3425 O O . ARG A 1 488 ? 36.105 1.277 80.240 1.00 41.50 488 ARG A O 1
ATOM 3433 N N . VAL A 1 489 ? 35.016 -0.432 81.224 1.00 39.37 489 VAL A N 1
ATOM 3434 C CA . VAL A 1 489 ? 35.448 -0.080 82.567 1.00 38.43 489 VAL A CA 1
ATOM 3435 C C . VAL A 1 489 ? 36.182 -1.227 83.259 1.00 38.18 489 VAL A C 1
ATOM 3436 O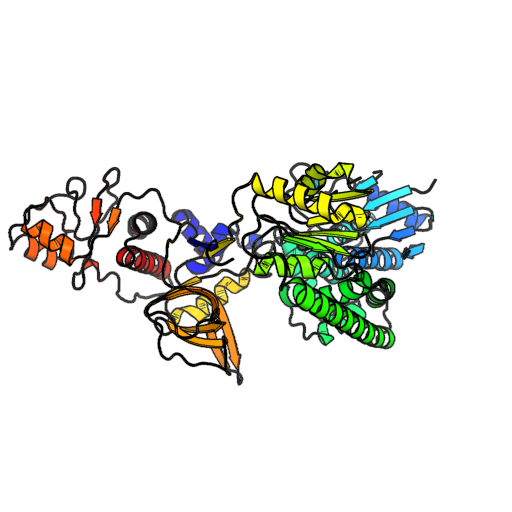 O . VAL A 1 489 ? 35.818 -2.386 83.098 1.00 38.77 489 VAL A O 1
ATOM 3440 N N . LEU A 1 490 ? 37.239 -0.882 83.996 1.00 37.50 490 LEU A N 1
ATOM 3441 C CA . LEU A 1 490 ? 38.074 -1.825 84.731 1.00 36.75 490 LEU A CA 1
ATOM 3442 C C . LEU A 1 490 ? 37.814 -1.605 86.199 1.00 36.51 490 LEU A C 1
ATOM 3443 O O . LEU A 1 490 ? 37.720 -0.460 86.654 1.00 35.94 490 LEU A O 1
ATOM 3448 N N . ALA A 1 491 ? 37.726 -2.694 86.951 1.00 36.13 491 ALA A N 1
ATOM 3449 C CA . ALA A 1 491 ? 37.419 -2.581 88.368 1.00 37.07 491 ALA A CA 1
ATOM 3450 C C . ALA A 1 491 ? 37.859 -3.754 89.241 1.00 37.44 491 ALA A C 1
ATOM 3451 O O . ALA A 1 491 ? 38.102 -4.857 88.763 1.00 38.23 491 ALA A O 1
ATOM 3453 N N . TRP A 1 492 ? 37.937 -3.495 90.534 1.00 38.84 492 TRP A N 1
ATOM 3454 C CA . TRP A 1 492 ? 38.271 -4.513 91.515 1.00 41.17 492 TRP A CA 1
ATOM 3455 C C . TRP A 1 492 ? 36.989 -4.723 92.313 1.00 42.58 492 TRP A C 1
ATOM 3456 O O . TRP A 1 492 ? 36.668 -3.946 93.218 1.00 42.31 492 TRP A O 1
ATOM 3467 N N . LYS A 1 493 ? 36.248 -5.769 91.961 1.00 44.38 493 LYS A N 1
ATOM 3468 C CA . LYS A 1 493 ? 34.987 -6.047 92.620 1.00 46.66 493 LYS A CA 1
ATOM 3469 C C . LYS A 1 493 ? 35.151 -6.439 94.073 1.00 48.60 493 LYS A C 1
ATOM 3470 O O . LYS A 1 493 ? 35.761 -7.456 94.389 1.00 48.77 493 LYS A O 1
ATOM 3476 N N . GLN A 1 494 ? 34.594 -5.622 94.956 1.00 51.17 494 GLN A N 1
ATOM 3477 C CA . GLN A 1 494 ? 34.656 -5.894 96.386 1.00 53.51 494 GLN A CA 1
ATOM 3478 C C . GLN A 1 494 ? 33.987 -7.241 96.596 1.00 54.10 494 GLN A C 1
ATOM 3479 O O . GLN A 1 494 ? 32.819 -7.406 96.267 1.00 54.13 494 GLN A O 1
ATOM 3485 N N . GLY A 1 495 ? 34.751 -8.190 97.131 1.00 55.06 495 GLY A N 1
ATOM 3486 C CA . GLY A 1 495 ? 34.259 -9.526 97.403 1.00 55.62 495 GLY A CA 1
ATOM 3487 C C . GLY A 1 495 ? 32.825 -9.774 97.022 1.00 56.22 495 GLY A C 1
ATOM 3488 O O . GLY A 1 495 ? 31.911 -9.228 97.635 1.00 56.29 495 GLY A O 1
ATOM 3489 N N . ASP A 1 496 ? 32.639 -10.611 96.013 1.00 56.76 496 ASP A N 1
ATOM 3490 C CA . ASP A 1 496 ? 31.323 -10.958 95.510 1.00 57.31 496 ASP A CA 1
ATOM 3491 C C . ASP A 1 496 ? 31.480 -11.400 94.085 1.00 57.49 496 ASP A C 1
ATOM 3492 O O . ASP A 1 496 ? 31.085 -12.505 93.724 1.00 58.72 496 ASP A O 1
ATOM 3497 N N . LEU A 1 497 ? 32.065 -10.526 93.274 1.00 57.02 497 LEU A N 1
ATOM 3498 C CA . LEU A 1 497 ? 32.260 -10.802 91.855 1.00 56.40 497 LEU A CA 1
ATOM 3499 C C . LEU A 1 497 ? 30.859 -10.981 91.315 1.00 55.48 497 LEU A C 1
ATOM 3500 O O . LEU A 1 497 ? 29.910 -11.136 92.085 1.00 55.96 497 LEU A O 1
ATOM 3505 N N . ALA A 1 498 ? 30.706 -10.956 90.003 1.00 54.23 498 ALA A N 1
ATOM 3506 C CA . ALA A 1 498 ? 29.364 -11.043 89.443 1.00 52.56 498 ALA A CA 1
ATOM 3507 C C . ALA A 1 498 ? 28.707 -9.717 89.866 1.00 51.19 498 ALA A C 1
ATOM 3508 O O . ALA A 1 498 ? 28.504 -9.445 91.055 1.00 50.12 498 ALA A O 1
ATOM 3510 N N . LEU A 1 499 ? 28.401 -8.885 88.886 1.00 49.93 499 LEU A N 1
ATOM 3511 C CA . LEU A 1 499 ? 27.797 -7.595 89.163 1.00 49.18 499 LEU A CA 1
ATOM 3512 C C . LEU A 1 499 ? 26.274 -7.659 89.227 1.00 48.76 499 LEU A C 1
ATOM 3513 O O . LEU A 1 499 ? 25.639 -8.470 88.543 1.00 48.46 499 LEU A O 1
ATOM 3518 N N . PRO A 1 500 ? 25.663 -6.812 90.066 1.00 47.65 500 PRO A N 1
ATOM 3519 C CA . PRO A 1 500 ? 24.202 -6.870 90.109 1.00 47.06 500 PRO A CA 1
ATOM 3520 C C . PRO A 1 500 ? 23.661 -6.582 88.706 1.00 46.65 500 PRO A C 1
ATOM 3521 O O . PRO A 1 500 ? 24.413 -6.169 87.814 1.00 46.35 500 PRO A O 1
ATOM 3525 N N . PRO A 1 501 ? 22.357 -6.816 88.481 1.00 45.83 501 PRO A N 1
ATOM 3526 C CA . PRO A 1 501 ? 21.788 -6.562 87.149 1.00 44.83 501 PRO A CA 1
ATOM 3527 C C . PRO A 1 501 ? 21.968 -5.117 86.678 1.00 43.76 501 PRO A C 1
ATOM 3528 O O . PRO A 1 501 ? 22.047 -4.838 85.478 1.00 43.44 501 PRO A O 1
ATOM 3532 N N . GLU A 1 502 ? 22.029 -4.204 87.635 1.00 42.57 502 GLU A N 1
ATOM 3533 C CA . GLU A 1 502 ? 22.232 -2.799 87.340 1.00 41.94 502 GLU A CA 1
ATOM 3534 C C . GLU A 1 502 ? 23.270 -2.250 88.300 1.00 40.65 502 GLU A C 1
ATOM 3535 O O . GLU A 1 502 ? 23.224 -2.523 89.509 1.00 40.40 502 GLU A O 1
ATOM 3541 N N . VAL A 1 503 ? 24.199 -1.460 87.770 1.00 38.87 503 VAL A N 1
ATOM 3542 C CA . VAL A 1 503 ? 25.246 -0.875 88.598 1.00 37.08 503 VAL A CA 1
ATOM 3543 C C . VAL A 1 503 ? 25.421 0.623 88.400 1.00 36.30 503 VAL A C 1
ATOM 3544 O O . VAL A 1 503 ? 24.936 1.221 87.433 1.00 36.58 503 VAL A O 1
ATOM 3548 N N . GLU A 1 504 ? 26.121 1.221 89.347 1.00 34.75 504 GLU A N 1
ATOM 3549 C CA . GLU A 1 504 ? 26.461 2.631 89.307 1.00 33.96 504 GLU A CA 1
ATOM 3550 C C . GLU A 1 504 ? 27.974 2.609 89.471 1.00 31.94 504 GLU A C 1
ATOM 3551 O O . GLU A 1 504 ? 28.491 1.823 90.252 1.00 31.97 504 GLU A O 1
ATOM 3557 N N . VAL A 1 505 ? 28.676 3.456 88.735 1.00 30.39 505 VAL A N 1
ATOM 3558 C CA . VAL A 1 505 ? 30.135 3.495 88.809 1.00 27.96 505 VAL A CA 1
ATOM 3559 C C . VAL A 1 505 ? 30.662 4.911 88.912 1.00 26.21 505 VAL A C 1
ATOM 3560 O O . VAL A 1 505 ? 30.219 5.783 88.162 1.00 24.91 505 VAL A O 1
ATOM 3564 N N . ALA A 1 506 ? 31.612 5.125 89.828 1.00 23.70 506 ALA A N 1
ATOM 3565 C CA . ALA A 1 506 ? 32.267 6.411 89.992 1.00 22.35 506 ALA A CA 1
ATOM 3566 C C . ALA A 1 506 ? 33.622 6.119 89.369 1.00 24.30 506 ALA A C 1
ATOM 3567 O O . ALA A 1 506 ? 34.388 5.312 89.908 1.00 24.25 506 ALA A O 1
ATOM 3569 N N . GLY A 1 507 ? 33.942 6.743 88.237 1.00 23.06 507 GLY A N 1
ATOM 3570 C CA . GLY A 1 507 ? 35.213 6.409 87.632 1.00 24.10 507 GLY A CA 1
ATOM 3571 C C . GLY A 1 507 ? 36.057 7.483 86.994 1.00 23.53 507 GLY A C 1
ATOM 3572 O O . GLY A 1 507 ? 35.567 8.545 86.644 1.00 23.82 507 GLY A O 1
ATOM 3573 N N . LEU A 1 508 ? 37.336 7.165 86.822 1.00 23.31 508 LEU A N 1
ATOM 3574 C CA . LEU A 1 508 ? 38.305 8.070 86.210 1.00 23.68 508 LEU A CA 1
ATOM 3575 C C . LEU A 1 508 ? 38.365 7.821 84.707 1.00 23.39 508 LEU A C 1
ATOM 3576 O O . LEU A 1 508 ? 38.526 6.672 84.273 1.00 24.47 508 LEU A O 1
ATOM 3581 N N . LEU A 1 509 ? 38.248 8.884 83.922 1.00 23.22 509 LEU A N 1
ATOM 3582 C CA . LEU A 1 509 ? 38.326 8.769 82.468 1.00 24.16 509 LEU A CA 1
ATOM 3583 C C . LEU A 1 509 ? 39.807 8.516 82.184 1.00 25.84 509 LEU A C 1
ATOM 3584 O O . LEU A 1 509 ? 40.659 9.342 82.518 1.00 24.60 509 LEU A O 1
ATOM 3589 N N . SER A 1 510 ? 40.117 7.397 81.550 1.00 26.73 510 SER A N 1
ATOM 3590 C CA . SER A 1 510 ? 41.511 7.076 81.295 1.00 28.98 510 SER A CA 1
ATOM 3591 C C . SER A 1 510 ? 41.879 6.945 79.822 1.00 29.47 510 SER A C 1
ATOM 3592 O O . SER A 1 510 ? 41.064 6.514 78.986 1.00 28.92 510 SER A O 1
ATOM 3595 N N . GLU A 1 511 ? 43.121 7.323 79.520 1.00 30.42 511 GLU A N 1
ATOM 3596 C CA . GLU A 1 511 ? 43.659 7.195 78.170 1.00 31.20 511 GLU A CA 1
ATOM 3597 C C . GLU A 1 511 ? 44.690 6.089 78.346 1.00 32.35 511 GLU A C 1
ATOM 3598 O O . GLU A 1 511 ? 45.766 6.331 78.890 1.00 32.75 511 GLU A O 1
ATOM 3604 N N . ASN A 1 512 ? 44.353 4.876 77.926 1.00 33.10 512 ASN A N 1
ATOM 3605 C CA . ASN A 1 512 ? 45.274 3.756 78.065 1.00 35.63 512 ASN A CA 1
ATOM 3606 C C . ASN A 1 512 ? 46.001 3.481 76.754 1.00 37.17 512 ASN A C 1
ATOM 3607 O O . ASN A 1 512 ? 45.383 3.306 75.710 1.00 37.91 512 ASN A O 1
ATOM 3612 N N . ALA A 1 513 ? 47.324 3.448 76.812 1.00 38.97 513 ALA A N 1
ATOM 3613 C CA . ALA A 1 513 ? 48.104 3.202 75.615 1.00 40.39 513 ALA A CA 1
ATOM 3614 C C . ALA A 1 513 ? 48.580 1.762 75.582 1.00 41.75 513 ALA A C 1
ATOM 3615 O O . ALA A 1 513 ? 48.889 1.162 76.615 1.00 41.65 513 ALA A O 1
ATOM 3617 N N . TRP A 1 514 ? 48.619 1.208 74.383 1.00 43.29 514 TRP A N 1
ATOM 3618 C CA . TRP A 1 514 ? 49.076 -0.157 74.201 1.00 44.54 514 TRP A CA 1
ATOM 3619 C C . TRP A 1 514 ? 49.385 -0.445 72.739 1.00 45.36 514 TRP A C 1
ATOM 3620 O O . TRP A 1 514 ? 48.621 -0.089 71.846 1.00 44.62 514 TRP A O 1
ATOM 3631 N N . ASN A 1 515 ? 50.526 -1.079 72.501 1.00 47.25 515 ASN A N 1
ATOM 3632 C CA . ASN A 1 515 ? 50.896 -1.428 71.141 1.00 49.62 515 ASN A CA 1
ATOM 3633 C C . ASN A 1 515 ? 50.871 -0.166 70.274 1.00 49.76 515 ASN A C 1
ATOM 3634 O O . ASN A 1 515 ? 50.477 -0.206 69.108 1.00 50.51 515 ASN A O 1
ATOM 3639 N N . GLY A 1 516 ? 51.285 0.953 70.860 1.00 49.75 516 GLY A N 1
ATOM 3640 C CA . GLY A 1 516 ? 51.299 2.208 70.134 1.00 49.84 516 GLY A CA 1
ATOM 3641 C C . GLY A 1 516 ? 49.917 2.753 69.806 1.00 49.89 516 GLY A C 1
ATOM 3642 O O . GLY A 1 516 ? 49.778 3.587 68.911 1.00 49.94 516 GLY A O 1
ATOM 3643 N N . HIS A 1 517 ? 48.896 2.291 70.527 1.00 49.42 517 HIS A N 1
ATOM 3644 C CA . HIS A 1 517 ? 47.525 2.752 70.299 1.00 48.44 517 HIS A CA 1
ATOM 3645 C C . HIS A 1 517 ? 46.857 3.179 71.600 1.00 46.29 517 HIS A C 1
ATOM 3646 O O . HIS A 1 517 ? 47.204 2.693 72.668 1.00 45.37 517 HIS A O 1
ATOM 3653 N N . LEU A 1 518 ? 45.901 4.096 71.490 1.00 44.62 518 LEU A N 1
ATOM 3654 C CA . LEU A 1 518 ? 45.198 4.635 72.649 1.00 42.00 518 LEU A CA 1
ATOM 3655 C C . LEU A 1 518 ? 43.772 4.121 72.723 1.00 40.41 518 LEU A C 1
ATOM 3656 O O . LEU A 1 518 ? 43.159 3.863 71.702 1.00 40.66 518 LEU A O 1
ATOM 3661 N N . ALA A 1 519 ? 43.264 3.948 73.941 1.00 38.44 519 ALA A N 1
ATOM 3662 C CA . ALA A 1 519 ? 41.897 3.492 74.184 1.00 35.89 519 ALA A CA 1
ATOM 3663 C C . ALA A 1 519 ? 41.358 4.310 75.369 1.00 35.41 519 ALA A C 1
ATOM 3664 O O . ALA A 1 519 ? 42.005 4.385 76.418 1.00 34.13 519 ALA A O 1
ATOM 3666 N N . TYR A 1 520 ? 40.178 4.909 75.193 1.00 33.51 520 TYR A N 1
ATOM 3667 C CA . TYR A 1 520 ? 39.561 5.731 76.226 1.00 32.36 520 TYR A CA 1
ATOM 3668 C C . TYR A 1 520 ? 38.599 4.917 77.030 1.00 32.24 520 TYR A C 1
ATOM 3669 O O . TYR A 1 520 ? 37.534 4.561 76.565 1.00 33.70 520 TYR A O 1
ATOM 3678 N N . GLU A 1 521 ? 38.975 4.635 78.262 1.00 32.29 521 GLU A N 1
ATOM 3679 C CA . GLU A 1 521 ? 38.162 3.782 79.107 1.00 32.61 521 GLU A CA 1
ATOM 3680 C C . GLU A 1 521 ? 38.023 4.363 80.485 1.00 31.51 521 GLU A C 1
ATOM 3681 O O . GLU A 1 521 ? 38.583 5.414 80.783 1.00 31.39 521 GLU A O 1
ATOM 3687 N N . VAL A 1 522 ? 37.286 3.664 81.334 1.00 30.91 522 VAL A N 1
ATOM 3688 C CA . VAL A 1 522 ? 37.084 4.134 82.686 1.00 31.40 522 VAL A CA 1
ATOM 3689 C C . VAL A 1 522 ? 37.623 3.151 83.705 1.00 31.68 522 VAL A C 1
ATOM 3690 O O . VAL A 1 522 ? 37.389 1.947 83.623 1.00 33.27 522 VAL A O 1
ATOM 3694 N N . GLN A 1 523 ? 38.371 3.684 84.655 1.00 31.17 523 GLN A N 1
ATOM 3695 C CA . GLN A 1 523 ? 38.944 2.897 85.721 1.00 30.78 523 GLN A CA 1
ATOM 3696 C C . GLN A 1 523 ? 38.015 3.186 86.878 1.00 30.28 523 GLN A C 1
ATOM 3697 O O . GLN A 1 523 ? 37.971 4.315 87.373 1.00 28.98 523 GLN A O 1
ATOM 3703 N N . ALA A 1 524 ? 37.279 2.179 87.316 1.00 29.75 524 ALA A N 1
ATOM 3704 C CA . ALA A 1 524 ? 36.346 2.379 88.417 1.00 31.10 524 ALA A CA 1
ATOM 3705 C C . ALA A 1 524 ? 37.038 2.550 89.778 1.00 31.01 524 ALA A C 1
ATOM 3706 O O . ALA A 1 524 ? 37.917 1.772 90.115 1.00 30.88 524 ALA A O 1
ATOM 3708 N N . VAL A 1 525 ? 36.654 3.581 90.539 1.00 31.74 525 VAL A N 1
ATOM 3709 C CA . VAL A 1 525 ? 37.199 3.797 91.875 1.00 32.35 525 VAL A CA 1
ATOM 3710 C C . VAL A 1 525 ? 36.157 3.235 92.849 1.00 33.41 525 VAL A C 1
ATOM 3711 O O . VAL A 1 525 ? 36.502 2.718 93.923 1.00 34.03 525 VAL A O 1
ATOM 3715 N N . ASP A 1 526 ? 34.879 3.361 92.508 1.00 32.77 526 ASP A N 1
ATOM 3716 C CA . ASP A 1 526 ? 33.850 2.752 93.348 1.00 33.45 526 ASP A CA 1
ATOM 3717 C C . ASP A 1 526 ? 32.782 2.225 92.409 1.00 33.41 526 ASP A C 1
ATOM 3718 O O . ASP A 1 526 ? 32.601 2.743 91.302 1.00 31.87 526 ASP A O 1
ATOM 3723 N N . LEU A 1 527 ? 32.096 1.181 92.856 1.00 33.76 527 LEU A N 1
ATOM 3724 C CA . LEU A 1 527 ? 31.067 0.522 92.063 1.00 35.11 527 LEU A CA 1
ATOM 3725 C C . LEU A 1 527 ? 30.010 -0.047 93.018 1.00 35.92 527 LEU A C 1
ATOM 3726 O O . LEU A 1 527 ? 30.360 -0.599 94.077 1.00 34.45 527 LEU A O 1
ATOM 3731 N N . ARG A 1 528 ? 28.731 0.072 92.644 1.00 36.09 528 ARG A N 1
ATOM 3732 C CA . ARG A 1 528 ? 27.657 -0.404 93.512 1.00 37.06 528 ARG A CA 1
ATOM 3733 C C . ARG A 1 528 ? 26.290 -0.591 92.843 1.00 38.40 528 ARG A C 1
ATOM 3734 O O . ARG A 1 528 ? 26.057 -0.168 91.710 1.00 38.30 528 ARG A O 1
ATOM 3742 N N . LYS A 1 529 ? 25.386 -1.237 93.568 1.00 39.33 529 LYS A N 1
ATOM 3743 C CA . LYS A 1 529 ? 24.024 -1.409 93.095 1.00 41.30 529 LYS A CA 1
ATOM 3744 C C . LYS A 1 529 ? 23.511 0.006 93.330 1.00 41.68 529 LYS A C 1
ATOM 3745 O O . LYS A 1 529 ? 23.835 0.614 94.343 1.00 41.78 529 LYS A O 1
ATOM 3751 N N . PRO A 1 530 ? 22.719 0.554 92.400 1.00 42.48 530 PRO A N 1
ATOM 3752 C CA . PRO A 1 530 ? 22.201 1.921 92.563 1.00 43.23 530 PRO A CA 1
ATOM 3753 C C . PRO A 1 530 ? 21.641 2.197 93.954 1.00 44.00 530 PRO A C 1
ATOM 3754 O O . PRO A 1 530 ? 21.002 1.344 94.549 1.00 43.88 530 PRO A O 1
ATOM 3758 N N . GLU A 1 531 ? 21.886 3.391 94.478 1.00 45.49 531 GLU A N 1
ATOM 3759 C CA . GLU A 1 531 ? 21.397 3.741 95.806 1.00 46.83 531 GLU A CA 1
ATOM 3760 C C . GLU A 1 531 ? 21.134 5.231 95.932 1.00 47.05 531 GLU A C 1
ATOM 3761 O O . GLU A 1 531 ? 21.119 5.969 94.942 1.00 47.18 531 GLU A O 1
ATOM 3767 N N . ALA A 1 532 ? 20.933 5.665 97.170 1.00 46.92 532 ALA A N 1
ATOM 3768 C CA . ALA A 1 532 ? 20.694 7.068 97.452 1.00 46.39 532 ALA A CA 1
ATOM 3769 C C . ALA A 1 532 ? 21.786 7.807 96.700 1.00 45.53 532 ALA A C 1
ATOM 3770 O O . ALA A 1 532 ? 22.933 7.347 96.655 1.00 45.42 532 ALA A O 1
ATOM 3772 N N . LEU A 1 533 ? 21.427 8.936 96.100 1.00 43.90 533 LEU A N 1
ATOM 3773 C CA . LEU A 1 533 ? 22.378 9.732 95.340 1.00 41.88 533 LEU A CA 1
ATOM 3774 C C . LEU A 1 533 ? 22.128 11.178 95.722 1.00 40.22 533 LEU A C 1
ATOM 3775 O O . LEU A 1 533 ? 21.069 11.707 95.437 1.00 39.33 533 LEU A O 1
ATOM 3780 N N . GLU A 1 534 ? 23.091 11.812 96.382 1.00 39.08 534 GLU A N 1
ATOM 3781 C CA . GLU A 1 534 ? 22.937 13.197 96.801 1.00 38.83 534 GLU A CA 1
ATOM 3782 C C . GLU A 1 534 ? 23.149 14.206 95.678 1.00 37.32 534 GLU A C 1
ATOM 3783 O O . GLU A 1 534 ? 23.902 13.958 94.733 1.00 37.73 534 GLU A O 1
ATOM 3789 N N . GLY A 1 535 ? 22.476 15.344 95.779 1.00 35.35 535 GLY A N 1
ATOM 3790 C CA . GLY A 1 535 ? 22.630 16.375 94.776 1.00 34.38 535 GLY A CA 1
ATOM 3791 C C . GLY A 1 535 ? 21.337 16.977 94.282 1.00 33.51 535 GLY A C 1
ATOM 3792 O O . GLY A 1 535 ? 20.253 16.512 94.611 1.00 33.36 535 GLY A O 1
ATOM 3793 N N . GLY A 1 536 ? 21.455 18.018 93.469 1.00 32.53 536 GLY A N 1
ATOM 3794 C CA . GLY A 1 536 ? 20.272 18.661 92.936 1.00 31.56 536 GLY A CA 1
ATOM 3795 C C . GLY A 1 536 ? 19.874 19.837 93.793 1.00 31.39 536 GLY A C 1
ATOM 3796 O O . GLY A 1 536 ? 20.544 20.140 94.775 1.00 31.12 536 GLY A O 1
ATOM 3797 N N . ILE A 1 537 ? 18.781 20.497 93.430 1.00 31.08 537 ILE A N 1
ATOM 3798 C CA . ILE A 1 537 ? 18.302 21.658 94.175 1.00 30.12 537 ILE A CA 1
ATOM 3799 C C . ILE A 1 537 ? 16.993 21.293 94.900 1.00 30.60 537 ILE A C 1
ATOM 3800 O O . ILE A 1 537 ? 16.527 20.145 94.819 1.00 30.52 537 ILE A O 1
ATOM 3805 N N . ALA A 1 538 ? 16.409 22.258 95.607 1.00 29.43 538 ALA A N 1
ATOM 3806 C CA . ALA A 1 538 ? 15.136 22.027 96.298 1.00 29.89 538 ALA A CA 1
ATOM 3807 C C . ALA A 1 538 ? 14.220 21.581 95.156 1.00 28.70 538 ALA A C 1
ATOM 3808 O O . ALA A 1 538 ? 14.016 22.326 94.208 1.00 28.96 538 ALA A O 1
ATOM 3810 N N . PRO A 1 539 ? 13.659 20.366 95.241 1.00 28.36 539 PRO A N 1
ATOM 3811 C CA . PRO A 1 539 ? 12.789 19.858 94.173 1.00 28.20 539 PRO A CA 1
ATOM 3812 C C . PRO A 1 539 ? 11.450 20.552 93.970 1.00 28.14 539 PRO A C 1
ATOM 3813 O O . PRO A 1 539 ? 10.868 21.055 94.914 1.00 28.09 539 PRO A O 1
ATOM 3817 N N . PHE A 1 540 ? 10.995 20.604 92.715 1.00 27.68 540 PHE A N 1
ATOM 3818 C CA . PHE A 1 540 ? 9.700 21.185 92.369 1.00 26.85 540 PHE A CA 1
ATOM 3819 C C . PHE A 1 540 ? 9.082 20.313 91.262 1.00 26.34 540 PHE A C 1
ATOM 3820 O O . PHE A 1 540 ? 7.863 20.286 91.084 1.00 27.90 540 PHE A O 1
ATOM 3828 N N . ALA A 1 541 ? 9.920 19.572 90.542 1.00 25.05 541 ALA A N 1
ATOM 3829 C CA . ALA A 1 541 ? 9.444 18.690 89.481 1.00 23.44 541 ALA A CA 1
ATOM 3830 C C . ALA A 1 541 ? 9.777 17.233 89.861 1.00 23.34 541 ALA A C 1
ATOM 3831 O O . ALA A 1 541 ? 10.945 16.880 90.108 1.00 22.45 541 ALA A O 1
ATOM 3833 N N . TYR A 1 542 ? 8.736 16.403 89.903 1.00 22.82 542 TYR A N 1
ATOM 3834 C CA . TYR A 1 542 ? 8.836 15.010 90.301 1.00 23.20 542 TYR A CA 1
ATOM 3835 C C . TYR A 1 542 ? 8.562 14.026 89.194 1.00 23.58 542 TYR A C 1
ATOM 3836 O O . TYR A 1 542 ? 7.414 13.873 88.769 1.00 23.71 542 TYR A O 1
ATOM 3845 N N . PRO A 1 543 ? 9.612 13.336 88.717 1.00 22.48 543 PRO A N 1
ATOM 3846 C CA . PRO A 1 543 ? 9.482 12.351 87.638 1.00 22.88 543 PRO A CA 1
ATOM 3847 C C . PRO A 1 543 ? 8.469 11.277 87.970 1.00 23.26 543 PRO A C 1
ATOM 3848 O O . PRO A 1 543 ? 8.469 10.733 89.082 1.00 21.46 543 PRO A O 1
ATOM 3852 N N . LEU A 1 544 ? 7.637 10.969 86.982 1.00 24.31 544 LEU A N 1
ATOM 3853 C CA . LEU A 1 544 ? 6.620 9.933 87.088 1.00 26.00 544 LEU A CA 1
ATOM 3854 C C . LEU A 1 544 ? 6.688 9.177 85.759 1.00 26.37 544 LEU A C 1
ATOM 3855 O O . LEU A 1 544 ? 6.783 9.797 84.702 1.00 26.01 544 LEU A O 1
ATOM 3860 N N . PRO A 1 545 ? 6.667 7.834 85.804 1.00 26.41 545 PRO A N 1
ATOM 3861 C CA . PRO A 1 545 ? 6.717 6.993 84.605 1.00 27.60 545 PRO A CA 1
ATOM 3862 C C . PRO A 1 545 ? 5.560 7.349 83.658 1.00 27.84 545 PRO A C 1
ATOM 3863 O O . PRO A 1 545 ? 4.455 7.638 84.116 1.00 27.04 545 PRO A O 1
ATOM 3867 N N . LEU A 1 546 ? 5.816 7.321 82.352 1.00 29.30 546 LEU A N 1
ATOM 3868 C CA . LEU A 1 546 ? 4.782 7.664 81.374 1.00 31.67 546 LEU A CA 1
ATOM 3869 C C . LEU A 1 546 ? 3.491 6.851 81.529 1.00 32.91 546 LEU A C 1
ATOM 3870 O O . LEU A 1 546 ? 2.385 7.396 81.408 1.00 33.44 546 LEU A O 1
ATOM 3875 N N . LEU A 1 547 ? 3.625 5.550 81.778 1.00 33.64 547 LEU A N 1
ATOM 3876 C CA . LEU A 1 547 ? 2.444 4.705 81.946 1.00 34.66 547 LEU A CA 1
ATOM 3877 C C . LEU A 1 547 ? 1.576 5.249 83.073 1.00 34.10 547 LEU A C 1
ATOM 3878 O O . LEU A 1 547 ? 0.369 5.413 82.909 1.00 34.91 547 LEU A O 1
ATOM 3883 N N . GLU A 1 548 ? 2.181 5.523 84.219 1.00 33.45 548 GLU A N 1
ATOM 3884 C CA . GLU A 1 548 ? 1.403 6.052 85.329 1.00 33.39 548 GLU A CA 1
ATOM 3885 C C . GLU A 1 548 ? 0.766 7.385 84.983 1.00 32.69 548 GLU A C 1
ATOM 3886 O O . GLU A 1 548 ? -0.385 7.623 85.318 1.00 33.36 548 GLU A O 1
ATOM 3892 N N . ALA A 1 549 ? 1.507 8.258 84.313 1.00 31.66 549 ALA A N 1
ATOM 3893 C CA . ALA A 1 549 ? 0.979 9.567 83.966 1.00 30.70 549 ALA A CA 1
ATOM 3894 C C . ALA A 1 549 ? -0.241 9.484 83.044 1.00 30.89 549 ALA A C 1
ATOM 3895 O O . ALA A 1 549 ? -1.223 10.210 83.237 1.00 29.81 549 ALA A O 1
ATOM 3897 N N . LEU A 1 550 ? -0.163 8.615 82.039 1.00 30.44 550 LEU A N 1
ATOM 3898 C CA . LEU A 1 550 ? -1.248 8.474 81.079 1.00 31.06 550 LEU A CA 1
ATOM 3899 C C . LEU A 1 550 ? -2.495 7.898 81.720 1.00 30.12 550 LEU A C 1
ATOM 3900 O O . LEU A 1 550 ? -3.598 8.280 81.362 1.00 30.59 550 LEU A O 1
ATOM 3905 N N . ALA A 1 551 ? -2.320 6.995 82.676 1.00 29.69 551 ALA A N 1
ATOM 3906 C CA . ALA A 1 551 ? -3.468 6.408 83.368 1.00 30.26 551 ALA A CA 1
ATOM 3907 C C . ALA A 1 551 ? -4.231 7.518 84.096 1.00 30.40 551 ALA A C 1
ATOM 3908 O O . ALA A 1 551 ? -5.452 7.603 84.009 1.00 30.90 551 ALA A O 1
ATOM 3910 N N . ARG A 1 552 ? -3.500 8.387 84.794 1.00 30.50 552 ARG A N 1
ATOM 3911 C CA . ARG A 1 552 ? -4.134 9.474 85.530 1.00 30.15 552 ARG A CA 1
ATOM 3912 C C . ARG A 1 552 ? -4.770 10.498 84.602 1.00 30.95 552 ARG A C 1
ATOM 3913 O O . ARG A 1 552 ? -5.816 11.068 84.915 1.00 31.83 552 ARG A O 1
ATOM 3921 N N . ALA A 1 553 ? -4.160 10.721 83.448 1.00 31.29 553 ALA A N 1
ATOM 3922 C CA . ALA A 1 553 ? -4.701 11.676 82.505 1.00 32.34 553 ALA A CA 1
ATOM 3923 C C . ALA A 1 553 ? -6.005 11.145 81.898 1.00 33.74 553 ALA A C 1
ATOM 3924 O O . ALA A 1 553 ? -6.902 11.908 81.589 1.00 34.17 553 ALA A O 1
ATOM 3926 N N . ARG A 1 554 ? -6.097 9.837 81.711 1.00 35.02 554 ARG A N 1
ATOM 3927 C CA . ARG A 1 554 ? -7.299 9.265 81.135 1.00 36.21 554 ARG A CA 1
ATOM 3928 C C . ARG A 1 554 ? -8.429 9.280 82.144 1.00 36.08 554 ARG A C 1
ATOM 3929 O O . ARG A 1 554 ? -9.600 9.292 81.770 1.00 35.79 554 ARG A O 1
ATOM 3937 N N . LEU A 1 555 ? -8.052 9.305 83.421 1.00 35.27 555 LEU A N 1
ATOM 3938 C CA . LEU A 1 555 ? -8.976 9.349 84.539 1.00 33.77 555 LEU A CA 1
ATOM 3939 C C . LEU A 1 555 ? -9.489 10.783 84.746 1.00 33.88 555 LEU A C 1
ATOM 3940 O O . LEU A 1 555 ? -10.388 11.017 85.557 1.00 34.53 555 LEU A O 1
ATOM 3945 N N . GLY A 1 556 ? -8.914 11.747 84.029 1.00 33.02 556 GLY A N 1
ATOM 3946 C CA . GLY A 1 556 ? -9.373 13.121 84.163 1.00 31.65 556 GLY A CA 1
ATOM 3947 C C . GLY A 1 556 ? -8.531 14.105 84.965 1.00 31.44 556 GLY A C 1
ATOM 3948 O O . GLY A 1 556 ? -8.975 15.219 85.223 1.00 32.38 556 GLY A O 1
ATOM 3949 N N . GLU A 1 557 ? -7.322 13.722 85.361 1.00 30.75 557 GLU A N 1
ATOM 3950 C CA . GLU A 1 557 ? -6.460 14.624 86.115 1.00 29.34 557 GLU A CA 1
ATOM 3951 C C . GLU A 1 557 ? -6.087 15.835 85.246 1.00 29.37 557 GLU A C 1
ATOM 3952 O O . GLU A 1 557 ? -5.805 15.695 84.058 1.00 29.15 557 GLU A O 1
ATOM 3958 N N . GLY A 1 558 ? -6.136 17.028 85.826 1.00 28.84 558 GLY A N 1
ATOM 3959 C CA . GLY A 1 558 ? -5.754 18.203 85.070 1.00 30.79 558 GLY A CA 1
ATOM 3960 C C . GLY A 1 558 ? -4.329 17.968 84.580 1.00 31.24 558 GLY A C 1
ATOM 3961 O O . GLY A 1 558 ? -3.451 17.642 85.384 1.00 29.15 558 GLY A O 1
ATOM 3962 N N . VAL A 1 559 ? -4.113 18.112 83.272 1.00 32.26 559 VAL A N 1
ATOM 3963 C CA . VAL A 1 559 ? -2.807 17.869 82.675 1.00 33.88 559 VAL A CA 1
ATOM 3964 C C . VAL A 1 559 ? -2.337 18.823 81.586 1.00 34.54 559 VAL A C 1
ATOM 3965 O O . VAL A 1 559 ? -3.136 19.397 80.832 1.00 34.42 559 VAL A O 1
ATOM 3969 N N . TYR A 1 560 ? -1.016 18.943 81.500 1.00 34.79 560 TYR A N 1
ATOM 3970 C CA . TYR A 1 560 ? -0.374 19.780 80.513 1.00 36.26 560 TYR A CA 1
ATOM 3971 C C . TYR A 1 560 ? 0.414 18.945 79.515 1.00 36.96 560 TYR A C 1
ATOM 3972 O O . TYR A 1 560 ? 1.189 18.070 79.898 1.00 37.14 560 TYR A O 1
ATOM 3981 N N . VAL A 1 561 ? 0.174 19.201 78.234 1.00 37.72 561 VAL A N 1
ATOM 3982 C CA . VAL A 1 561 ? 0.882 18.539 77.142 1.00 40.01 561 VAL A CA 1
ATOM 3983 C C . VAL A 1 561 ? 1.413 19.718 76.321 1.00 42.35 561 VAL A C 1
ATOM 3984 O O . VAL A 1 561 ? 0.633 20.541 75.819 1.00 42.45 561 VAL A O 1
ATOM 3988 N N . PRO A 1 562 ? 2.741 19.829 76.181 1.00 44.27 562 PRO A N 1
ATOM 3989 C CA . PRO A 1 562 ? 3.321 20.942 75.410 1.00 46.12 562 PRO A CA 1
ATOM 3990 C C . PRO A 1 562 ? 2.886 21.058 73.946 1.00 48.10 562 PRO A C 1
ATOM 3991 O O . PRO A 1 562 ? 2.623 20.052 73.282 1.00 47.25 562 PRO A O 1
ATOM 3995 N N . GLU A 1 563 ? 2.821 22.298 73.454 1.00 50.87 563 GLU A N 1
ATOM 3996 C CA . GLU A 1 563 ? 2.436 22.564 72.064 1.00 54.40 563 GLU A CA 1
ATOM 3997 C C . GLU A 1 563 ? 3.220 21.688 71.088 1.00 55.82 563 GLU A C 1
ATOM 3998 O O . GLU A 1 563 ? 2.721 21.347 70.025 1.00 55.79 563 GLU A O 1
ATOM 4004 N N . ASP A 1 564 ? 4.450 21.334 71.453 1.00 58.67 564 ASP A N 1
ATOM 4005 C CA . ASP A 1 564 ? 5.287 20.464 70.624 1.00 60.61 564 ASP A CA 1
ATOM 4006 C C . ASP A 1 564 ? 4.643 19.085 70.586 1.00 62.03 564 ASP A C 1
ATOM 4007 O O . ASP A 1 564 ? 3.614 18.847 71.228 1.00 62.64 564 ASP A O 1
ATOM 4012 N N . ASN A 1 565 ? 5.266 18.165 69.860 1.00 63.52 565 ASN A N 1
ATOM 4013 C CA . ASN A 1 565 ? 4.702 16.826 69.723 1.00 64.59 565 ASN A CA 1
ATOM 4014 C C . ASN A 1 565 ? 3.202 16.996 69.530 1.00 64.54 565 ASN A C 1
ATOM 4015 O O . ASN A 1 565 ? 2.405 16.584 70.380 1.00 64.56 565 ASN A O 1
ATOM 4020 N N . PRO A 1 566 ? 2.800 17.639 68.423 1.00 64.23 566 PRO A N 1
ATOM 4021 C CA . PRO A 1 566 ? 1.379 17.851 68.151 1.00 63.36 566 PRO A CA 1
ATOM 4022 C C . PRO A 1 566 ? 0.667 16.521 68.289 1.00 62.42 566 PRO A C 1
ATOM 4023 O O . PRO A 1 566 ? -0.514 16.461 68.605 1.00 62.58 566 PRO A O 1
ATOM 4027 N N . GLU A 1 567 ? 1.414 15.454 68.052 1.00 61.62 567 GLU A N 1
ATOM 4028 C CA . GLU A 1 567 ? 0.882 14.107 68.144 1.00 61.16 567 GLU A CA 1
ATOM 4029 C C . GLU A 1 567 ? 0.390 13.824 69.563 1.00 60.28 567 GLU A C 1
ATOM 4030 O O . GLU A 1 567 ? -0.700 13.293 69.749 1.00 60.13 567 GLU A O 1
ATOM 4036 N N . GLY A 1 568 ? 1.190 14.188 70.562 1.00 59.45 568 GLY A N 1
ATOM 4037 C CA . GLY A 1 568 ? 0.787 13.978 71.941 1.00 58.10 568 GLY A CA 1
ATOM 4038 C C . GLY A 1 568 ? -0.413 14.857 72.248 1.00 57.54 568 GLY A C 1
ATOM 4039 O O . GLY A 1 568 ? -1.381 14.423 72.870 1.00 56.30 568 GLY A O 1
ATOM 4040 N N . LEU A 1 569 ? -0.343 16.104 71.795 1.00 57.38 569 LEU A N 1
ATOM 4041 C CA . LEU A 1 569 ? -1.421 17.052 71.997 1.00 57.95 569 LEU A CA 1
ATOM 4042 C C . LEU A 1 569 ? -2.674 16.518 71.315 1.00 58.61 569 LEU A C 1
ATOM 4043 O O . LEU A 1 569 ? -3.735 16.403 71.935 1.00 58.41 569 LEU A O 1
ATOM 4048 N N . ASP A 1 570 ? -2.543 16.186 70.034 1.00 59.34 570 ASP A N 1
ATOM 4049 C CA . ASP A 1 570 ? -3.661 15.644 69.272 1.00 59.76 570 ASP A CA 1
ATOM 4050 C C . ASP A 1 570 ? -4.249 14.447 70.010 1.00 59.60 570 ASP A C 1
ATOM 4051 O O . ASP A 1 570 ? -5.463 14.377 70.212 1.00 59.76 570 ASP A O 1
ATOM 4056 N N . TYR A 1 571 ? -3.381 13.516 70.401 1.00 58.82 571 TYR A N 1
ATOM 4057 C CA . TYR A 1 571 ? -3.786 12.320 71.131 1.00 58.61 571 TYR A CA 1
ATOM 4058 C C . TYR A 1 571 ? -4.568 12.710 72.380 1.00 58.79 571 TYR A C 1
ATOM 4059 O O . TYR A 1 571 ? -5.642 12.165 72.649 1.00 58.54 571 TYR A O 1
ATOM 4068 N N . ALA A 1 572 ? -4.013 13.652 73.144 1.00 58.41 572 ALA A N 1
ATOM 4069 C CA . ALA A 1 572 ? -4.653 14.133 74.365 1.00 58.30 572 ALA A CA 1
ATOM 4070 C C . ALA A 1 572 ? -6.059 14.646 74.044 1.00 58.21 572 ALA A C 1
ATOM 4071 O O . ALA A 1 572 ? -7.034 14.213 74.656 1.00 57.66 572 ALA A O 1
ATOM 4073 N N . TRP A 1 573 ? -6.146 15.575 73.087 1.00 58.29 573 TRP A N 1
ATOM 4074 C CA . TRP A 1 573 ? -7.425 16.145 72.654 1.00 58.09 573 TRP A CA 1
ATOM 4075 C C . TRP A 1 573 ? -8.329 15.001 72.193 1.00 57.60 573 TRP A C 1
ATOM 4076 O O . TRP A 1 573 ? -9.462 14.844 72.659 1.00 57.39 573 TRP A O 1
ATOM 4087 N N . LYS A 1 574 ? -7.788 14.211 71.272 1.00 56.92 574 LYS A N 1
ATOM 4088 C CA . LYS A 1 574 ? -8.444 13.051 70.675 1.00 56.21 574 LYS A CA 1
ATOM 4089 C C . LYS A 1 574 ? -8.558 11.916 71.693 1.00 54.97 574 LYS A C 1
ATOM 4090 O O . LYS A 1 574 ? -8.352 10.754 71.346 1.00 55.93 574 LYS A O 1
ATOM 4096 N N . ALA A 1 575 ? -8.868 12.247 72.944 1.00 53.06 575 ALA A N 1
ATOM 4097 C CA . ALA A 1 575 ? -8.995 11.240 74.002 1.00 50.80 575 ALA A CA 1
ATOM 4098 C C . ALA A 1 575 ? -9.621 11.825 75.264 1.00 49.11 575 ALA A C 1
ATOM 4099 O O . ALA A 1 575 ? -9.762 11.139 76.268 1.00 49.27 575 ALA A O 1
ATOM 4101 N N . GLY A 1 576 ? -9.973 13.103 75.214 1.00 47.56 576 GLY A N 1
ATOM 4102 C CA . GLY A 1 576 ? -10.605 13.744 76.357 1.00 46.19 576 GLY A CA 1
ATOM 4103 C C . GLY A 1 576 ? -9.807 14.157 77.594 1.00 45.34 576 GLY A C 1
ATOM 4104 O O . GLY A 1 576 ? -10.391 14.264 78.686 1.00 45.17 576 GLY A O 1
ATOM 4105 N N . PHE A 1 577 ? -8.504 14.404 77.465 1.00 43.33 577 PHE A N 1
ATOM 4106 C CA . PHE A 1 577 ? -7.724 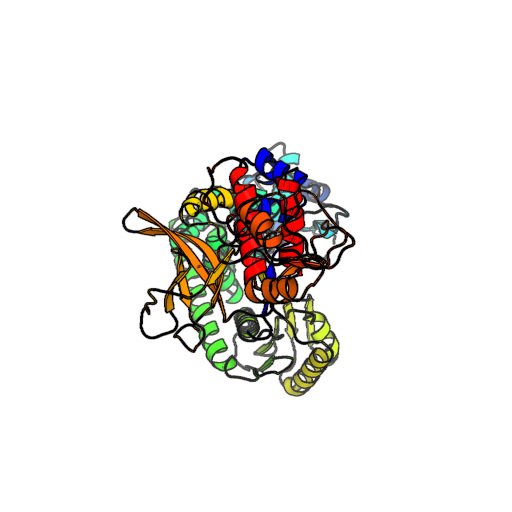14.814 78.638 1.00 41.67 577 PHE A CA 1
ATOM 4107 C C . PHE A 1 577 ? -8.181 16.191 79.081 1.00 41.00 577 PHE A C 1
ATOM 4108 O O . PHE A 1 577 ? -8.611 17.007 78.262 1.00 41.73 577 PHE A O 1
ATOM 4116 N N . ARG A 1 578 ? -8.087 16.446 80.381 1.00 39.63 578 ARG A N 1
ATOM 4117 C CA . ARG A 1 578 ? -8.441 17.744 80.924 1.00 38.92 578 ARG A CA 1
ATOM 4118 C C . ARG A 1 578 ? -7.172 18.621 80.773 1.00 39.17 578 ARG A C 1
ATOM 4119 O O . ARG A 1 578 ? -6.400 18.810 81.721 1.00 38.54 578 ARG A O 1
ATOM 4127 N N . LEU A 1 579 ? -6.966 19.128 79.557 1.00 39.74 579 LEU A N 1
ATOM 4128 C CA . LEU A 1 579 ? -5.816 19.977 79.221 1.00 39.59 579 LEU A CA 1
ATOM 4129 C C . LEU A 1 579 ? -5.785 21.314 79.932 1.00 39.07 579 LEU A C 1
ATOM 4130 O O . LEU A 1 579 ? -6.787 22.031 79.976 1.00 38.52 579 LEU A O 1
ATOM 4135 N N . LEU A 1 580 ? -4.612 21.644 80.470 1.00 37.35 580 LEU A N 1
ATOM 4136 C CA . LEU A 1 580 ? -4.396 22.885 81.197 1.00 37.13 580 LEU A CA 1
ATOM 4137 C C . LEU A 1 580 ? -3.005 23.452 80.916 1.00 37.04 580 LEU A C 1
ATOM 4138 O O . LEU A 1 580 ? -2.121 22.756 80.408 1.00 36.84 580 LEU A O 1
ATOM 4143 N N . PRO A 1 581 ? -2.801 24.740 81.223 1.00 37.80 581 PRO A N 1
ATOM 4144 C CA . PRO A 1 581 ? -1.494 25.367 81.009 1.00 37.56 581 PRO A CA 1
ATOM 4145 C C . PRO A 1 581 ? -0.628 24.892 82.186 1.00 37.12 581 PRO A C 1
ATOM 4146 O O . PRO A 1 581 ? -1.131 24.705 83.305 1.00 36.49 581 PRO A O 1
ATOM 4150 N N . PRO A 1 582 ? 0.678 24.709 81.953 1.00 36.79 582 PRO A N 1
ATOM 4151 C CA . PRO A 1 582 ? 1.634 24.241 82.968 1.00 36.09 582 PRO A CA 1
ATOM 4152 C C . PRO A 1 582 ? 1.568 24.884 84.356 1.00 36.49 582 PRO A C 1
ATOM 4153 O O . PRO A 1 582 ? 1.719 24.201 85.372 1.00 35.83 582 PRO A O 1
ATOM 4157 N N . GLU A 1 583 ? 1.349 26.192 84.413 1.00 36.76 583 GLU A N 1
ATOM 4158 C CA . GLU A 1 583 ? 1.283 26.873 85.702 1.00 36.81 583 GLU A CA 1
ATOM 4159 C C . GLU A 1 583 ? 0.048 26.433 86.513 1.00 36.67 583 GLU A C 1
ATOM 4160 O O . GLU A 1 583 ? -0.065 26.740 87.707 1.00 35.27 583 GLU A O 1
ATOM 4166 N N . GLU A 1 584 ? -0.890 25.727 85.890 1.00 35.48 584 GLU A N 1
ATOM 4167 C CA . GLU A 1 584 ? -2.019 25.280 86.693 1.00 35.96 584 GLU A CA 1
ATOM 4168 C C . GLU A 1 584 ? -2.194 23.759 86.753 1.00 33.57 584 GLU A C 1
ATOM 4169 O O . GLU A 1 584 ? -2.817 23.252 87.677 1.00 34.10 584 GLU A O 1
ATOM 4175 N N . ALA A 1 585 ? -1.640 23.031 85.794 1.00 30.82 585 ALA A N 1
ATOM 4176 C CA . ALA A 1 585 ? -1.722 21.573 85.836 1.00 28.16 585 ALA A CA 1
ATOM 4177 C C . ALA A 1 585 ? -0.677 21.009 86.827 1.00 26.50 585 ALA A C 1
ATOM 4178 O O . ALA A 1 585 ? 0.491 21.405 86.810 1.00 24.60 585 ALA A O 1
ATOM 4180 N N . GLY A 1 586 ? -1.099 20.091 87.685 1.00 24.79 586 GLY A N 1
ATOM 4181 C CA . GLY A 1 586 ? -0.162 19.466 88.600 1.00 23.91 586 GLY A CA 1
ATOM 4182 C C . GLY A 1 586 ? 0.508 18.241 87.961 1.00 24.15 586 GLY A C 1
ATOM 4183 O O . GLY A 1 586 ? 1.330 17.562 88.595 1.00 23.92 586 GLY A O 1
ATOM 4184 N N . LEU A 1 587 ? 0.155 17.940 86.708 1.00 23.87 587 LEU A N 1
ATOM 4185 C CA . LEU A 1 587 ? 0.731 16.790 85.999 1.00 24.35 587 LEU A CA 1
ATOM 4186 C C . LEU A 1 587 ? 1.190 17.217 84.609 1.00 25.62 587 LEU A C 1
ATOM 4187 O O . LEU A 1 587 ? 0.422 17.834 83.871 1.00 25.70 587 LEU A O 1
ATOM 4192 N N . TRP A 1 588 ? 2.427 16.889 84.243 1.00 26.01 588 TRP A N 1
ATOM 4193 C CA . TRP A 1 588 ? 2.945 17.289 82.927 1.00 26.72 588 TRP A CA 1
ATOM 4194 C C . TRP A 1 588 ? 3.345 16.076 82.125 1.00 26.70 588 TRP A C 1
ATOM 4195 O O . TRP A 1 588 ? 3.858 15.097 82.675 1.00 27.06 588 TRP A O 1
ATOM 4206 N N . LEU A 1 589 ? 3.122 16.134 80.820 1.00 27.05 589 LEU A N 1
ATOM 4207 C CA . LEU A 1 589 ? 3.476 15.022 79.954 1.00 28.14 589 LEU A CA 1
ATOM 4208 C C . LEU A 1 589 ? 4.637 15.433 79.061 1.00 28.73 589 LEU A C 1
ATOM 4209 O O . LEU A 1 589 ? 5.015 14.711 78.152 1.00 29.00 589 LEU A O 1
ATOM 4214 N N . GLY A 1 590 ? 5.186 16.613 79.326 1.00 28.79 590 GLY A N 1
ATOM 4215 C CA . GLY A 1 590 ? 6.277 17.111 78.529 1.00 29.15 590 GLY A CA 1
ATOM 4216 C C . GLY A 1 590 ? 6.817 18.319 79.246 1.00 30.30 590 GLY A C 1
ATOM 4217 O O . GLY A 1 590 ? 6.338 18.671 80.335 1.00 29.97 590 GLY A O 1
ATOM 4218 N N . LEU A 1 591 ? 7.800 18.965 78.628 1.00 30.69 591 LEU A N 1
ATOM 4219 C CA . LEU A 1 591 ? 8.456 20.112 79.226 1.00 32.00 591 LEU A CA 1
ATOM 4220 C C . LEU A 1 591 ? 7.975 21.446 78.675 1.00 32.71 591 LEU A C 1
ATOM 4221 O O . LEU A 1 591 ? 7.896 21.631 77.461 1.00 32.72 591 LEU A O 1
ATOM 4226 N N . PRO A 1 592 ? 7.636 22.392 79.561 1.00 33.51 592 PRO A N 1
ATOM 4227 C CA . PRO A 1 592 ? 7.198 23.659 78.979 1.00 34.61 592 PRO A CA 1
ATOM 4228 C C . PRO A 1 592 ? 8.377 24.396 78.330 1.00 35.95 592 PRO A C 1
ATOM 4229 O O . PRO A 1 592 ? 9.547 24.094 78.592 1.00 35.32 592 PRO A O 1
ATOM 4233 N N . PRO A 1 593 ? 8.081 25.361 77.453 1.00 36.92 593 PRO A N 1
ATOM 4234 C CA . PRO A 1 593 ? 9.143 26.116 76.784 1.00 37.13 593 PRO A CA 1
ATOM 4235 C C . PRO A 1 593 ? 9.925 27.050 77.705 1.00 37.16 593 PRO A C 1
ATOM 4236 O O . PRO A 1 593 ? 11.134 27.227 77.540 1.00 37.18 593 PRO A O 1
ATOM 4240 N N . ARG A 1 594 ? 9.239 27.657 78.666 1.00 37.28 594 ARG A N 1
ATOM 4241 C CA . ARG A 1 594 ? 9.885 28.576 79.588 1.00 38.22 594 ARG A CA 1
ATOM 4242 C C . ARG A 1 594 ? 9.607 28.193 81.025 1.00 37.91 594 ARG A C 1
ATOM 4243 O O . ARG A 1 594 ? 8.673 27.467 81.309 1.00 37.89 594 ARG A O 1
ATOM 4251 N N . PRO A 1 595 ? 10.410 28.696 81.958 1.00 37.99 595 PRO A N 1
ATOM 4252 C CA . PRO A 1 595 ? 10.174 28.335 83.351 1.00 38.35 595 PRO A CA 1
ATOM 4253 C C . PRO A 1 595 ? 8.771 28.540 83.919 1.00 39.82 595 PRO A C 1
ATOM 4254 O O . PRO A 1 595 ? 8.046 29.482 83.566 1.00 39.15 595 PRO A O 1
ATOM 4258 N N . VAL A 1 596 ? 8.400 27.610 84.794 1.00 39.66 596 VAL A N 1
ATOM 4259 C CA . VAL A 1 596 ? 7.130 27.645 85.493 1.00 40.55 596 VAL A CA 1
ATOM 4260 C C . VAL A 1 596 ? 7.487 27.184 86.907 1.00 41.28 596 VAL A C 1
ATOM 4261 O O . VAL A 1 596 ? 7.530 25.981 87.188 1.00 41.37 596 VAL A O 1
ATOM 4265 N N . LEU A 1 597 ? 7.782 28.151 87.772 1.00 41.07 597 LEU A N 1
ATOM 4266 C CA . LEU A 1 597 ? 8.191 27.877 89.148 1.00 42.10 597 LEU A CA 1
ATOM 4267 C C . LEU A 1 597 ? 7.079 28.138 90.165 1.00 42.80 597 LEU A C 1
ATOM 4268 O O . LEU A 1 597 ? 6.020 28.641 89.811 1.00 42.18 597 LEU A O 1
ATOM 4273 N N . GLY A 1 598 ? 7.326 27.803 91.430 1.00 43.78 598 GLY A N 1
ATOM 4274 C CA . GLY A 1 598 ? 6.286 27.963 92.435 1.00 46.20 598 GLY A CA 1
ATOM 4275 C C . GLY A 1 598 ? 5.142 27.064 91.977 1.00 47.26 598 GLY A C 1
ATOM 4276 O O . GLY A 1 598 ? 3.972 27.456 91.931 1.00 47.65 598 GLY A O 1
ATOM 4277 N N . ARG A 1 599 ? 5.506 25.830 91.650 1.00 47.64 599 ARG A N 1
ATOM 4278 C CA . ARG A 1 599 ? 4.582 24.842 91.118 1.00 47.61 599 ARG A CA 1
ATOM 4279 C C . ARG A 1 599 ? 4.390 23.576 91.930 1.00 45.73 599 ARG A C 1
ATOM 4280 O O . ARG A 1 599 ? 3.329 23.357 92.518 1.00 48.04 599 ARG A O 1
ATOM 4288 N N . ARG A 1 600 ? 5.425 22.750 91.942 1.00 42.06 600 ARG A N 1
ATOM 4289 C CA . ARG A 1 600 ? 5.407 21.442 92.596 1.00 38.92 600 ARG A CA 1
ATOM 4290 C C . ARG A 1 600 ? 4.504 20.608 91.701 1.00 35.54 600 ARG A C 1
ATOM 4291 O O . ARG A 1 600 ? 3.266 20.593 91.835 1.00 34.62 600 ARG A O 1
ATOM 4299 N N . VAL A 1 601 ? 5.142 19.930 90.759 1.00 31.29 601 VAL A N 1
ATOM 4300 C CA . VAL A 1 601 ? 4.418 19.134 89.786 1.00 28.25 601 VAL A CA 1
ATOM 4301 C C . VAL A 1 601 ? 5.032 17.768 89.558 1.00 27.04 601 VAL A C 1
ATOM 4302 O O . VAL A 1 601 ? 6.167 17.497 89.973 1.00 24.64 601 VAL A O 1
ATOM 4306 N N . GLU A 1 602 ? 4.266 16.905 88.894 1.00 26.27 602 GLU A N 1
ATOM 4307 C CA . GLU A 1 602 ? 4.737 15.563 88.572 1.00 25.35 602 GLU A CA 1
ATOM 4308 C C . GLU A 1 602 ? 4.943 15.594 87.077 1.00 24.74 602 GLU A C 1
ATOM 4309 O O . GLU A 1 602 ? 4.080 16.067 86.325 1.00 23.81 602 GLU A O 1
ATOM 4315 N N . VAL A 1 603 ? 6.106 15.119 86.651 1.00 22.94 603 VAL A N 1
ATOM 4316 C CA . VAL A 1 603 ? 6.437 15.183 85.254 1.00 22.36 603 VAL A CA 1
ATOM 4317 C C . VAL A 1 603 ? 6.763 13.854 84.637 1.00 23.87 603 VAL A C 1
ATOM 4318 O O . VAL A 1 603 ? 7.526 13.062 85.183 1.00 24.55 603 VAL A O 1
ATOM 4322 N N . ALA A 1 604 ? 6.155 13.612 83.490 1.00 24.71 604 ALA A N 1
ATOM 4323 C CA . ALA A 1 604 ? 6.389 12.395 82.744 1.00 26.19 604 ALA A CA 1
ATOM 4324 C C . ALA A 1 604 ? 6.859 12.872 81.369 1.00 27.61 604 ALA A C 1
ATOM 4325 O O . ALA A 1 604 ? 6.589 14.006 80.967 1.00 26.52 604 ALA A O 1
ATOM 4327 N N . LEU A 1 605 ? 7.587 12.023 80.663 1.00 29.98 605 LEU A N 1
ATOM 4328 C CA . LEU A 1 605 ? 8.051 12.389 79.335 1.00 33.41 605 LEU A CA 1
ATOM 4329 C C . LEU A 1 605 ? 7.404 11.396 78.414 1.00 35.94 605 LEU A C 1
ATOM 4330 O O . LEU A 1 605 ? 6.556 11.728 77.578 1.00 36.11 605 LEU A O 1
ATOM 4335 N N . GLY A 1 606 ? 7.816 10.158 78.614 1.00 39.74 606 GLY A N 1
ATOM 4336 C CA . GLY A 1 606 ? 7.305 9.075 77.822 1.00 46.11 606 GLY A CA 1
ATOM 4337 C C . GLY A 1 606 ? 8.239 7.889 77.714 1.00 49.85 606 GLY A C 1
ATOM 4338 O O . GLY A 1 606 ? 9.145 7.684 78.536 1.00 50.12 606 GLY A O 1
ATOM 4339 N N . ARG A 1 607 ? 7.973 7.099 76.680 1.00 53.63 607 ARG A N 1
ATOM 4340 C CA . ARG A 1 607 ? 8.714 5.892 76.361 1.00 56.99 607 ARG A CA 1
ATOM 4341 C C . ARG A 1 607 ? 8.811 5.905 74.832 1.00 58.23 607 ARG A C 1
ATOM 4342 O O . ARG A 1 607 ? 9.772 5.386 74.242 1.00 59.23 607 ARG A O 1
ATOM 4350 N N . GLU A 1 608 ? 7.801 6.516 74.208 1.00 58.87 608 GLU A N 1
ATOM 4351 C CA . GLU A 1 608 ? 7.725 6.668 72.748 1.00 58.91 608 GLU A CA 1
ATOM 4352 C C . GLU A 1 608 ? 7.225 8.091 72.476 1.00 57.76 608 GLU A C 1
ATOM 4353 O O . GLU A 1 608 ? 6.941 8.460 71.333 1.00 58.17 608 GLU A O 1
ATOM 4359 N N . ALA A 1 609 ? 7.114 8.876 73.546 1.00 55.66 609 ALA A N 1
ATOM 4360 C CA . ALA A 1 609 ? 6.657 10.246 73.444 1.00 53.80 609 ALA A CA 1
ATOM 4361 C C . ALA A 1 609 ? 7.723 11.047 72.714 1.00 52.85 609 ALA A C 1
ATOM 4362 O O . ALA A 1 609 ? 8.897 10.664 72.677 1.00 50.92 609 ALA A O 1
ATOM 4364 N N . ARG A 1 610 ? 7.297 12.154 72.118 1.00 52.07 610 ARG A N 1
ATOM 4365 C CA . ARG A 1 610 ? 8.213 13.018 71.413 1.00 51.87 610 ARG A CA 1
ATOM 4366 C C . ARG A 1 610 ? 9.067 13.767 72.432 1.00 50.41 610 ARG A C 1
ATOM 4367 O O . ARG A 1 610 ? 10.201 14.115 72.153 1.00 49.30 610 ARG A O 1
ATOM 4375 N N . ALA A 1 611 ? 8.507 14.010 73.613 1.00 49.14 611 ALA A N 1
ATOM 4376 C CA . ALA A 1 611 ? 9.231 14.700 74.673 1.00 48.34 611 ALA A CA 1
ATOM 4377 C C . ALA A 1 611 ? 10.534 13.944 74.919 1.00 47.54 611 ALA A C 1
ATOM 4378 O O . ALA A 1 611 ? 11.611 14.533 74.964 1.00 47.22 611 ALA A O 1
ATOM 4380 N N . ARG A 1 612 ? 10.422 12.635 75.069 1.00 46.81 612 ARG A N 1
ATOM 4381 C CA . ARG A 1 612 ? 11.575 11.803 75.307 1.00 47.39 612 ARG A CA 1
ATOM 4382 C C . ARG A 1 612 ? 12.611 11.950 74.201 1.00 48.68 612 ARG A C 1
ATOM 4383 O O . ARG A 1 612 ? 13.797 11.703 74.408 1.00 47.52 612 ARG A O 1
ATOM 4391 N N . LEU A 1 613 ? 12.157 12.346 73.019 1.00 50.56 613 LEU A N 1
ATOM 4392 C CA . LEU A 1 613 ? 13.070 12.521 71.908 1.00 52.08 613 LEU A CA 1
ATOM 4393 C C . LEU A 1 613 ? 13.956 13.738 72.073 1.00 52.86 613 LEU A C 1
ATOM 4394 O O . LEU A 1 613 ? 14.064 14.575 71.185 1.00 52.96 613 LEU A O 1
ATOM 4399 N N . SER A 1 614 ? 14.562 13.818 73.263 1.00 53.53 614 SER A N 1
ATOM 4400 C CA . SER A 1 614 ? 15.526 14.848 73.656 1.00 52.47 614 SER A CA 1
ATOM 4401 C C . SER A 1 614 ? 16.734 13.930 73.840 1.00 52.63 614 SER A C 1
ATOM 4402 O O . SER A 1 614 ? 17.755 14.268 74.445 1.00 52.29 614 SER A O 1
ATOM 4405 N N . ALA A 1 615 ? 16.556 12.731 73.307 1.00 52.45 615 ALA A N 1
ATOM 4406 C CA . ALA A 1 615 ? 17.552 11.692 73.312 1.00 53.02 615 ALA A CA 1
ATOM 4407 C C . ALA A 1 615 ? 18.218 11.598 71.929 1.00 53.61 615 ALA A C 1
ATOM 4408 O O . ALA A 1 615 ? 19.015 10.696 71.686 1.00 53.64 615 ALA A O 1
ATOM 4410 N N . PRO A 1 616 ? 17.907 12.523 71.001 1.00 54.23 616 PRO A N 1
ATOM 4411 C CA . PRO A 1 616 ? 18.578 12.366 69.708 1.00 55.39 616 PRO A CA 1
ATOM 4412 C C . PRO A 1 616 ? 19.987 12.955 69.672 1.00 55.86 616 PRO A C 1
ATOM 4413 O O . PRO A 1 616 ? 20.252 14.010 70.240 1.00 55.39 616 PRO A O 1
ATOM 4417 N N . PRO A 1 617 ? 20.906 12.271 68.984 1.00 56.89 617 PRO A N 1
ATOM 4418 C CA . PRO A 1 617 ? 22.293 12.729 68.874 1.00 57.57 617 PRO A CA 1
ATOM 4419 C C . PRO A 1 617 ? 22.319 14.086 68.205 1.00 58.00 617 PRO A C 1
ATOM 4420 O O . PRO A 1 617 ? 21.647 14.297 67.200 1.00 57.69 617 PRO A O 1
ATOM 4424 N N . VAL A 1 618 ? 23.097 14.998 68.774 1.00 58.63 618 VAL A N 1
ATOM 4425 C CA . VAL A 1 618 ? 23.201 16.370 68.281 1.00 59.86 618 VAL A CA 1
ATOM 4426 C C . VAL A 1 618 ? 24.050 16.608 67.025 1.00 60.47 618 VAL A C 1
ATOM 4427 O O . VAL A 1 618 ? 24.181 15.741 66.152 1.00 59.41 618 VAL A O 1
ATOM 4431 N N . LEU A 1 619 ? 24.610 17.822 66.965 1.00 61.52 619 LEU A N 1
ATOM 4432 C CA . LEU A 1 619 ? 25.488 18.279 65.881 1.00 61.99 619 LEU A CA 1
ATOM 4433 C C . LEU A 1 619 ? 26.685 18.999 66.523 1.00 62.25 619 LEU A C 1
ATOM 4434 O O . LEU A 1 619 ? 27.008 20.140 66.215 1.00 62.16 619 LEU A O 1
ATOM 4439 N N . HIS A 1 620 ? 27.293 18.262 67.449 1.00 62.73 620 HIS A N 1
ATOM 4440 C CA . HIS A 1 620 ? 28.474 18.584 68.254 1.00 62.97 620 HIS A CA 1
ATOM 4441 C C . HIS A 1 620 ? 29.222 19.895 68.218 1.00 63.14 620 HIS A C 1
ATOM 4442 O O . HIS A 1 620 ? 28.763 20.902 67.692 1.00 63.23 620 HIS A O 1
ATOM 4449 N N . THR A 1 621 ? 30.411 19.810 68.817 1.00 63.19 621 THR A N 1
ATOM 4450 C CA . THR A 1 621 ? 31.397 20.870 68.972 1.00 63.27 621 THR A CA 1
ATOM 4451 C C . THR A 1 621 ? 30.912 22.177 69.627 1.00 62.34 621 THR A C 1
ATOM 4452 O O . THR A 1 621 ? 31.252 22.427 70.789 1.00 63.56 621 THR A O 1
ATOM 4456 N N . PRO A 1 622 ? 30.116 23.021 68.944 1.00 60.72 622 PRO A N 1
ATOM 4457 C CA . PRO A 1 622 ? 29.770 24.198 69.746 1.00 58.74 622 PRO A CA 1
ATOM 4458 C C . PRO A 1 622 ? 29.102 23.887 71.080 1.00 56.95 622 PRO A C 1
ATOM 4459 O O . PRO A 1 622 ? 29.201 22.760 71.598 1.00 55.76 622 PRO A O 1
ATOM 4463 N N . GLU A 1 623 ? 28.427 24.900 71.630 1.00 54.23 623 GLU A N 1
ATOM 4464 C CA . GLU A 1 623 ? 27.731 24.750 72.896 1.00 50.67 623 GLU A CA 1
ATOM 4465 C C . GLU A 1 623 ? 26.578 23.770 72.733 1.00 48.34 623 GLU A C 1
ATOM 4466 O O . GLU A 1 623 ? 25.665 23.703 73.562 1.00 48.20 623 GLU A O 1
ATOM 4472 N N . ALA A 1 624 ? 26.631 23.014 71.644 1.00 45.08 624 ALA A N 1
ATOM 4473 C CA . ALA A 1 624 ? 25.633 21.997 71.374 1.00 42.32 624 ALA A CA 1
ATOM 4474 C C . ALA A 1 624 ? 25.902 20.921 72.421 1.00 40.36 624 ALA A C 1
ATOM 4475 O O . ALA A 1 624 ? 25.007 20.174 72.818 1.00 40.81 624 ALA A O 1
ATOM 4477 N N . ARG A 1 625 ? 27.154 20.854 72.860 1.00 37.94 625 ARG A N 1
ATOM 4478 C CA . ARG A 1 625 ? 27.563 19.880 73.859 1.00 36.10 625 ARG A CA 1
ATOM 4479 C C . ARG A 1 625 ? 27.014 20.261 75.232 1.00 34.39 625 ARG A C 1
ATOM 4480 O O . ARG A 1 625 ? 26.788 19.397 76.077 1.00 32.80 625 ARG A O 1
ATOM 4488 N N . LEU A 1 626 ? 26.806 21.559 75.457 1.00 32.83 626 LEU A N 1
ATOM 4489 C CA . LEU A 1 626 ? 26.246 22.008 76.726 1.00 32.40 626 LEU A CA 1
ATOM 4490 C C . LEU A 1 626 ? 24.804 21.466 76.746 1.00 31.77 626 LEU A C 1
ATOM 4491 O O . LEU A 1 626 ? 24.338 20.910 77.744 1.00 31.39 626 LEU A O 1
ATOM 4496 N N . LYS A 1 627 ? 24.113 21.604 75.622 1.00 31.03 627 LYS A N 1
ATOM 4497 C CA . LYS A 1 627 ? 22.732 21.141 75.532 1.00 31.72 627 LYS A CA 1
ATOM 4498 C C . LYS A 1 627 ? 22.666 19.653 75.771 1.00 30.60 627 LYS A C 1
ATOM 4499 O O . LYS A 1 627 ? 21.823 19.159 76.527 1.00 29.63 627 LYS A O 1
ATOM 4505 N N . ALA A 1 628 ? 23.567 18.947 75.104 1.00 29.42 628 ALA A N 1
ATOM 4506 C CA . ALA A 1 628 ? 23.645 17.504 75.218 1.00 29.25 628 ALA A CA 1
ATOM 4507 C C . ALA A 1 628 ? 23.866 17.082 76.661 1.00 28.61 628 ALA A C 1
ATOM 4508 O O . ALA A 1 628 ? 23.297 16.092 77.107 1.00 28.10 628 ALA A O 1
ATOM 4510 N N . LEU A 1 629 ? 24.706 17.811 77.393 1.00 27.33 629 LEU A N 1
ATOM 4511 C CA . LEU A 1 629 ? 24.929 17.448 78.797 1.00 26.88 629 LEU A CA 1
ATOM 4512 C C . LEU A 1 629 ? 23.619 17.579 79.598 1.00 26.47 629 LEU A C 1
ATOM 4513 O O . LEU A 1 629 ? 23.261 16.694 80.388 1.00 26.10 629 LEU A O 1
ATOM 4518 N N . VAL A 1 630 ? 22.917 18.689 79.399 1.00 26.09 630 VAL A N 1
ATOM 4519 C CA . VAL A 1 630 ? 21.654 18.929 80.093 1.00 26.31 630 VAL A CA 1
ATOM 4520 C C . VAL A 1 630 ? 20.625 17.840 79.753 1.00 25.96 630 VAL A C 1
ATOM 4521 O O . VAL A 1 630 ? 19.933 17.329 80.643 1.00 26.23 630 VAL A O 1
ATOM 4525 N N . HIS A 1 631 ? 20.552 17.466 78.480 1.00 26.72 631 HIS A N 1
ATOM 4526 C CA . HIS A 1 631 ? 19.638 16.403 78.038 1.00 27.60 631 HIS A CA 1
ATOM 4527 C C . HIS A 1 631 ? 19.924 15.074 78.714 1.00 27.91 631 HIS A C 1
ATOM 4528 O O . HIS A 1 631 ? 19.015 14.427 79.239 1.00 27.92 631 HIS A O 1
ATOM 4535 N N . ARG A 1 632 ? 21.186 14.659 78.709 1.00 27.42 632 ARG A N 1
ATOM 4536 C CA . ARG A 1 632 ? 21.571 13.402 79.341 1.00 28.13 632 ARG A CA 1
ATOM 4537 C C . ARG A 1 632 ? 21.240 13.459 80.845 1.00 26.92 632 ARG A C 1
ATOM 4538 O O . ARG A 1 632 ? 20.817 12.458 81.446 1.00 25.98 632 ARG A O 1
ATOM 4546 N N . ARG A 1 633 ? 21.449 14.621 81.461 1.00 26.32 633 ARG A N 1
ATOM 4547 C CA . ARG A 1 633 ? 21.110 14.787 82.884 1.00 26.84 633 ARG A CA 1
ATOM 4548 C C . ARG A 1 633 ? 19.606 14.607 83.080 1.00 25.85 633 ARG A C 1
ATOM 4549 O O . ARG A 1 633 ? 19.177 13.869 83.962 1.00 26.28 633 ARG A O 1
ATOM 4557 N N . LEU A 1 634 ? 18.815 15.289 82.253 1.00 25.19 634 LEU A N 1
ATOM 4558 C CA . LEU A 1 634 ? 17.352 15.203 82.356 1.00 24.93 634 LEU A CA 1
ATOM 4559 C C . LEU A 1 634 ? 16.877 13.772 82.271 1.00 24.25 634 LEU A C 1
ATOM 4560 O O . LEU A 1 634 ? 16.125 13.303 83.125 1.00 23.32 634 LEU A O 1
ATOM 4565 N N . LEU A 1 635 ? 17.318 13.077 81.224 1.00 24.69 635 LEU A N 1
ATOM 4566 C CA . LEU A 1 635 ? 16.950 11.681 81.029 1.00 24.09 635 LEU A CA 1
ATOM 4567 C C . LEU A 1 635 ? 17.401 10.821 82.178 1.00 24.83 635 LEU A C 1
ATOM 4568 O O . LEU A 1 635 ? 16.664 9.936 82.605 1.00 24.72 635 LEU A O 1
ATOM 4573 N N . PHE A 1 636 ? 18.627 11.050 82.662 1.00 23.98 636 PHE A N 1
ATOM 4574 C CA . PHE A 1 636 ? 19.150 10.245 83.769 1.00 23.54 636 PHE A CA 1
ATOM 4575 C C . PHE A 1 636 ? 18.322 10.459 85.026 1.00 23.58 636 PHE A C 1
ATOM 4576 O O . PHE A 1 636 ? 17.899 9.493 85.646 1.00 22.74 636 PHE A O 1
ATOM 4584 N N . ALA A 1 637 ? 18.105 11.724 85.406 1.00 23.50 637 ALA A N 1
ATOM 4585 C CA . ALA A 1 637 ? 17.320 12.022 86.602 1.00 24.20 637 ALA A CA 1
ATOM 4586 C C . ALA A 1 637 ? 15.875 11.559 86.445 1.00 24.43 637 ALA A C 1
ATOM 4587 O O . ALA A 1 637 ? 15.238 11.178 87.430 1.00 24.86 637 ALA A O 1
ATOM 4589 N N . TYR A 1 638 ? 15.358 11.606 85.223 1.00 24.68 638 TYR A N 1
ATOM 4590 C CA . TYR A 1 638 ? 13.985 11.148 84.986 1.00 26.31 638 TYR A CA 1
ATOM 4591 C C . TYR A 1 638 ? 13.897 9.650 85.269 1.00 27.12 638 TYR A C 1
ATOM 4592 O O . TYR A 1 638 ? 13.091 9.221 86.099 1.00 25.83 638 TYR A O 1
ATOM 4601 N N . GLU A 1 639 ? 14.737 8.861 84.594 1.00 28.44 639 GLU A N 1
ATOM 4602 C CA . GLU A 1 639 ? 14.761 7.408 84.781 1.00 30.83 639 GLU A CA 1
ATOM 4603 C C . GLU A 1 639 ? 15.009 6.999 86.244 1.00 31.44 639 GLU A C 1
ATOM 4604 O O . GLU A 1 639 ? 14.444 6.024 86.737 1.00 30.21 639 GLU A O 1
ATOM 4610 N N . ARG A 1 640 ? 15.837 7.756 86.951 1.00 32.21 640 ARG A N 1
ATOM 4611 C CA . ARG A 1 640 ? 16.128 7.435 88.347 1.00 33.33 640 ARG A CA 1
ATOM 4612 C C . ARG A 1 640 ? 15.102 8.042 89.312 1.00 32.85 640 ARG A C 1
ATOM 4613 O O . ARG A 1 640 ? 15.226 7.887 90.524 1.00 32.75 640 ARG A O 1
ATOM 4621 N N . ARG A 1 641 ? 14.103 8.745 88.787 1.00 32.98 641 ARG A N 1
ATOM 4622 C CA . ARG A 1 641 ? 13.101 9.382 89.648 1.00 33.04 641 ARG A CA 1
ATOM 4623 C C . ARG A 1 641 ? 13.795 10.239 90.700 1.00 31.63 641 ARG A C 1
ATOM 4624 O O . ARG A 1 641 ? 13.474 10.172 91.875 1.00 31.62 641 ARG A O 1
ATOM 4632 N N . HIS A 1 642 ? 14.769 11.037 90.289 1.00 30.89 642 HIS A N 1
ATOM 4633 C CA . HIS A 1 642 ? 15.469 11.872 91.249 1.00 28.78 642 HIS A CA 1
ATOM 4634 C C . HIS A 1 642 ? 14.969 13.310 91.139 1.00 27.81 642 HIS A C 1
ATOM 4635 O O . HIS A 1 642 ? 15.427 14.075 90.290 1.00 26.65 642 HIS A O 1
ATOM 4642 N N . PRO A 1 643 ? 14.030 13.702 92.024 1.00 26.88 643 PRO A N 1
ATOM 4643 C CA . PRO A 1 643 ? 13.453 15.045 92.022 1.00 26.67 643 PRO A CA 1
ATOM 4644 C C . PRO A 1 643 ? 14.415 16.221 92.047 1.00 25.79 643 PRO A C 1
ATOM 4645 O O . PRO A 1 643 ? 14.231 17.176 91.302 1.00 25.33 643 PRO A O 1
ATOM 4649 N N . GLY A 1 644 ? 15.433 16.158 92.899 1.00 25.25 644 GLY A N 1
ATOM 4650 C CA . GLY A 1 644 ? 16.389 17.253 92.978 1.00 23.11 644 GLY A CA 1
ATOM 4651 C C . GLY A 1 644 ? 17.201 17.486 91.712 1.00 21.93 644 GLY A C 1
ATOM 4652 O O . GLY A 1 644 ? 17.286 18.620 91.238 1.00 20.66 644 GLY A O 1
ATOM 4653 N N . LEU A 1 645 ? 17.790 16.411 91.174 1.00 21.22 645 LEU A N 1
ATOM 4654 C CA . LEU A 1 645 ? 18.617 16.455 89.954 1.00 20.55 645 LEU A CA 1
ATOM 4655 C C . LEU A 1 645 ? 17.794 16.781 88.719 1.00 20.16 645 LEU A C 1
ATOM 4656 O O . LEU A 1 645 ? 18.225 17.495 87.823 1.00 19.69 645 LEU A O 1
ATOM 4661 N N . PHE A 1 646 ? 16.590 16.241 88.677 1.00 20.96 646 PHE A N 1
ATOM 4662 C CA . PHE A 1 646 ? 15.702 16.478 87.545 1.00 20.51 646 PHE A CA 1
ATOM 4663 C C . PHE A 1 646 ? 15.288 17.941 87.572 1.00 20.46 646 PHE A C 1
ATOM 4664 O O . PHE A 1 646 ? 15.304 18.618 86.542 1.00 19.28 646 PHE A O 1
ATOM 4672 N N . SER A 1 647 ? 14.917 18.416 88.768 1.00 20.12 647 SER A N 1
ATOM 4673 C CA . SER A 1 647 ? 14.511 19.808 88.936 1.00 21.05 647 SER A CA 1
ATOM 4674 C C . SER A 1 647 ? 15.673 20.723 88.566 1.00 21.40 647 SER A C 1
ATOM 4675 O O . SER A 1 647 ? 15.492 21.723 87.890 1.00 22.09 647 SER A O 1
ATOM 4678 N N . GLU A 1 648 ? 16.871 20.375 89.019 1.00 21.16 648 GLU A N 1
ATOM 4679 C CA . GLU A 1 648 ? 18.023 21.214 88.736 1.00 21.70 648 GLU A CA 1
ATOM 4680 C C . GLU A 1 648 ? 18.282 21.247 87.245 1.00 22.14 648 GLU A C 1
ATOM 4681 O O . GLU A 1 648 ? 18.527 22.315 86.651 1.00 21.71 648 GLU A O 1
ATOM 4687 N N . ALA A 1 649 ? 18.233 20.059 86.651 1.00 22.03 649 ALA A N 1
ATOM 4688 C CA . ALA A 1 649 ? 18.474 19.892 85.232 1.00 22.14 649 ALA A CA 1
ATOM 4689 C C . ALA A 1 649 ? 17.441 20.643 84.401 1.00 22.71 649 ALA A C 1
ATOM 4690 O O . ALA A 1 649 ? 17.744 21.148 83.309 1.00 21.65 649 ALA A O 1
ATOM 4692 N N . LEU A 1 650 ? 16.213 20.693 84.910 1.00 23.07 650 LEU A N 1
ATOM 4693 C CA . LEU A 1 650 ? 15.145 21.374 84.195 1.00 23.54 650 LEU A CA 1
ATOM 4694 C C . LEU A 1 650 ? 15.444 22.866 84.163 1.00 23.86 650 LEU A C 1
ATOM 4695 O O . LEU A 1 650 ? 15.254 23.512 83.137 1.00 23.51 650 LEU A O 1
ATOM 4700 N N . LEU A 1 651 ? 15.925 23.418 85.276 1.00 25.25 651 LEU A N 1
ATOM 4701 C CA . LEU A 1 651 ? 16.275 24.840 85.291 1.00 26.34 651 LEU A CA 1
ATOM 4702 C C . LEU A 1 651 ? 17.359 25.132 84.238 1.00 26.84 651 LEU A C 1
ATOM 4703 O O . LEU A 1 651 ? 17.284 26.125 83.509 1.00 26.28 651 LEU A O 1
ATOM 4708 N N . ALA A 1 652 ? 18.362 24.266 84.137 1.00 26.37 652 ALA A N 1
ATOM 4709 C CA . ALA A 1 652 ? 19.418 24.502 83.153 1.00 26.80 652 ALA A CA 1
ATOM 4710 C C . ALA A 1 652 ? 18.799 24.381 81.765 1.00 27.21 652 ALA A C 1
ATOM 4711 O O . ALA A 1 652 ? 19.163 25.116 80.838 1.00 25.85 652 ALA A O 1
ATOM 4713 N N . TYR A 1 653 ? 17.856 23.450 81.639 1.00 28.19 653 TYR A N 1
ATOM 4714 C CA . TYR A 1 653 ? 17.162 23.216 80.376 1.00 29.53 653 TYR A CA 1
ATOM 4715 C C . TYR A 1 653 ? 16.432 24.480 79.896 1.00 31.39 653 TYR A C 1
ATOM 4716 O O . TYR A 1 653 ? 16.508 24.815 78.713 1.00 31.18 653 TYR A O 1
ATOM 4725 N N . TRP A 1 654 ? 15.720 25.170 80.791 1.00 33.02 654 TRP A N 1
ATOM 4726 C CA . TRP A 1 654 ? 15.020 26.403 80.388 1.00 35.50 654 TRP A CA 1
ATOM 4727 C C . TRP A 1 654 ? 16.089 27.373 79.870 1.00 36.82 654 TRP A C 1
ATOM 4728 O O . TRP A 1 654 ? 15.924 28.012 78.839 1.00 35.81 654 TRP A O 1
ATOM 4739 N N . GLU A 1 655 ? 17.174 27.502 80.629 1.00 38.86 655 GLU A N 1
ATOM 4740 C CA . GLU A 1 655 ? 18.243 28.410 80.246 1.00 41.86 655 GLU A CA 1
ATOM 4741 C C . GLU A 1 655 ? 18.897 28.111 78.898 1.00 43.07 655 GLU A C 1
ATOM 4742 O O . GLU A 1 655 ? 18.984 28.995 78.045 1.00 43.30 655 GLU A O 1
ATOM 4748 N N . VAL A 1 656 ? 19.351 26.879 78.693 1.00 44.54 656 VAL A N 1
ATOM 4749 C CA . VAL A 1 656 ? 19.988 26.538 77.427 1.00 47.10 656 VAL A CA 1
ATOM 4750 C C . VAL A 1 656 ? 19.048 26.645 76.239 1.00 49.20 656 VAL A C 1
ATOM 4751 O O . VAL A 1 656 ? 19.355 26.160 75.149 1.00 50.83 656 VAL A O 1
ATOM 4755 N N . ASN A 1 657 ? 17.889 27.248 76.435 1.00 50.69 657 ASN A N 1
ATOM 4756 C CA . ASN A 1 657 ? 16.980 27.394 75.322 1.00 51.76 657 ASN A CA 1
ATOM 4757 C C . ASN A 1 657 ? 16.502 28.822 75.207 1.00 52.59 657 ASN A C 1
ATOM 4758 O O . ASN A 1 657 ? 15.947 29.206 74.186 1.00 53.00 657 ASN A O 1
ATOM 4763 N N . ARG A 1 658 ? 16.737 29.617 76.245 1.00 53.46 658 ARG A N 1
ATOM 4764 C CA . ARG A 1 658 ? 16.297 31.006 76.230 1.00 54.75 658 ARG A CA 1
ATOM 4765 C C . ARG A 1 658 ? 16.906 31.750 75.034 1.00 55.38 658 ARG A C 1
ATOM 4766 O O . ARG A 1 658 ? 17.748 31.137 74.339 1.00 55.98 658 ARG A O 1
#

Nearest PDB structures (foldseek):
  2zxr-assembly1_A  TM=1.002E+00  e=0.000E+00  Thermus thermophilus HB8
  2zxp-assembly1_A  TM=9.997E-01  e=0.000E+00  Thermus thermophilus HB8
  1ir6-assembly1_A  TM=9.220E-01  e=1.467E-54  Thermus thermophilus
  5f56-assembly1_A  TM=8.551E-01  e=4.020E-58  Deinococcus radiodurans
  6lrd-assembly1_A  TM=8.460E-01  e=1.451E-57  Deinococcus radiodurans

CATH classification: 2.40.50.460 (+3 more: 3.90.1640.30, 3.10.310.30, 3.40.50.12810)

Foldseek 3Di:
DFVQEAEAEDFADPVVQLVQQCVQLVAFNLLSLQCVVLVNRHPCQLAPDQDQDPWPLLLVLLVVLVVQQVVQWEEEEEFQQFLLRLLLSLCLQVLSVVSVHNYYYDDVTQEYEYFQACHHYEPQFHDVVYTARVVVPPPPDHQGRSRRSQSSSQSNCVVVVHDRPLLSLLSSLLSLQQVQDACGHNNVNSNLSNLVNLCVHPQLLSNLLCVVQPHDSASVCSNPRVRLLQNLCNLVVNSVLSSVLRNDPDNVSSNVSSVVSVVSSVVLVVLLVVVLVVQLVDPADLQQEAEEEDAARRPSNVQVSQVVSCVVRVHWYWYAYVQKIKIAGDAPAAGVVLCVQVVVQFPDKDDTGGMIITGGDCVCRVVSVVSSSVVSVVDDRGHHYDYASAADDAQVCLVSNVVSNVSVPPAGSNHHQHWHKAKFFWAPKDADPDAQWIWTDGNRAIEITRHDPDPDADRMKMFTWGFDWDDDPNDTDTHTYGPDMGHDDDYHDFADFQEWADELVVLVVVQLVAQEEEEEPPQVVVVVVSVVRPGNYDHQLPGQEYQAAYLADRPPHRHYYYPYDPHVRLVLPDDDDDDDNVSVSVRLNVQCVVCNVVRPRRSNRSSSVVNSVVRD